Protein AF-0000000078804045 (afdb_homodimer)

Structure (mmCIF, N/CA/C/O backbone):
data_AF-0000000078804045-model_v1
#
loop_
_entity.id
_entity.type
_entity.pdbx_description
1 polymer 'Thiol:disulfide interchange protein'
#
loop_
_atom_site.group_PDB
_atom_site.id
_atom_site.type_symbol
_atom_site.label_atom_id
_atom_site.label_alt_id
_atom_site.label_comp_id
_atom_site.label_asym_id
_atom_site.label_entity_id
_atom_site.label_seq_id
_atom_site.pdbx_PDB_ins_code
_atom_site.Cartn_x
_atom_site.Cartn_y
_atom_site.Cartn_z
_atom_site.occupancy
_atom_site.B_iso_or_equiv
_atom_site.auth_seq_id
_atom_site.auth_comp_id
_atom_site.auth_asym_id
_atom_site.auth_atom_id
_atom_site.pdbx_PDB_model_num
ATOM 1 N N . MET A 1 1 ? 86.812 -10.242 1.134 1 31.66 1 MET A N 1
ATOM 2 C CA . MET A 1 1 ? 85.875 -9.586 0.199 1 31.66 1 MET A CA 1
ATOM 3 C C . MET A 1 1 ? 84.438 -9.961 0.494 1 31.66 1 MET A C 1
ATOM 5 O O . MET A 1 1 ? 84.062 -11.109 0.303 1 31.66 1 MET A O 1
ATOM 9 N N . HIS A 1 2 ? 83.938 -9.43 1.637 1 39.53 2 HIS A N 1
ATOM 10 C CA . HIS A 1 2 ? 82.625 -9.57 2.264 1 39.53 2 HIS A CA 1
ATOM 11 C C . HIS A 1 2 ? 81.5 -9.102 1.332 1 39.53 2 HIS A C 1
ATOM 13 O O . HIS A 1 2 ? 81.5 -7.938 0.921 1 39.53 2 HIS A O 1
ATOM 19 N N . ILE A 1 3 ? 81.062 -9.977 0.436 1 40.66 3 ILE A N 1
ATOM 20 C CA . ILE A 1 3 ? 79.938 -9.766 -0.48 1 40.66 3 ILE A CA 1
ATOM 21 C C . ILE A 1 3 ? 78.688 -9.461 0.313 1 40.66 3 ILE A C 1
ATOM 23 O O . ILE A 1 3 ? 78.188 -10.305 1.086 1 40.66 3 ILE A O 1
ATOM 27 N N . ILE A 1 4 ? 78.438 -8.227 0.771 1 45.88 4 ILE A N 1
ATOM 28 C CA . ILE A 1 4 ? 77.25 -7.723 1.38 1 45.88 4 ILE A CA 1
ATOM 29 C C . ILE A 1 4 ? 76.062 -7.898 0.413 1 45.88 4 ILE A C 1
ATOM 31 O O . ILE A 1 4 ? 76.062 -7.332 -0.682 1 45.88 4 ILE A O 1
ATOM 35 N N . GLY A 1 5 ? 75.5 -9.109 0.288 1 41.75 5 GLY A N 1
ATOM 36 C CA . GLY A 1 5 ? 74.312 -9.398 -0.464 1 41.75 5 GLY A CA 1
ATOM 37 C C . GLY A 1 5 ? 73.125 -8.469 -0.116 1 41.75 5 GLY A C 1
ATOM 38 O O . GLY A 1 5 ? 72.75 -8.383 1.046 1 41.75 5 GLY A O 1
ATOM 39 N N . ARG A 1 6 ? 73 -7.23 -0.744 1 45.03 6 ARG A N 1
ATOM 40 C CA . ARG A 1 6 ? 71.812 -6.324 -0.65 1 45.03 6 ARG A CA 1
ATOM 41 C C . ARG A 1 6 ? 70.562 -7.047 -0.991 1 45.03 6 ARG A C 1
ATOM 43 O O . ARG A 1 6 ? 70.375 -7.523 -2.115 1 45.03 6 ARG A O 1
ATOM 50 N N . THR A 1 7 ? 69.938 -7.746 -0.059 1 46.03 7 THR A N 1
ATOM 51 C CA . THR A 1 7 ? 68.562 -8.234 -0.194 1 46.03 7 THR A CA 1
ATOM 52 C C . THR A 1 7 ? 67.562 -7.09 -0.498 1 46.03 7 THR A C 1
ATOM 54 O O . THR A 1 7 ? 67.438 -6.152 0.292 1 46.03 7 THR A O 1
ATOM 57 N N . LEU A 1 8 ? 67.438 -6.762 -1.736 1 43.88 8 LEU A N 1
ATOM 58 C CA . LEU A 1 8 ? 66.375 -5.812 -2.113 1 43.88 8 LEU A CA 1
ATOM 59 C C . LEU A 1 8 ? 65 -6.309 -1.667 1 43.88 8 LEU A C 1
ATOM 61 O O . LEU A 1 8 ? 64.562 -7.41 -2.031 1 43.88 8 LEU A O 1
ATOM 65 N N . LEU A 1 9 ? 64.562 -5.836 -0.512 1 45.5 9 LEU A N 1
ATOM 66 C CA . LEU A 1 9 ? 63.156 -6.039 -0.031 1 45.5 9 LEU A CA 1
ATOM 67 C C . LEU A 1 9 ? 62.156 -5.414 -0.988 1 45.5 9 LEU A C 1
ATOM 69 O O . LEU A 1 9 ? 62.156 -4.199 -1.19 1 45.5 9 LEU A O 1
ATOM 73 N N . ALA A 1 10 ? 61.656 -6.137 -1.962 1 49.34 10 ALA A N 1
ATOM 74 C CA . ALA A 1 10 ? 60.531 -5.734 -2.779 1 49.34 10 ALA A CA 1
ATOM 75 C C . ALA A 1 10 ? 59.281 -5.477 -1.914 1 49.34 10 ALA A C 1
ATOM 77 O O . ALA A 1 10 ? 58.781 -6.387 -1.247 1 49.34 10 ALA A O 1
ATOM 78 N N . THR A 1 11 ? 59.031 -4.273 -1.479 1 49.12 11 THR A N 1
ATOM 79 C CA . THR A 1 11 ? 57.812 -3.855 -0.849 1 49.12 11 THR A CA 1
ATOM 80 C C . THR A 1 11 ? 56.625 -4.012 -1.813 1 49.12 11 THR A C 1
ATOM 82 O O . THR A 1 11 ? 56.594 -3.352 -2.855 1 49.12 11 THR A O 1
ATOM 85 N N . VAL A 1 12 ? 55.969 -5.117 -1.833 1 49.66 12 VAL A N 1
ATOM 86 C CA . VAL A 1 12 ? 54.688 -5.273 -2.521 1 49.66 12 VAL A CA 1
ATOM 87 C C . VAL A 1 12 ? 53.688 -4.289 -1.947 1 49.66 12 VAL A C 1
ATOM 89 O O . VAL A 1 12 ? 53.312 -4.371 -0.769 1 49.66 12 VAL A O 1
ATOM 92 N N . ILE A 1 13 ? 53.562 -3.133 -2.494 1 44.31 13 ILE A N 1
ATOM 93 C CA . ILE A 1 13 ? 52.438 -2.246 -2.199 1 4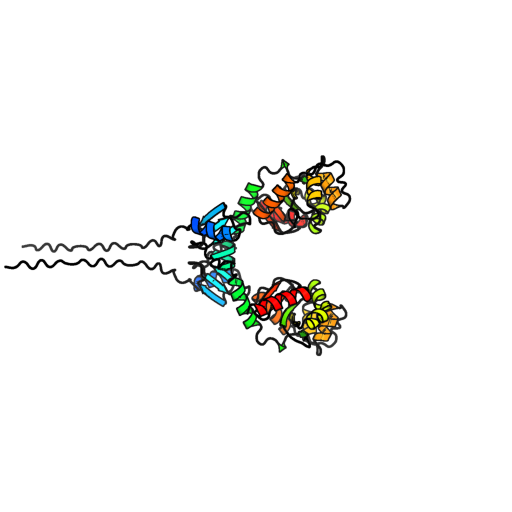4.31 13 ILE A CA 1
ATOM 94 C C . ILE A 1 13 ? 51.125 -2.912 -2.609 1 44.31 13 ILE A C 1
ATOM 96 O O . ILE A 1 13 ? 50.875 -3.133 -3.799 1 44.31 13 ILE A O 1
ATOM 100 N N . ALA A 1 14 ? 50.469 -3.529 -1.669 1 45 14 ALA A N 1
ATOM 101 C CA . ALA A 1 14 ? 49.062 -3.959 -1.819 1 45 14 ALA A CA 1
ATOM 102 C C . ALA A 1 14 ? 48.156 -2.768 -2.072 1 45 14 ALA A C 1
ATOM 104 O O . ALA A 1 14 ? 47.938 -1.946 -1.18 1 45 14 ALA A O 1
ATOM 105 N N . ALA A 1 15 ? 47.875 -2.416 -3.273 1 43.09 15 ALA A N 1
ATOM 106 C CA . ALA A 1 15 ? 46.844 -1.46 -3.613 1 43.09 15 ALA A CA 1
ATOM 107 C C . ALA A 1 15 ? 45.469 -1.962 -3.156 1 43.09 15 ALA A C 1
ATOM 109 O O . ALA A 1 15 ? 44.969 -2.963 -3.67 1 43.09 15 ALA A O 1
ATOM 110 N N . THR A 1 16 ? 44.969 -1.601 -2.035 1 42.94 16 THR A N 1
ATOM 111 C CA . THR A 1 16 ? 43.594 -1.769 -1.628 1 42.94 16 THR A CA 1
ATOM 112 C C . THR A 1 16 ? 42.656 -1.044 -2.59 1 42.94 16 THR A C 1
ATOM 114 O O . THR A 1 16 ? 42.688 0.185 -2.688 1 42.94 16 THR A O 1
ATOM 117 N N . ALA A 1 17 ? 42.188 -1.758 -3.564 1 41.69 17 ALA A N 1
ATOM 118 C CA . ALA A 1 17 ? 41.094 -1.254 -4.383 1 41.69 17 ALA A CA 1
ATOM 119 C C . ALA A 1 17 ? 39.906 -0.825 -3.516 1 41.69 17 ALA A C 1
ATOM 121 O O . ALA A 1 17 ? 39.188 -1.668 -2.963 1 41.69 17 ALA A O 1
ATOM 122 N N . PHE A 1 18 ? 39.938 0.422 -2.939 1 40.66 18 PHE A N 1
ATOM 123 C CA . PHE A 1 18 ? 38.688 0.977 -2.422 1 40.66 18 PHE A CA 1
ATOM 124 C C . PHE A 1 18 ? 37.625 1.019 -3.508 1 40.66 18 PHE A C 1
ATOM 126 O O . PHE A 1 18 ? 37.781 1.683 -4.531 1 40.66 18 PHE A O 1
ATOM 133 N N . SER A 1 19 ? 36.875 0.001 -3.643 1 40.56 19 SER A N 1
ATOM 134 C CA . SER A 1 19 ? 35.656 0.21 -4.422 1 40.56 19 SER A CA 1
ATOM 135 C C . SER A 1 19 ? 34.906 1.446 -3.943 1 40.56 19 SER A C 1
ATOM 137 O O . SER A 1 19 ? 34.25 1.419 -2.896 1 40.56 19 SER A O 1
ATOM 139 N N . ALA A 1 20 ? 35.406 2.578 -4.258 1 42.62 20 ALA A N 1
ATOM 140 C CA . ALA A 1 20 ? 34.562 3.764 -4.043 1 42.62 20 ALA A CA 1
ATOM 141 C C . ALA A 1 20 ? 33.156 3.562 -4.602 1 42.62 20 ALA A C 1
ATOM 143 O O . ALA A 1 20 ? 33 3.297 -5.793 1 42.62 20 ALA A O 1
ATOM 144 N N . SER A 1 21 ? 32.25 3.068 -3.779 1 53.34 21 SER A N 1
ATOM 145 C CA . SER A 1 21 ? 30.875 3.236 -4.277 1 53.34 21 SER A CA 1
ATOM 146 C C . SER A 1 21 ? 30.719 4.547 -5.039 1 53.34 21 SER A C 1
ATOM 148 O O . SER A 1 21 ? 31.078 5.613 -4.531 1 53.34 21 SER A O 1
ATOM 150 N N . ALA A 1 22 ? 30.812 4.477 -6.336 1 60 22 ALA A N 1
ATOM 151 C CA . ALA A 1 22 ? 30.672 5.676 -7.16 1 60 22 ALA A CA 1
ATOM 152 C C . ALA A 1 22 ? 29.562 6.57 -6.641 1 60 22 ALA A C 1
ATOM 154 O O . ALA A 1 22 ? 28.5 6.082 -6.23 1 60 22 ALA A O 1
ATOM 155 N N . ALA A 1 23 ? 29.875 7.777 -6.23 1 77.75 23 ALA A N 1
ATOM 156 C CA . ALA A 1 23 ? 28.906 8.797 -5.855 1 77.75 23 ALA A CA 1
ATOM 157 C C . ALA A 1 23 ? 27.734 8.812 -6.828 1 77.75 23 ALA A C 1
ATOM 159 O O . ALA A 1 23 ? 27.906 8.547 -8.023 1 77.75 23 ALA A O 1
ATOM 160 N N . PRO A 1 24 ? 26.469 8.914 -6.219 1 86.31 24 PRO A N 1
ATOM 161 C CA . PRO A 1 24 ? 25.312 8.992 -7.113 1 86.31 24 PRO A CA 1
ATOM 162 C C . PRO A 1 24 ? 25.453 10.086 -8.164 1 86.31 24 PRO A C 1
ATOM 164 O O . PRO A 1 24 ? 26 11.156 -7.883 1 86.31 24 PRO A O 1
ATOM 167 N N . ASN A 1 25 ? 25.203 9.758 -9.398 1 92.62 25 ASN A N 1
ATOM 168 C CA . ASN A 1 25 ? 25.078 10.766 -10.445 1 92.62 25 ASN A CA 1
ATOM 169 C C . ASN A 1 25 ? 23.797 11.594 -10.281 1 92.62 25 ASN A C 1
ATOM 171 O O . ASN A 1 25 ? 22.766 11.281 -10.891 1 92.62 25 ASN A O 1
ATOM 175 N N . LYS A 1 26 ? 23.844 12.664 -9.477 1 96.5 26 LYS A N 1
ATOM 176 C CA . LYS A 1 26 ? 22.672 13.43 -9.07 1 96.5 26 LYS A CA 1
ATOM 177 C C . LYS A 1 26 ? 21.953 14.023 -10.289 1 96.5 26 LYS A C 1
ATOM 179 O O . LYS A 1 26 ? 20.734 14.07 -10.328 1 96.5 26 LYS A O 1
ATOM 184 N N . ALA A 1 27 ? 22.75 14.422 -11.281 1 96.31 27 ALA A N 1
ATOM 185 C CA . ALA A 1 27 ? 22.172 14.992 -12.484 1 96.31 27 ALA A CA 1
ATOM 186 C C . ALA A 1 27 ? 21.359 13.953 -13.258 1 96.31 27 ALA A C 1
ATOM 188 O O . ALA A 1 27 ? 20.234 14.234 -13.703 1 96.31 27 ALA A O 1
ATOM 189 N N . ALA A 1 28 ? 21.922 12.797 -13.398 1 95.88 28 ALA A N 1
ATOM 190 C CA . ALA A 1 28 ? 21.234 11.719 -14.109 1 95.88 28 ALA A CA 1
ATOM 191 C C . ALA A 1 28 ? 19.969 11.305 -13.367 1 95.88 28 ALA A C 1
ATOM 193 O O . ALA A 1 28 ? 18.906 11.125 -13.984 1 95.88 28 ALA A O 1
ATOM 194 N N . ILE A 1 29 ? 20.062 11.203 -12.055 1 97.25 29 ILE A N 1
ATOM 195 C CA . ILE A 1 29 ? 18.922 10.812 -11.219 1 97.25 29 ILE A CA 1
ATOM 196 C C . ILE A 1 29 ? 17.812 11.852 -11.344 1 97.25 29 ILE A C 1
ATOM 198 O O . ILE A 1 29 ? 16.656 11.5 -11.578 1 97.25 29 ILE A O 1
ATOM 202 N N . THR A 1 30 ? 18.156 13.125 -11.242 1 97.62 30 THR A N 1
ATOM 203 C CA . THR A 1 30 ? 17.172 14.211 -11.312 1 97.62 30 THR A CA 1
ATOM 204 C C . THR A 1 30 ? 16.469 14.211 -12.664 1 97.62 30 THR A C 1
ATOM 206 O O . THR A 1 30 ? 15.242 14.312 -12.727 1 97.62 30 THR A O 1
ATOM 209 N N . LYS A 1 31 ? 17.203 14.047 -13.711 1 96.5 31 LYS A N 1
ATOM 210 C CA . LYS A 1 31 ? 16.641 14.039 -15.055 1 96.5 31 LYS A CA 1
ATOM 211 C C . LYS A 1 31 ? 15.648 12.891 -15.234 1 96.5 31 LYS A C 1
ATOM 213 O O . LYS A 1 31 ? 14.516 13.102 -15.68 1 96.5 31 LYS A O 1
ATOM 218 N N . LYS A 1 32 ? 16.016 11.727 -14.836 1 96.5 32 LYS A N 1
ATOM 219 C CA . LYS A 1 32 ? 15.211 10.531 -15.055 1 96.5 32 LYS A CA 1
ATOM 220 C C . LYS A 1 32 ? 13.953 10.555 -14.195 1 96.5 32 LYS A C 1
ATOM 222 O O . LYS A 1 32 ? 12.859 10.273 -14.688 1 96.5 32 LYS A O 1
ATOM 227 N N . LEU A 1 33 ? 14.102 10.938 -12.969 1 96.69 33 LEU A N 1
ATOM 228 C CA . LEU A 1 33 ? 12.961 10.922 -12.055 1 96.69 33 LEU A CA 1
ATOM 229 C C . LEU A 1 33 ? 12 12.062 -12.367 1 96.69 33 LEU A C 1
ATOM 231 O O . LEU A 1 33 ? 10.781 11.891 -12.289 1 96.69 33 LEU A O 1
ATOM 235 N N . SER A 1 34 ? 12.547 13.211 -12.758 1 96.44 34 SER A N 1
ATOM 236 C CA . SER A 1 34 ? 11.688 14.344 -13.094 1 96.44 34 SER A CA 1
ATOM 237 C C . SER A 1 34 ? 10.82 14.039 -14.312 1 96.44 34 SER A C 1
ATOM 239 O O . SER A 1 34 ? 9.68 14.508 -14.398 1 96.44 34 SER A O 1
ATOM 241 N N . ALA A 1 35 ? 11.32 13.234 -15.211 1 95.69 35 ALA A N 1
ATOM 242 C CA . ALA A 1 35 ? 10.609 12.891 -16.438 1 95.69 35 ALA A CA 1
ATOM 243 C C . ALA A 1 35 ? 9.336 12.117 -16.141 1 95.69 35 ALA A C 1
ATOM 245 O O . ALA A 1 35 ? 8.422 12.07 -16.969 1 95.69 35 ALA A O 1
ATOM 246 N N . ILE A 1 36 ? 9.305 11.57 -14.977 1 94.62 36 ILE A N 1
ATOM 247 C CA . ILE A 1 36 ? 8.117 10.797 -14.641 1 94.62 36 ILE A CA 1
ATOM 248 C C . ILE A 1 36 ? 7.391 11.445 -13.469 1 94.62 36 ILE A C 1
ATOM 250 O O . ILE A 1 36 ? 6.594 10.805 -12.781 1 94.62 36 ILE A O 1
ATOM 254 N N . GLY A 1 37 ? 7.773 12.625 -13.133 1 92.81 37 GLY A N 1
ATOM 255 C CA . GLY A 1 37 ? 7.02 13.422 -12.172 1 92.81 37 GLY A CA 1
ATOM 256 C C . GLY A 1 37 ? 7.535 13.289 -10.75 1 92.81 37 GLY A C 1
ATOM 257 O O . GLY A 1 37 ? 6.879 13.734 -9.805 1 92.81 37 GLY A O 1
ATOM 258 N N . LEU A 1 38 ? 8.648 12.656 -10.562 1 94.06 38 LEU A N 1
ATOM 259 C CA . LEU A 1 38 ? 9.273 12.547 -9.25 1 94.06 38 LEU A CA 1
ATOM 260 C C . LEU A 1 38 ? 10.461 13.492 -9.133 1 94.06 38 LEU A C 1
ATOM 262 O O . LEU A 1 38 ? 11.617 13.062 -9.148 1 94.06 38 LEU A O 1
ATOM 266 N N . VAL A 1 39 ? 10.156 14.734 -8.883 1 95.12 39 VAL A N 1
ATOM 267 C CA . VAL A 1 39 ? 11.18 15.766 -8.859 1 95.12 39 VAL A CA 1
ATOM 268 C C . VAL A 1 39 ? 11.938 15.711 -7.531 1 95.12 39 VAL A C 1
ATOM 270 O O . VAL A 1 39 ? 11.359 15.961 -6.469 1 95.12 39 VAL A O 1
ATOM 273 N N . PRO A 1 40 ? 13.203 15.43 -7.598 1 97.06 40 PRO A N 1
ATOM 274 C CA . PRO A 1 40 ? 13.984 15.312 -6.367 1 97.06 40 PRO A CA 1
ATOM 275 C C . PRO A 1 40 ? 14.195 16.656 -5.668 1 97.06 40 PRO A C 1
ATOM 277 O O . PRO A 1 40 ? 14.492 17.656 -6.324 1 97.06 40 PRO A O 1
ATOM 280 N N . THR A 1 41 ? 14.039 16.656 -4.414 1 95.31 41 THR A N 1
ATOM 281 C CA . THR A 1 41 ? 14.43 17.812 -3.6 1 95.31 41 THR A CA 1
ATOM 282 C C . THR A 1 41 ? 15.719 17.516 -2.838 1 95.31 41 THR A C 1
ATOM 284 O O . THR A 1 41 ? 16.453 18.438 -2.471 1 95.31 41 THR A O 1
ATOM 287 N N . GLU A 1 42 ? 16 16.312 -2.588 1 96.06 42 GLU A N 1
ATOM 288 C CA . GLU A 1 42 ? 17.219 15.852 -1.93 1 96.06 42 GLU A CA 1
ATOM 289 C C . GLU A 1 42 ? 17.625 14.461 -2.426 1 96.06 42 GLU A C 1
ATOM 291 O O . GLU A 1 42 ? 16.781 13.586 -2.598 1 96.06 42 GLU A O 1
ATOM 296 N N . ILE A 1 43 ? 18.891 14.266 -2.746 1 97.62 43 ILE A N 1
ATOM 297 C CA . ILE A 1 43 ? 19.453 12.969 -3.119 1 97.62 43 ILE A CA 1
ATOM 298 C C . ILE A 1 43 ? 20.625 12.633 -2.201 1 97.62 43 ILE A C 1
ATOM 300 O O . ILE A 1 43 ? 21.609 13.375 -2.145 1 97.62 43 ILE A O 1
ATOM 304 N N . THR A 1 44 ? 20.531 11.594 -1.489 1 96.5 44 THR A N 1
ATOM 305 C CA . THR A 1 44 ? 21.594 11.148 -0.602 1 96.5 44 THR A CA 1
ATOM 306 C C . THR A 1 44 ? 21.812 9.641 -0.733 1 96.5 44 THR A C 1
ATOM 308 O O . THR A 1 44 ? 20.906 8.914 -1.133 1 96.5 44 THR A O 1
ATOM 311 N N . ALA A 1 45 ? 23 9.195 -0.448 1 95.19 45 ALA A N 1
ATOM 312 C CA . ALA A 1 45 ? 23.25 7.75 -0.411 1 95.19 45 ALA A CA 1
ATOM 313 C C . ALA A 1 45 ? 22.422 7.086 0.685 1 95.19 45 ALA A C 1
ATOM 315 O O . ALA A 1 45 ? 22.266 7.637 1.776 1 95.19 45 ALA A O 1
ATOM 316 N N . SER A 1 46 ? 21.859 5.879 0.388 1 96.56 46 SER A N 1
ATOM 317 C CA . SER A 1 46 ? 21.188 5.102 1.426 1 96.56 46 SER A CA 1
ATOM 318 C C . SER A 1 46 ? 22.172 4.207 2.17 1 96.56 46 SER A C 1
ATOM 320 O O . SER A 1 46 ? 23.391 4.301 1.965 1 96.56 46 SER A O 1
ATOM 322 N N . GLN A 1 47 ? 21.656 3.439 3.08 1 94.94 47 GLN A N 1
ATOM 323 C CA . GLN A 1 47 ? 22.484 2.498 3.834 1 94.94 47 GLN A CA 1
ATOM 324 C C . GLN A 1 47 ? 22.844 1.281 2.986 1 94.94 47 GLN A C 1
ATOM 326 O O . GLN A 1 47 ? 23.672 0.47 3.381 1 94.94 47 GLN A O 1
ATOM 331 N N . VAL A 1 48 ? 22.219 1.176 1.819 1 95.44 48 VAL A N 1
ATOM 332 C CA . VAL A 1 48 ? 22.516 0.088 0.891 1 95.44 48 VAL A CA 1
ATOM 333 C C . VAL A 1 48 ? 23.406 0.595 -0.237 1 95.44 48 VAL A C 1
ATOM 335 O O . VAL A 1 48 ? 23.047 1.526 -0.958 1 95.44 48 VAL A O 1
ATOM 338 N N . ALA A 1 49 ? 24.531 -0.097 -0.408 1 91.25 49 ALA A N 1
ATOM 339 C CA . ALA A 1 49 ? 25.469 0.304 -1.448 1 91.25 49 ALA A CA 1
ATOM 340 C C . ALA A 1 49 ? 24.812 0.309 -2.82 1 91.25 49 ALA A C 1
ATOM 342 O O . ALA A 1 49 ? 24.094 -0.628 -3.17 1 91.25 49 ALA A O 1
ATOM 343 N N . GLY A 1 50 ? 25.031 1.445 -3.553 1 91.56 50 GLY A N 1
ATOM 344 C CA . GLY A 1 50 ? 24.531 1.534 -4.91 1 91.56 50 GLY A CA 1
ATOM 345 C C . GLY A 1 50 ? 23.094 2.021 -4.977 1 91.56 50 GLY A C 1
ATOM 346 O O . GLY A 1 50 ? 22.547 2.205 -6.066 1 91.56 50 GLY A O 1
ATOM 347 N N . LEU A 1 51 ? 22.516 2.232 -3.809 1 96.5 51 LEU A N 1
ATOM 348 C CA . LEU A 1 51 ? 21.125 2.67 -3.709 1 96.5 51 LEU A CA 1
ATOM 349 C C . LEU A 1 51 ? 21.031 4.039 -3.041 1 96.5 51 LEU A C 1
ATOM 351 O O . LEU A 1 51 ? 21.547 4.234 -1.943 1 96.5 51 LEU A O 1
ATOM 355 N N . ASN A 1 52 ? 20.328 4.93 -3.727 1 97.69 52 ASN A N 1
ATOM 356 C CA . ASN A 1 52 ? 20.234 6.301 -3.238 1 97.69 52 ASN A CA 1
ATOM 357 C C . ASN A 1 52 ? 18.828 6.645 -2.787 1 97.69 52 ASN A C 1
ATOM 359 O O . ASN A 1 52 ? 17.844 6.215 -3.41 1 97.69 52 ASN A O 1
ATOM 363 N N . GLU A 1 53 ? 18.734 7.359 -1.747 1 98.12 53 GLU A N 1
ATOM 364 C CA . GLU A 1 53 ? 17.469 7.883 -1.232 1 98.12 53 GLU A CA 1
ATOM 365 C C . GLU A 1 53 ? 17.125 9.219 -1.891 1 98.12 53 GLU A C 1
ATOM 367 O O . GLU A 1 53 ? 17.953 10.133 -1.935 1 98.12 53 GLU A O 1
ATOM 372 N N . VAL A 1 54 ? 15.945 9.297 -2.395 1 98.19 54 VAL A N 1
ATOM 373 C CA . VAL A 1 54 ? 15.5 10.508 -3.07 1 98.19 54 VAL A CA 1
ATOM 374 C C . VAL A 1 54 ? 14.227 11.023 -2.414 1 98.19 54 VAL A C 1
ATOM 376 O O . VAL A 1 54 ? 13.195 10.352 -2.438 1 98.19 54 VAL A O 1
ATOM 379 N N . VAL A 1 55 ? 14.312 12.172 -1.839 1 96.44 55 VAL A N 1
ATOM 380 C CA . VAL A 1 55 ? 13.125 12.859 -1.341 1 96.44 55 VAL A CA 1
ATOM 381 C C . VAL A 1 55 ? 12.461 13.633 -2.479 1 96.44 55 VAL A C 1
ATOM 383 O O . VAL A 1 55 ? 13.125 14.383 -3.201 1 96.44 55 VAL A O 1
ATOM 386 N N . THR A 1 56 ? 11.219 13.359 -2.678 1 95.06 56 THR A N 1
ATOM 387 C CA . THR A 1 56 ? 10.445 14.047 -3.707 1 95.06 56 THR A CA 1
ATOM 388 C C . THR A 1 56 ? 9.219 14.727 -3.1 1 95.06 56 THR A C 1
ATOM 390 O O . THR A 1 56 ? 9 14.664 -1.889 1 95.06 56 THR A O 1
ATOM 393 N N . GLU A 1 57 ? 8.445 15.398 -3.945 1 88.56 57 GLU A N 1
ATOM 394 C CA . GLU A 1 57 ? 7.191 16 -3.506 1 88.56 57 GLU A CA 1
ATOM 395 C C . GLU A 1 57 ? 6.133 14.945 -3.232 1 88.56 57 GLU A C 1
ATOM 397 O O . GLU A 1 57 ? 5.09 15.234 -2.643 1 88.56 57 GLU A O 1
ATOM 402 N N . ARG A 1 58 ? 6.469 13.727 -3.545 1 88.44 58 ARG A N 1
ATOM 403 C CA . ARG A 1 58 ? 5.496 12.648 -3.385 1 88.44 58 ARG A CA 1
ATOM 404 C C . ARG A 1 58 ? 6 11.602 -2.398 1 88.44 58 ARG A C 1
ATOM 406 O O . ARG A 1 58 ? 5.484 10.484 -2.355 1 88.44 58 ARG A O 1
ATOM 413 N N . GLY A 1 59 ? 7.004 12.055 -1.692 1 92.62 59 GLY A N 1
ATOM 414 C CA . GLY A 1 59 ? 7.566 11.125 -0.722 1 92.62 59 GLY A CA 1
ATOM 415 C C . GLY A 1 59 ? 8.977 10.68 -1.067 1 92.62 59 GLY A C 1
ATOM 416 O O . GLY A 1 59 ? 9.688 11.375 -1.795 1 92.62 59 GLY A O 1
ATOM 417 N N . ILE A 1 60 ? 9.367 9.57 -0.444 1 96.25 60 ILE A N 1
ATOM 418 C CA . ILE A 1 60 ? 10.734 9.078 -0.609 1 96.25 60 ILE A CA 1
ATOM 419 C C . ILE A 1 60 ? 10.734 7.867 -1.537 1 96.25 60 ILE A C 1
ATOM 421 O O . ILE A 1 60 ? 9.883 6.984 -1.419 1 96.25 60 ILE A O 1
ATOM 425 N N . VAL A 1 61 ? 11.656 7.859 -2.471 1 97.81 61 VAL A N 1
ATOM 426 C CA . VAL A 1 61 ? 11.945 6.688 -3.291 1 97.81 61 VAL A CA 1
ATOM 427 C C . VAL A 1 61 ? 13.438 6.371 -3.238 1 97.81 61 VAL A C 1
ATOM 429 O O . VAL A 1 61 ? 14.234 7.172 -2.74 1 97.81 61 VAL A O 1
ATOM 432 N N . TYR A 1 62 ? 13.773 5.211 -3.709 1 98.44 62 TYR A N 1
ATOM 433 C CA . TYR A 1 62 ? 15.172 4.797 -3.785 1 98.44 62 TYR A CA 1
ATOM 434 C C . TYR A 1 62 ? 15.586 4.527 -5.227 1 98.44 62 TYR A C 1
ATOM 436 O O . TYR A 1 62 ? 14.805 3.969 -6.008 1 98.44 62 TYR A O 1
ATOM 444 N N . THR A 1 63 ? 16.781 4.922 -5.562 1 98.12 63 THR A N 1
ATOM 445 C CA . THR A 1 63 ? 17.172 4.82 -6.965 1 98.12 63 THR A CA 1
ATOM 446 C C . THR A 1 63 ? 18.594 4.312 -7.098 1 98.12 63 THR A C 1
ATOM 448 O O . THR A 1 63 ? 19.422 4.512 -6.199 1 98.12 63 THR A O 1
ATOM 451 N N . SER A 1 64 ? 18.828 3.68 -8.25 1 97.25 64 SER A N 1
ATOM 452 C CA . SER A 1 64 ? 20.203 3.34 -8.617 1 97.25 64 SER A CA 1
ATOM 453 C C . SER A 1 64 ? 21.031 4.594 -8.883 1 97.25 64 SER A C 1
ATOM 455 O O . SER A 1 64 ? 20.484 5.691 -8.992 1 97.25 64 SER A O 1
ATOM 457 N N . ASP A 1 65 ? 22.312 4.41 -9.008 1 95.62 65 ASP A N 1
ATOM 458 C CA . ASP A 1 65 ? 23.25 5.516 -9.133 1 95.62 65 ASP A CA 1
ATOM 459 C C . ASP A 1 65 ? 22.984 6.336 -10.391 1 95.62 65 ASP A C 1
ATOM 461 O O . ASP A 1 65 ? 23.266 7.535 -10.43 1 95.62 65 ASP A O 1
ATOM 465 N N . ASP A 1 66 ? 22.391 5.699 -11.344 1 94.5 66 ASP A N 1
ATOM 466 C CA . ASP A 1 66 ? 22.203 6.359 -12.641 1 94.5 66 ASP A CA 1
ATOM 467 C C . ASP A 1 66 ? 20.75 6.738 -12.859 1 94.5 66 ASP A C 1
ATOM 469 O O . ASP A 1 66 ? 20.391 7.305 -13.898 1 94.5 66 ASP A O 1
ATOM 473 N N . GLY A 1 67 ? 19.828 6.359 -12 1 96.12 67 GLY A N 1
ATOM 474 C CA . GLY A 1 67 ? 18.422 6.688 -12.117 1 96.12 67 GLY A CA 1
ATOM 475 C C . GLY A 1 67 ? 17.656 5.762 -13.055 1 96.12 67 GLY A C 1
ATOM 476 O O . GLY A 1 67 ? 16.453 5.918 -13.25 1 96.12 67 GLY A O 1
ATOM 477 N N . ASN A 1 68 ? 18.344 4.699 -13.539 1 97.25 68 ASN A N 1
ATOM 478 C CA . ASN A 1 68 ? 17.719 3.791 -14.484 1 97.25 68 ASN A CA 1
ATOM 479 C C . ASN A 1 68 ? 16.734 2.846 -13.797 1 97.25 68 ASN A C 1
ATOM 481 O O . ASN A 1 68 ? 15.875 2.248 -14.453 1 97.25 68 ASN A O 1
ATOM 485 N N . TYR A 1 69 ? 16.906 2.701 -12.484 1 98.31 69 TYR A N 1
ATOM 486 C CA . TYR A 1 69 ? 16.031 1.888 -11.656 1 98.31 69 TYR A CA 1
ATOM 487 C C . TYR A 1 69 ? 15.641 2.629 -10.383 1 98.31 69 TYR A C 1
ATOM 489 O O . TYR A 1 69 ? 16.469 3.334 -9.789 1 98.31 69 TYR A O 1
ATOM 497 N N . PHE A 1 70 ? 14.406 2.455 -10.016 1 98.25 70 PHE A N 1
ATOM 498 C CA . PHE A 1 70 ? 13.992 3.023 -8.734 1 98.25 70 PHE A CA 1
ATOM 499 C C . PHE A 1 70 ? 13.023 2.096 -8.023 1 98.25 70 PHE A C 1
ATOM 501 O O . PHE A 1 70 ? 12.438 1.202 -8.641 1 98.25 70 PHE A O 1
ATOM 508 N N . ILE A 1 71 ? 12.945 2.236 -6.727 1 98.5 71 ILE A N 1
ATOM 509 C CA . ILE A 1 71 ? 12.062 1.44 -5.883 1 98.5 71 ILE A CA 1
ATOM 510 C C . ILE A 1 71 ? 11.102 2.357 -5.129 1 98.5 71 ILE A C 1
ATOM 512 O O . ILE A 1 71 ? 11.523 3.354 -4.535 1 98.5 71 ILE A O 1
ATOM 516 N N . VAL A 1 72 ? 9.891 2.109 -5.285 1 97 72 VAL A N 1
ATOM 517 C CA . VAL A 1 72 ? 8.875 2.699 -4.422 1 97 72 VAL A CA 1
ATOM 518 C C . VAL A 1 72 ? 8.578 1.76 -3.256 1 97 72 VAL A C 1
ATOM 520 O O . VAL A 1 72 ? 8.094 0.643 -3.457 1 97 72 VAL A O 1
ATOM 523 N N . GLY A 1 73 ? 8.938 2.164 -2.08 1 96.56 73 GLY A N 1
ATOM 524 C CA . GLY A 1 73 ? 8.781 1.316 -0.909 1 96.56 73 GLY A CA 1
ATOM 525 C C . GLY A 1 73 ? 9.523 1.84 0.308 1 96.56 73 GLY A C 1
ATOM 526 O O . GLY A 1 73 ? 9.883 3.016 0.36 1 96.56 73 GLY A O 1
ATOM 527 N N . HIS A 1 74 ? 9.703 0.967 1.317 1 97.56 74 HIS A N 1
ATOM 528 C CA . HIS A 1 74 ? 10.328 1.336 2.582 1 97.56 74 HIS A CA 1
ATOM 529 C C . HIS A 1 74 ? 11.586 0.511 2.836 1 97.56 74 HIS A C 1
ATOM 531 O O . HIS A 1 74 ? 11.57 -0.712 2.682 1 97.56 74 HIS A O 1
ATOM 537 N N . LEU A 1 75 ? 12.586 1.252 3.238 1 98.62 75 LEU A N 1
ATOM 538 C CA . LEU A 1 75 ? 13.828 0.626 3.654 1 98.62 75 LEU A CA 1
ATOM 539 C C . LEU A 1 75 ? 13.812 0.319 5.148 1 98.62 75 LEU A C 1
ATOM 541 O O . LEU A 1 75 ? 13.445 1.174 5.957 1 98.62 75 LEU A O 1
ATOM 545 N N . TYR A 1 76 ? 14.219 -0.91 5.465 1 98.56 76 TYR A N 1
ATOM 546 C CA . TYR A 1 76 ? 14.273 -1.352 6.855 1 98.56 76 TYR A CA 1
ATOM 547 C C . TYR A 1 76 ? 15.703 -1.688 7.262 1 98.56 76 TYR A C 1
ATOM 549 O O . TYR A 1 76 ? 16.438 -2.34 6.512 1 98.56 76 TYR A O 1
ATOM 557 N N . ASP A 1 77 ? 16.094 -1.168 8.391 1 98.25 77 ASP A N 1
ATOM 558 C CA . ASP A 1 77 ? 17.297 -1.63 9.086 1 98.25 77 ASP A CA 1
ATOM 559 C C . ASP A 1 77 ? 17.016 -2.895 9.891 1 98.25 77 ASP A C 1
ATOM 561 O O . ASP A 1 77 ? 16.219 -2.871 10.836 1 98.25 77 ASP A O 1
ATOM 565 N N . ASN A 1 78 ? 17.594 -3.979 9.484 1 97.56 78 ASN A N 1
ATOM 566 C CA . ASN A 1 78 ? 17.312 -5.297 10.047 1 97.56 78 ASN A CA 1
ATOM 567 C C . ASN A 1 78 ? 18.453 -5.785 10.938 1 97.56 78 ASN A C 1
ATOM 569 O O . ASN A 1 78 ? 18.672 -6.992 11.062 1 97.56 78 ASN A O 1
ATOM 573 N N . GLN A 1 79 ? 19.203 -4.898 11.531 1 94.75 79 GLN A N 1
ATOM 574 C CA . GLN A 1 79 ? 20.359 -5.266 12.328 1 94.75 79 GLN A CA 1
ATOM 575 C C . GLN A 1 79 ? 19.969 -5.52 13.781 1 94.75 79 GLN A C 1
ATOM 577 O O . GLN A 1 79 ? 20.641 -6.273 14.492 1 94.75 79 GLN A O 1
ATOM 582 N N . ALA A 1 80 ? 18.938 -4.93 14.195 1 90.06 80 ALA A N 1
ATOM 583 C CA . ALA A 1 80 ? 18.438 -5.129 15.555 1 90.06 80 ALA A CA 1
ATOM 584 C C . ALA A 1 80 ? 17.406 -6.246 15.602 1 90.06 80 ALA A C 1
ATOM 586 O O . ALA A 1 80 ? 17.109 -6.871 14.578 1 90.06 80 ALA A O 1
ATOM 587 N N . ALA A 1 81 ? 16.906 -6.621 16.797 1 87.81 81 ALA A N 1
ATOM 588 C CA . ALA A 1 81 ? 15.945 -7.703 17.016 1 87.81 81 ALA A CA 1
ATOM 589 C C . ALA A 1 81 ? 14.656 -7.445 16.234 1 87.81 81 ALA A C 1
ATOM 591 O O . ALA A 1 81 ? 14.086 -8.367 15.641 1 87.81 81 ALA A O 1
ATOM 592 N N . GLN A 1 82 ? 14.312 -6.184 16.172 1 93.31 82 GLN A N 1
ATOM 593 C CA . GLN A 1 82 ? 13.164 -5.777 15.367 1 93.31 82 GLN A CA 1
ATOM 594 C C . GLN A 1 82 ? 13.578 -4.797 14.273 1 93.31 82 GLN A C 1
ATOM 596 O O . GLN A 1 82 ? 14.281 -3.822 14.539 1 93.31 82 GLN A O 1
ATOM 601 N N . PRO A 1 83 ? 13.102 -5.105 13.039 1 96.88 83 PRO A N 1
ATOM 602 C CA . PRO A 1 83 ? 13.461 -4.18 11.961 1 96.88 83 PRO A CA 1
ATOM 603 C C . PRO A 1 83 ? 12.945 -2.764 12.203 1 96.88 83 PRO A C 1
ATOM 605 O O . PRO A 1 83 ? 11.852 -2.582 12.734 1 96.88 83 PRO A O 1
ATOM 608 N N . VAL A 1 84 ? 13.734 -1.786 11.82 1 96.5 84 VAL A N 1
ATOM 609 C CA . VAL A 1 84 ? 13.391 -0.372 11.93 1 96.5 84 VAL A CA 1
ATOM 610 C C . VAL A 1 84 ? 13.133 0.205 10.539 1 96.5 84 VAL A C 1
ATOM 612 O O . VAL A 1 84 ? 13.969 0.082 9.641 1 96.5 84 VAL A O 1
ATOM 615 N N . ASN A 1 85 ? 11.945 0.773 10.375 1 97.06 85 ASN A N 1
ATOM 616 C CA . ASN A 1 85 ? 11.602 1.427 9.117 1 97.06 85 ASN A CA 1
ATOM 617 C C . ASN A 1 85 ? 12.289 2.779 8.977 1 97.06 85 ASN A C 1
ATOM 619 O O . ASN A 1 85 ? 11.773 3.797 9.445 1 97.06 85 ASN A O 1
ATOM 623 N N . VAL A 1 86 ? 13.398 2.836 8.328 1 97.5 86 VAL A N 1
ATOM 624 C CA . VAL A 1 86 ? 14.219 4.047 8.305 1 97.5 86 VAL A CA 1
ATOM 625 C C . VAL A 1 86 ? 13.602 5.066 7.348 1 97.5 86 VAL A C 1
ATOM 627 O O . VAL A 1 86 ? 13.766 6.273 7.531 1 97.5 86 VAL A O 1
ATOM 630 N N . THR A 1 87 ? 12.859 4.535 6.309 1 97.38 87 THR A N 1
ATOM 631 C CA . THR A 1 87 ? 12.133 5.449 5.438 1 97.38 87 THR A CA 1
ATOM 632 C C . THR A 1 87 ? 11.086 6.23 6.23 1 97.38 87 THR A C 1
ATOM 634 O O . THR A 1 87 ? 11 7.453 6.117 1 97.38 87 THR A O 1
ATOM 637 N N . GLU A 1 88 ? 10.352 5.492 7.035 1 95.12 88 GLU A N 1
ATOM 638 C CA . GLU A 1 88 ? 9.312 6.125 7.836 1 95.12 88 GLU A CA 1
ATOM 639 C C . GLU A 1 88 ? 9.898 7.125 8.828 1 95.12 88 GLU A C 1
ATOM 641 O O . GLU A 1 88 ? 9.328 8.188 9.062 1 95.12 88 GLU A O 1
ATOM 646 N N . GLN A 1 89 ? 11.023 6.789 9.438 1 95.38 89 GLN A N 1
ATOM 647 C CA . GLN A 1 89 ? 11.68 7.691 10.367 1 95.38 89 GLN A CA 1
ATOM 648 C C . GLN A 1 89 ? 12.078 8.992 9.688 1 95.38 89 GLN A C 1
ATOM 650 O O . GLN A 1 89 ? 11.875 10.078 10.234 1 95.38 89 GLN A O 1
ATOM 655 N N . LYS A 1 90 ? 12.602 8.836 8.523 1 96.5 90 LYS A N 1
ATOM 656 C CA . LYS A 1 90 ? 12.992 10.031 7.777 1 96.5 90 LYS A CA 1
ATOM 657 C C . LYS A 1 90 ? 11.766 10.852 7.387 1 96.5 90 LYS A C 1
ATOM 659 O O . LYS A 1 90 ? 11.766 12.078 7.527 1 96.5 90 LYS A O 1
ATOM 664 N N . MET A 1 91 ? 10.758 10.172 6.926 1 95.56 91 MET A N 1
ATOM 665 C CA . MET A 1 91 ? 9.531 10.859 6.535 1 95.56 91 MET A CA 1
ATOM 666 C C . MET A 1 91 ? 8.914 11.578 7.73 1 95.56 91 MET A C 1
ATOM 668 O O . MET A 1 91 ? 8.398 12.695 7.59 1 95.56 91 MET A O 1
ATOM 672 N N . ALA A 1 92 ? 8.977 10.922 8.883 1 96.12 92 ALA A N 1
ATOM 673 C CA . ALA A 1 92 ? 8.43 11.531 10.094 1 96.12 92 ALA A CA 1
ATOM 674 C C . ALA A 1 92 ? 9.141 12.844 10.414 1 96.12 92 ALA A C 1
ATOM 676 O O . ALA A 1 92 ? 8.5 13.844 10.75 1 96.12 92 ALA A O 1
ATOM 677 N N . LYS A 1 93 ? 10.398 12.836 10.305 1 96.12 93 LYS A N 1
ATOM 678 C CA . LYS A 1 93 ? 11.18 14.047 10.547 1 96.12 93 LYS A CA 1
ATOM 679 C C . LYS A 1 93 ? 10.828 15.141 9.547 1 96.12 93 LYS A C 1
ATOM 681 O O . LYS A 1 93 ? 10.633 16.297 9.93 1 96.12 93 LYS A O 1
ATOM 686 N N . ILE A 1 94 ? 10.703 14.766 8.32 1 95.06 94 ILE A N 1
ATOM 687 C CA . ILE A 1 94 ? 10.352 15.703 7.262 1 95.06 94 ILE A CA 1
ATOM 688 C C . ILE A 1 94 ? 8.961 16.281 7.523 1 95.06 94 ILE A C 1
ATOM 690 O O . ILE A 1 94 ? 8.742 17.484 7.395 1 95.06 94 ILE A O 1
ATOM 694 N N . ASN A 1 95 ? 8.055 15.391 7.867 1 96 95 ASN A N 1
ATOM 695 C CA . ASN A 1 95 ? 6.688 15.812 8.172 1 96 95 ASN A CA 1
ATOM 696 C C . ASN A 1 95 ? 6.656 16.812 9.32 1 96 95 ASN A C 1
ATOM 698 O O . A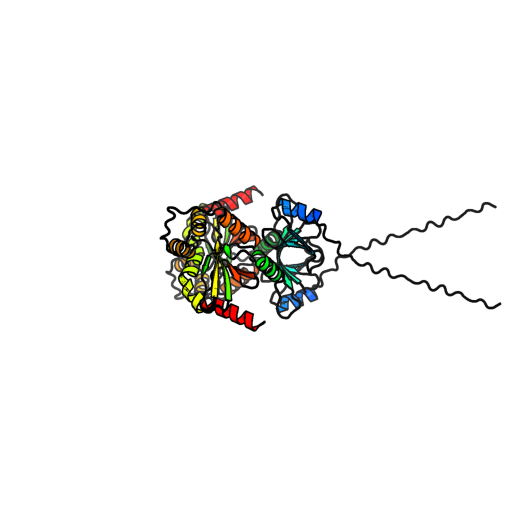SN A 1 95 ? 5.977 17.844 9.242 1 96 95 ASN A O 1
ATOM 702 N N . LYS A 1 96 ? 7.379 16.5 10.359 1 96.12 96 LYS A N 1
ATOM 703 C CA . LYS A 1 96 ? 7.441 17.391 11.516 1 96.12 96 LYS A CA 1
ATOM 704 C C . LYS A 1 96 ? 7.926 18.781 11.109 1 96.12 96 LYS A C 1
ATOM 706 O O . LYS A 1 96 ? 7.336 19.797 11.5 1 96.12 96 LYS A O 1
ATOM 711 N N . ASP A 1 97 ? 8.945 18.812 10.281 1 95.19 97 ASP A N 1
ATOM 712 C CA . ASP A 1 97 ? 9.508 20.078 9.828 1 95.19 97 ASP A CA 1
ATOM 713 C C . ASP A 1 97 ? 8.508 20.844 8.969 1 95.19 97 ASP A C 1
ATOM 715 O O . ASP A 1 97 ? 8.375 22.062 9.102 1 95.19 97 ASP A O 1
ATOM 719 N N . LYS A 1 98 ? 7.789 20.125 8.133 1 94 98 LYS A N 1
ATOM 720 C CA . LYS A 1 98 ? 6.848 20.75 7.207 1 94 98 LYS A CA 1
ATOM 721 C C . LYS A 1 98 ? 5.652 21.344 7.953 1 94 98 LYS A C 1
ATOM 723 O O . LYS A 1 98 ? 5.043 22.312 7.496 1 94 98 LYS A O 1
ATOM 728 N N . LEU A 1 99 ? 5.332 20.75 9.078 1 96.69 99 LEU A N 1
ATOM 729 C CA . LEU A 1 99 ? 4.152 21.188 9.82 1 96.69 99 LEU A CA 1
ATOM 730 C C . LEU A 1 99 ? 4.48 22.359 10.727 1 96.69 99 LEU A C 1
ATOM 732 O O . LEU A 1 99 ? 3.576 23.031 11.227 1 96.69 99 LEU A O 1
ATOM 736 N N . GLN A 1 100 ? 5.758 22.547 10.891 1 93.31 100 GLN A N 1
ATOM 737 C CA . GLN A 1 100 ? 6.148 23.672 11.742 1 93.31 100 GLN A CA 1
ATOM 738 C C . GLN A 1 100 ? 5.688 25 11.148 1 93.31 100 GLN A C 1
ATOM 740 O O . GLN A 1 100 ? 5.867 25.25 9.953 1 93.31 100 GLN A O 1
ATOM 745 N N . GLY A 1 101 ? 5.023 25.812 11.898 1 90.06 101 GLY A N 1
ATOM 746 C CA . GLY A 1 101 ? 4.609 27.141 11.5 1 90.06 101 GLY A CA 1
ATOM 747 C C . GLY A 1 101 ? 3.264 27.172 10.797 1 90.06 101 GLY A C 1
ATOM 748 O O . GLY A 1 101 ? 2.816 28.234 10.344 1 90.06 101 GLY A O 1
ATOM 749 N N . MET A 1 102 ? 2.609 26.047 10.773 1 94.25 102 MET A N 1
ATOM 750 C CA . MET A 1 102 ? 1.328 25.969 10.078 1 94.25 102 MET A CA 1
ATOM 751 C C . MET A 1 102 ? 0.168 26.125 11.055 1 94.25 102 MET A C 1
ATOM 753 O O . MET A 1 102 ? -0.996 26.125 10.648 1 94.25 102 MET A O 1
ATOM 757 N N . GLU A 1 103 ? 0.39 26.328 12.312 1 93.5 103 GLU A N 1
ATOM 758 C CA . GLU A 1 103 ? -0.63 26.266 13.352 1 93.5 103 GLU A CA 1
ATOM 759 C C . GLU A 1 103 ? -1.742 27.281 13.109 1 93.5 103 GLU A C 1
ATOM 761 O O . GLU A 1 103 ? -2.918 26.984 13.328 1 93.5 103 GLU A O 1
ATOM 766 N N . ASP A 1 104 ? -1.383 28.453 12.586 1 94.88 104 ASP A N 1
ATOM 767 C CA . ASP A 1 104 ? -2.35 29.531 12.414 1 94.88 104 ASP A CA 1
ATOM 768 C C . ASP A 1 104 ? -3.334 29.219 11.289 1 94.88 104 ASP A C 1
ATOM 770 O O . ASP A 1 104 ? -4.387 29.844 11.18 1 94.88 104 ASP A O 1
ATOM 774 N N . GLU A 1 105 ? -2.943 28.25 10.492 1 97.06 105 GLU A N 1
ATOM 775 C CA . GLU A 1 105 ? -3.812 27.906 9.367 1 97.06 105 GLU A CA 1
ATOM 776 C C . GLU A 1 105 ? -4.668 26.688 9.68 1 97.06 105 GLU A C 1
ATOM 778 O O . GLU A 1 105 ? -5.527 26.312 8.883 1 97.06 105 GLU A O 1
ATOM 783 N N . MET A 1 106 ? -4.477 26.125 10.844 1 98.25 106 MET A N 1
ATOM 784 C CA . MET A 1 106 ? -5.195 24.906 11.203 1 98.25 106 MET A CA 1
ATOM 785 C C . MET A 1 106 ? -6.488 25.234 11.945 1 98.25 106 MET A C 1
ATOM 787 O O . MET A 1 106 ? -6.633 26.328 12.492 1 98.25 106 MET A O 1
ATOM 791 N N . ILE A 1 107 ? -7.422 24.406 11.82 1 98.75 107 ILE A N 1
ATOM 792 C CA . ILE A 1 107 ? -8.586 24.422 12.703 1 98.75 107 ILE A CA 1
ATOM 793 C C . ILE A 1 107 ? -8.344 23.516 13.906 1 98.75 107 ILE A C 1
ATOM 795 O O . ILE A 1 107 ? -8.172 22.297 13.75 1 98.75 107 ILE A O 1
ATOM 799 N N . ILE A 1 108 ? -8.352 24.109 15.086 1 98.62 108 ILE A N 1
ATOM 800 C CA . ILE A 1 108 ? -7.852 23.406 16.266 1 98.62 108 ILE A CA 1
ATOM 801 C C . ILE A 1 108 ? -9 23.141 17.234 1 98.62 108 ILE A C 1
ATOM 803 O O . ILE A 1 108 ? -9.828 24.031 17.484 1 98.62 108 ILE A O 1
ATOM 807 N N . TYR A 1 109 ? -9.078 21.938 17.672 1 98.75 109 TYR A N 1
ATOM 808 C CA . TYR A 1 109 ? -9.945 21.516 18.766 1 98.75 109 TYR A CA 1
ATOM 809 C C . TYR A 1 109 ? -9.125 21.141 20 1 98.75 109 TYR A C 1
ATOM 811 O O . TYR A 1 109 ? -8.711 19.984 20.141 1 98.75 109 TYR A O 1
ATOM 819 N N . PRO A 1 110 ? -8.969 22.031 20.875 1 98.56 110 PRO A N 1
ATOM 820 C CA . PRO A 1 110 ? -8.047 21.828 21.984 1 98.56 110 PRO A CA 1
ATOM 821 C C . PRO A 1 110 ? -8.625 20.922 23.078 1 98.56 110 PRO A C 1
ATOM 823 O O . PRO A 1 110 ? -9.82 21 23.375 1 98.56 110 PRO A O 1
ATOM 826 N N . ALA A 1 111 ? -7.77 20.109 23.594 1 98.62 111 ALA A N 1
ATOM 827 C CA . ALA A 1 111 ? -8.094 19.391 24.812 1 98.62 111 ALA A CA 1
ATOM 828 C C . ALA A 1 111 ? -7.832 20.25 26.047 1 98.62 111 ALA A C 1
ATOM 830 O O . ALA A 1 111 ? -6.805 20.938 26.125 1 98.62 111 ALA A O 1
ATOM 831 N N . LYS A 1 112 ? -8.766 20.25 26.984 1 97.69 112 LYS A N 1
ATOM 832 C CA . LYS A 1 112 ? -8.586 21.016 28.203 1 97.69 112 LYS A CA 1
ATOM 833 C C . LYS A 1 112 ? -7.332 20.578 28.953 1 97.69 112 LYS A C 1
ATOM 835 O O . LYS A 1 112 ? -6.539 21.406 29.406 1 97.69 112 LYS A O 1
ATOM 840 N N . ASN A 1 113 ? -7.129 19.281 29.125 1 97.5 113 ASN A N 1
ATOM 841 C CA . ASN A 1 113 ? -5.934 18.688 29.719 1 97.5 113 ASN A CA 1
ATOM 842 C C . ASN A 1 113 ? -5.051 18.031 28.656 1 97.5 113 ASN A C 1
ATOM 844 O O . ASN A 1 113 ? -4.922 16.797 28.625 1 97.5 113 ASN A O 1
ATOM 848 N N . GLN A 1 114 ? -4.344 18.844 27.938 1 97.94 114 GLN A N 1
ATOM 849 C CA . GLN A 1 114 ? -3.619 18.375 26.766 1 97.94 114 GLN A CA 1
ATOM 850 C C . GLN A 1 114 ? -2.441 17.484 27.156 1 97.94 114 GLN A C 1
ATOM 852 O O . GLN A 1 114 ? -1.578 17.906 27.938 1 97.94 114 GLN A O 1
ATOM 857 N N . LYS A 1 115 ? -2.408 16.328 26.672 1 97.5 115 LYS A N 1
ATOM 858 C CA . LYS A 1 115 ? -1.29 15.406 26.797 1 97.5 115 LYS A CA 1
ATOM 859 C C . LYS A 1 115 ? -0.593 15.195 25.453 1 97.5 115 LYS A C 1
ATOM 861 O O . LYS A 1 115 ? 0.622 14.992 25.406 1 97.5 115 LYS A O 1
ATOM 866 N N . HIS A 1 116 ? -1.4 15.211 24.391 1 97.62 116 HIS A N 1
ATOM 867 C CA . HIS A 1 116 ? -0.926 14.945 23.047 1 97.62 116 HIS A CA 1
ATOM 868 C C . HIS A 1 116 ? -1.575 15.883 22.031 1 97.62 116 HIS A C 1
ATOM 870 O O . HIS A 1 116 ? -2.645 16.438 22.297 1 97.62 116 HIS A O 1
ATOM 876 N N . VAL A 1 117 ? -0.892 16.094 20.922 1 97.5 117 VAL A N 1
ATOM 877 C CA . VAL A 1 117 ? -1.433 16.844 19.797 1 97.5 117 VAL A CA 1
ATOM 878 C C . VAL A 1 117 ? -1.312 16.016 18.516 1 97.5 117 VAL A C 1
ATOM 880 O O . VAL A 1 117 ? -0.275 15.391 18.266 1 97.5 117 VAL A O 1
ATOM 883 N N . ILE A 1 118 ? -2.371 15.898 17.766 1 98.38 118 ILE A N 1
ATOM 884 C CA . ILE A 1 118 ? -2.318 15.258 16.469 1 98.38 118 ILE A CA 1
ATOM 885 C C . ILE A 1 118 ? -2.793 16.234 15.391 1 98.38 118 ILE A C 1
ATOM 887 O O . ILE A 1 118 ? -3.605 17.125 15.664 1 98.38 118 ILE A O 1
ATOM 891 N N . THR A 1 119 ? -2.225 16.141 14.227 1 98.69 119 THR A N 1
ATOM 892 C CA . THR A 1 119 ? -2.674 16.859 13.039 1 98.69 119 THR A CA 1
ATOM 893 C C . THR A 1 119 ? -3.328 15.906 12.039 1 98.69 119 THR A C 1
ATOM 895 O O . THR A 1 119 ? -2.76 14.867 11.703 1 98.69 119 THR A O 1
ATOM 898 N N . VAL A 1 120 ? -4.527 16.266 11.633 1 98.88 120 VAL A N 1
ATOM 899 C CA . VAL A 1 120 ? -5.324 15.359 10.812 1 98.88 120 VAL A CA 1
ATOM 900 C C . VAL A 1 120 ? -5.641 16.016 9.469 1 98.88 120 VAL A C 1
ATOM 902 O O . VAL A 1 120 ? -6.258 17.078 9.422 1 98.88 120 VAL A O 1
ATOM 905 N N . PHE A 1 121 ? -5.125 15.383 8.414 1 98.88 121 PHE A N 1
ATOM 906 C CA . PHE A 1 121 ? -5.641 15.742 7.098 1 98.88 121 PHE A CA 1
ATOM 907 C C . PHE A 1 121 ? -7.059 15.211 6.914 1 98.88 121 PHE A C 1
ATOM 909 O O . PHE A 1 121 ? -7.301 14.008 7.031 1 98.88 121 PHE A O 1
ATOM 916 N N . THR A 1 122 ? -8.016 16.109 6.613 1 98.75 122 THR A N 1
ATOM 917 C CA . THR A 1 122 ? -9.43 15.734 6.621 1 98.75 122 THR A CA 1
ATOM 918 C C . THR A 1 122 ? -10.109 16.172 5.328 1 98.75 122 THR A C 1
ATOM 920 O O . THR A 1 122 ? -9.617 17.062 4.633 1 98.75 122 THR A O 1
ATOM 923 N N . ASP A 1 123 ? -11.078 15.531 4.984 1 98.56 123 ASP A N 1
ATOM 924 C CA . ASP A 1 123 ? -12.016 15.797 3.893 1 98.56 123 ASP A CA 1
ATOM 925 C C . ASP A 1 123 ? -13.461 15.766 4.383 1 98.56 123 ASP A C 1
ATOM 927 O O . ASP A 1 123 ? -13.883 14.805 5.023 1 98.56 123 ASP A O 1
ATOM 931 N N . THR A 1 124 ? -14.227 16.781 4.117 1 97.88 124 THR A N 1
ATOM 932 C CA . THR A 1 124 ? -15.555 16.906 4.695 1 97.88 124 THR A CA 1
ATOM 933 C C . THR A 1 124 ? -16.516 15.875 4.105 1 97.88 124 THR A C 1
ATOM 935 O O . THR A 1 124 ? -17.578 15.609 4.668 1 97.88 124 THR A O 1
ATOM 938 N N . THR A 1 125 ? -16.141 15.312 2.975 1 96.44 125 THR A N 1
ATOM 939 C CA . THR A 1 125 ? -17.016 14.344 2.336 1 96.44 125 THR A CA 1
ATOM 940 C C . THR A 1 125 ? -16.641 12.922 2.727 1 96.44 125 THR A C 1
ATOM 942 O O . THR A 1 125 ? -17.297 11.961 2.32 1 96.44 125 THR A O 1
ATOM 945 N N . CYS A 1 126 ? -15.648 12.773 3.473 1 97.06 126 CYS A N 1
ATOM 946 C CA . CYS A 1 126 ? -15.156 11.461 3.869 1 97.06 126 CYS A CA 1
ATOM 947 C C . CYS A 1 126 ? -15.898 10.945 5.098 1 97.06 126 CYS A C 1
ATOM 949 O O . CYS A 1 126 ? -15.906 11.602 6.141 1 97.06 126 CYS A O 1
ATOM 951 N N . GLY A 1 127 ? -16.406 9.773 5.012 1 96.12 127 GLY A N 1
ATOM 952 C CA . GLY A 1 127 ? -17.188 9.211 6.105 1 96.12 127 GLY A CA 1
ATOM 953 C C . GLY A 1 127 ? -16.375 9.016 7.375 1 96.12 127 GLY A C 1
ATOM 954 O O . GLY A 1 127 ? -16.828 9.336 8.469 1 96.12 127 GLY A O 1
ATOM 955 N N . TYR A 1 128 ? -15.18 8.484 7.223 1 96.75 128 TYR A N 1
ATOM 956 C CA . TYR A 1 128 ? -14.344 8.25 8.398 1 96.75 128 TYR A CA 1
ATOM 957 C C . TYR A 1 128 ? -13.859 9.562 9 1 96.75 128 TYR A C 1
ATOM 959 O O . TYR A 1 128 ? -13.633 9.656 10.203 1 96.75 128 TYR A O 1
ATOM 967 N N . CYS A 1 129 ? -13.672 10.602 8.195 1 98.56 129 CYS A N 1
ATOM 968 C CA . CYS A 1 129 ? -13.352 11.93 8.719 1 98.56 129 CYS A CA 1
ATOM 969 C C . CYS A 1 129 ? -14.5 12.461 9.57 1 98.56 129 CYS A C 1
ATOM 971 O O . CYS A 1 129 ? -14.273 13.055 10.625 1 98.56 129 CYS A O 1
ATOM 973 N N . ARG A 1 130 ? -15.727 12.211 9.023 1 98.25 130 ARG A N 1
ATOM 974 C CA . ARG A 1 130 ? -16.891 12.617 9.805 1 98.25 130 ARG A CA 1
ATOM 975 C C . ARG A 1 130 ? -16.969 11.82 11.102 1 98.25 130 ARG A C 1
ATOM 977 O O . ARG A 1 130 ? -17.281 12.383 12.156 1 98.25 130 ARG A O 1
ATOM 984 N N . LYS A 1 131 ? -16.672 10.555 11 1 98.31 131 LYS A N 1
ATOM 985 C CA . LYS A 1 131 ? -16.672 9.719 12.203 1 98.31 131 LYS A CA 1
ATOM 986 C C . LYS A 1 131 ? -15.68 10.242 13.234 1 98.31 131 LYS A C 1
ATOM 988 O O . LYS A 1 131 ? -16.016 10.398 14.406 1 98.31 131 LYS A O 1
ATOM 993 N N . LEU A 1 132 ? -14.438 10.516 12.859 1 98.69 132 LEU A N 1
ATOM 994 C CA . LEU A 1 132 ? -13.43 11.078 13.75 1 98.69 132 LEU A CA 1
ATOM 995 C C . LEU A 1 132 ? -13.914 12.383 14.375 1 98.69 132 LEU A C 1
ATOM 997 O O . LEU A 1 132 ? -13.781 12.578 15.586 1 98.69 132 LEU A O 1
ATOM 1001 N N . HIS A 1 133 ? -14.523 13.203 13.57 1 98.69 133 HIS A N 1
ATOM 1002 C CA . HIS A 1 133 ? -15 14.5 14.047 1 98.69 133 HIS A CA 1
ATOM 1003 C C . HIS A 1 133 ? -16.109 14.336 15.086 1 98.69 133 HIS A C 1
ATOM 1005 O O . HIS A 1 133 ? -16.141 15.047 16.094 1 98.69 133 HIS A O 1
ATOM 1011 N N . ASN A 1 134 ? -16.984 13.422 14.82 1 98.06 134 ASN A N 1
ATOM 1012 C CA . ASN A 1 134 ? -18.094 13.172 15.734 1 98.06 134 ASN A CA 1
ATOM 1013 C C . ASN A 1 134 ? -17.609 12.672 17.094 1 98.06 134 ASN A C 1
ATOM 1015 O O . ASN A 1 134 ? -18.328 12.758 18.078 1 98.06 134 ASN A O 1
ATOM 1019 N N . GLU A 1 135 ? -16.406 12.195 17.109 1 98.31 135 GLU A N 1
ATOM 1020 C CA . GLU A 1 135 ? -15.82 11.695 18.344 1 98.31 135 GLU A CA 1
ATOM 1021 C C . GLU A 1 135 ? -14.836 12.703 18.938 1 98.31 135 GLU A C 1
ATOM 1023 O O . GLU A 1 135 ? -13.992 12.344 19.766 1 98.31 135 GLU A O 1
ATOM 1028 N N . MET A 1 136 ? -14.961 13.914 18.625 1 98.69 136 MET A N 1
ATOM 1029 C CA . MET A 1 136 ? -14.023 14.953 19.047 1 98.69 136 MET A CA 1
ATOM 1030 C C . MET A 1 136 ? -13.914 15.016 20.562 1 98.69 136 MET A C 1
ATOM 1032 O O . MET A 1 136 ? -12.812 15.086 21.109 1 98.69 136 MET A O 1
ATOM 1036 N N . GLN A 1 137 ? -15.062 14.977 21.219 1 98.31 137 GLN A N 1
ATOM 1037 C CA . GLN A 1 137 ? -15.055 15.055 22.672 1 98.31 137 GLN A CA 1
ATOM 1038 C C . GLN A 1 137 ? -14.273 13.898 23.281 1 98.31 137 GLN A C 1
ATOM 1040 O O . GLN A 1 137 ? -13.578 14.078 24.297 1 98.31 137 GLN A O 1
ATOM 1045 N N . ALA A 1 138 ? -14.398 12.711 22.672 1 98.62 138 ALA A N 1
ATOM 1046 C CA . ALA A 1 138 ? -13.672 11.547 23.172 1 98.62 138 ALA A CA 1
ATOM 1047 C C . ALA A 1 138 ? -12.164 11.758 23.062 1 98.62 138 ALA A C 1
ATOM 1049 O O . ALA A 1 138 ? -11.414 11.383 23.969 1 98.62 138 ALA A O 1
ATOM 1050 N N . TYR A 1 139 ? -11.664 12.312 21.969 1 98.75 139 TYR A N 1
ATOM 1051 C CA . TYR A 1 139 ? -10.25 12.641 21.812 1 98.75 139 TYR A CA 1
ATOM 1052 C C . TYR A 1 139 ? -9.805 13.648 22.859 1 98.75 139 TYR A C 1
ATOM 1054 O O . TYR A 1 139 ? -8.789 13.453 23.531 1 98.75 139 TYR A O 1
ATOM 1062 N N . ASN A 1 140 ? -10.617 14.695 22.984 1 98.75 140 ASN A N 1
ATOM 1063 C CA . ASN A 1 140 ? -10.273 15.75 23.938 1 98.75 140 ASN A CA 1
ATOM 1064 C C . ASN A 1 140 ? -10.266 15.234 25.375 1 98.75 140 ASN A C 1
ATOM 1066 O O . ASN A 1 140 ? -9.398 15.609 26.172 1 98.75 140 ASN A O 1
ATOM 1070 N N . ASP A 1 141 ? -11.203 14.352 25.656 1 98.56 141 ASP A N 1
ATOM 1071 C CA . ASP A 1 141 ? -11.273 13.773 26.984 1 98.56 141 ASP A CA 1
ATOM 1072 C C . ASP A 1 141 ? -10.016 12.969 27.312 1 98.56 141 ASP A C 1
ATOM 1074 O O . ASP A 1 141 ? -9.633 12.844 28.469 1 98.56 141 ASP A O 1
ATOM 1078 N N . LYS A 1 142 ? -9.406 12.43 26.344 1 98.38 142 LYS A N 1
ATOM 1079 C CA . LYS A 1 142 ? -8.18 11.656 26.531 1 98.38 142 LYS A CA 1
ATOM 1080 C C . LYS A 1 142 ? -6.949 12.547 26.5 1 98.38 142 LYS A C 1
ATOM 1082 O O . LYS A 1 142 ? -5.816 12.062 26.547 1 98.38 142 LYS A O 1
ATOM 1087 N N . GLY A 1 143 ? -7.16 13.836 26.438 1 98.38 143 GLY A N 1
ATOM 1088 C CA . GLY A 1 143 ? -6.066 14.797 26.438 1 98.38 143 GLY A CA 1
ATOM 1089 C C . GLY A 1 143 ? -5.441 14.984 25.062 1 98.38 143 GLY A C 1
ATOM 1090 O O . GLY A 1 143 ? -4.293 15.414 24.953 1 98.38 143 GLY A O 1
ATOM 1091 N N . ILE A 1 144 ? -6.168 14.625 24 1 98.69 144 ILE A N 1
ATOM 1092 C CA . ILE A 1 144 ? -5.645 14.742 22.641 1 98.69 144 ILE A CA 1
ATOM 1093 C C . ILE A 1 144 ? -6.23 15.977 21.969 1 98.69 144 ILE A C 1
ATOM 1095 O O . ILE A 1 144 ? -7.438 16.047 21.719 1 98.69 144 ILE A O 1
ATOM 1099 N N . THR A 1 145 ? -5.418 16.969 21.703 1 98.75 145 THR A N 1
ATOM 1100 C CA . THR A 1 145 ? -5.793 18.094 20.844 1 98.75 145 THR A CA 1
ATOM 1101 C C . THR A 1 145 ? -5.754 17.672 19.375 1 98.75 145 THR A C 1
ATOM 1103 O O . THR A 1 145 ? -4.793 17.047 18.922 1 98.75 145 THR A O 1
ATOM 1106 N N . VAL A 1 146 ? -6.801 18 18.641 1 98.88 146 VAL A N 1
ATOM 1107 C CA . VAL A 1 146 ? -6.898 17.641 17.234 1 98.88 146 VAL A CA 1
ATOM 1108 C C . VAL A 1 146 ? -6.777 18.906 16.375 1 98.88 146 VAL A C 1
ATOM 1110 O O . VAL A 1 146 ? -7.488 19.891 16.594 1 98.88 146 VAL A O 1
ATOM 1113 N N . ARG A 1 147 ? -5.863 18.891 15.438 1 98.75 147 ARG A N 1
ATOM 1114 C CA . ARG A 1 147 ? -5.684 19.953 14.461 1 98.75 147 ARG A CA 1
ATOM 1115 C C . ARG A 1 147 ? -6 19.469 13.047 1 98.75 147 ARG A C 1
ATOM 1117 O O . ARG A 1 147 ? -5.543 18.406 12.641 1 98.75 147 ARG A O 1
ATOM 1124 N N . TYR A 1 148 ? -6.742 20.266 12.344 1 98.88 148 TYR A N 1
ATOM 1125 C CA . TYR A 1 148 ? -7.137 19.844 11.008 1 98.88 148 TYR A CA 1
ATOM 1126 C C . TYR A 1 148 ? -6.371 20.625 9.945 1 98.88 148 TYR A C 1
ATOM 1128 O O . TYR A 1 148 ? -6.176 21.844 10.07 1 98.88 148 TYR A O 1
ATOM 1136 N N . LEU A 1 149 ? -5.914 19.953 9 1 98.81 149 LEU A N 1
ATOM 1137 C CA . LEU A 1 149 ? -5.543 20.469 7.691 1 98.81 149 LEU A CA 1
ATOM 1138 C C . LEU A 1 149 ? -6.457 19.906 6.605 1 98.81 149 LEU A C 1
ATOM 1140 O O . LEU A 1 149 ? -6.93 18.781 6.711 1 98.81 149 LEU A O 1
ATOM 1144 N N . ALA A 1 150 ? -6.633 20.734 5.621 1 98.75 150 ALA A N 1
ATOM 1145 C CA . ALA A 1 150 ? -7.562 20.375 4.559 1 98.75 150 ALA A CA 1
ATOM 1146 C C . ALA A 1 150 ? -6.902 19.422 3.561 1 98.75 150 ALA A C 1
ATOM 1148 O O . ALA A 1 150 ? -5.773 19.656 3.125 1 98.75 150 ALA A O 1
ATOM 1149 N N . PHE A 1 151 ? -7.641 18.359 3.219 1 98.5 151 PHE A N 1
ATOM 1150 C CA . PHE A 1 151 ? -7.184 17.453 2.164 1 98.5 151 PHE A CA 1
ATOM 1151 C C . PHE A 1 151 ? -8.359 16.969 1.326 1 98.5 151 PHE A C 1
ATOM 1153 O O . PHE A 1 151 ? -8.797 15.828 1.477 1 98.5 151 PHE A O 1
ATOM 1160 N N . PRO A 1 152 ? -8.812 17.859 0.395 1 98.31 152 PRO A N 1
ATOM 1161 C CA . PRO A 1 152 ? -9.781 17.344 -0.567 1 98.31 152 PRO A CA 1
ATOM 1162 C C . PRO A 1 152 ? -9.211 16.219 -1.433 1 98.31 152 PRO A C 1
ATOM 1164 O O . PRO A 1 152 ? -8.289 16.453 -2.219 1 98.31 152 PRO A O 1
ATOM 1167 N N . ARG A 1 153 ? -9.688 14.977 -1.33 1 95.62 153 ARG A N 1
ATOM 1168 C CA . ARG A 1 153 ? -9.062 13.781 -1.884 1 95.62 153 ARG A CA 1
ATOM 1169 C C . ARG A 1 153 ? -8.984 13.859 -3.406 1 95.62 153 ARG A C 1
ATOM 1171 O O . ARG A 1 153 ? -8.07 13.297 -4.016 1 95.62 153 ARG A O 1
ATOM 1178 N N . GLY A 1 154 ? -9.938 14.633 -4.066 1 93.94 154 GLY A N 1
ATOM 1179 C CA . GLY A 1 154 ? -9.914 14.797 -5.512 1 93.94 154 GLY A CA 1
ATOM 1180 C C . GLY A 1 154 ? -9.086 15.977 -5.969 1 93.94 154 GLY A C 1
ATOM 1181 O O . GLY A 1 154 ? -9.125 16.359 -7.141 1 93.94 154 GLY A O 1
ATOM 1182 N N . GLY A 1 155 ? -8.352 16.562 -5.098 1 94.12 155 GLY A N 1
ATOM 1183 C CA . GLY A 1 155 ? -7.566 17.734 -5.434 1 94.12 155 GLY A CA 1
ATOM 1184 C C . GLY A 1 155 ? -8.414 18.969 -5.645 1 94.12 155 GLY A C 1
ATOM 1185 O O . GLY A 1 155 ? -9.477 19.125 -5.035 1 94.12 155 GLY A O 1
ATOM 1186 N N . GLU A 1 156 ? -7.887 19.828 -6.477 1 92.38 156 GLU A N 1
ATOM 1187 C CA . GLU A 1 156 ? -8.547 21.109 -6.723 1 92.38 156 GLU A CA 1
ATOM 1188 C C . GLU A 1 156 ? -9.875 20.922 -7.449 1 92.38 156 GLU A C 1
ATOM 1190 O O . GLU A 1 156 ? -10.742 21.797 -7.422 1 92.38 156 GLU A O 1
ATOM 1195 N N . GLN A 1 157 ? -10.031 19.75 -7.988 1 92.69 157 GLN A N 1
ATOM 1196 C CA . GLN A 1 157 ? -11.25 19.484 -8.742 1 92.69 157 GLN A CA 1
ATOM 1197 C C . GLN A 1 157 ? -12.281 18.75 -7.887 1 92.69 157 GLN A C 1
ATOM 1199 O O . GLN A 1 157 ? -13.359 18.406 -8.367 1 92.69 157 GLN A O 1
ATOM 1204 N N . SER A 1 158 ? -11.945 18.562 -6.668 1 93.62 158 SER A N 1
ATOM 1205 C CA . SER A 1 158 ? -12.883 17.922 -5.762 1 93.62 158 SER A CA 1
ATOM 1206 C C . SER A 1 158 ? -14.188 18.703 -5.672 1 93.62 158 SER A C 1
ATOM 1208 O O . SER A 1 158 ? -14.18 19.938 -5.66 1 93.62 158 SER A O 1
ATOM 1210 N N . GLY A 1 159 ? -15.25 18.047 -5.664 1 93.06 159 GLY A N 1
ATOM 1211 C CA . GLY A 1 159 ? -16.562 18.672 -5.551 1 93.06 159 GLY A CA 1
ATOM 1212 C C . GLY A 1 159 ? -16.703 19.531 -4.309 1 93.06 159 GLY A C 1
ATOM 1213 O O . GLY A 1 159 ? -17.484 20.484 -4.293 1 93.06 159 GLY A O 1
ATOM 1214 N N . ASN A 1 160 ? -15.945 19.219 -3.27 1 96 160 ASN A N 1
ATOM 1215 C CA . ASN A 1 160 ? -16.094 19.922 -2.006 1 96 160 ASN A CA 1
ATOM 1216 C C . ASN A 1 160 ? -14.953 20.906 -1.783 1 96 160 ASN A C 1
ATOM 1218 O O . ASN A 1 160 ? -14.781 21.438 -0.679 1 96 160 ASN A O 1
ATOM 1222 N N . PHE A 1 161 ? -14.133 21.141 -2.814 1 97.62 161 PHE A N 1
ATOM 1223 C CA . PHE A 1 161 ? -12.992 22.047 -2.684 1 97.62 161 PHE A CA 1
ATOM 1224 C C . PHE A 1 161 ? -13.445 23.438 -2.232 1 97.62 161 PHE A C 1
ATOM 1226 O O . PHE A 1 161 ? -12.891 24 -1.286 1 97.62 161 PHE A O 1
ATOM 1233 N N . MET A 1 162 ? -14.445 23.953 -2.824 1 97.06 162 MET A N 1
ATOM 1234 C CA . MET A 1 162 ? -14.945 25.297 -2.51 1 97.06 162 MET A CA 1
ATOM 1235 C C . MET A 1 162 ? -15.562 25.328 -1.117 1 97.06 162 MET A C 1
ATOM 1237 O O . MET A 1 162 ? -15.391 26.297 -0.38 1 97.06 162 MET A O 1
ATOM 1241 N N . GLN A 1 163 ? -16.25 24.312 -0.771 1 97.75 163 GLN A N 1
ATOM 1242 C CA . GLN A 1 163 ? -16.797 24.25 0.579 1 97.75 163 GLN A CA 1
ATOM 1243 C C . GLN A 1 163 ? -15.695 24.297 1.628 1 97.75 163 GLN A C 1
ATOM 1245 O O . GLN A 1 163 ? -15.812 25.016 2.627 1 97.75 163 GLN A O 1
ATOM 1250 N N . MET A 1 164 ? -14.68 23.594 1.395 1 98.44 164 MET A N 1
ATOM 1251 C CA . MET A 1 164 ? -13.562 23.562 2.338 1 98.44 164 MET A CA 1
ATOM 1252 C C . MET A 1 164 ? -12.883 24.922 2.408 1 98.44 164 MET A C 1
ATOM 1254 O O . MET A 1 164 ? -12.516 25.391 3.49 1 98.44 164 MET A O 1
ATOM 1258 N N . ALA A 1 165 ? -12.773 25.562 1.249 1 98.62 165 ALA A N 1
ATOM 1259 C CA . ALA A 1 165 ? -12.203 26.906 1.225 1 98.62 165 ALA A CA 1
ATOM 1260 C C . ALA A 1 165 ? -13.055 27.875 2.043 1 98.62 165 ALA A C 1
ATOM 1262 O O . ALA A 1 165 ? -12.523 28.766 2.697 1 98.62 165 ALA A O 1
ATOM 1263 N N . GLN A 1 166 ? -14.328 27.688 2.008 1 98.56 166 GLN A N 1
ATOM 1264 C CA . GLN A 1 166 ? -15.242 28.547 2.766 1 98.56 166 GLN A CA 1
ATOM 1265 C C . GLN A 1 166 ? -15.133 28.266 4.262 1 98.56 166 GLN A C 1
ATOM 1267 O O . GLN A 1 166 ? -15.18 29.188 5.074 1 98.56 166 GLN A O 1
ATOM 1272 N N . ILE A 1 167 ? -14.945 27.016 4.617 1 98.69 167 ILE A N 1
ATOM 1273 C CA . ILE A 1 167 ? -14.781 26.656 6.02 1 98.69 167 ILE A CA 1
ATOM 1274 C C . ILE A 1 167 ? -13.547 27.359 6.586 1 98.69 167 ILE A C 1
ATOM 1276 O O . ILE A 1 167 ? -13.609 27.984 7.645 1 98.69 167 ILE A O 1
ATOM 1280 N N . TRP A 1 168 ? -12.445 27.344 5.871 1 98.56 168 TRP A N 1
ATOM 1281 C CA . TRP A 1 168 ? -11.195 27.953 6.32 1 98.56 168 TRP A CA 1
ATOM 1282 C C . TRP A 1 168 ? -11.242 29.469 6.168 1 98.56 168 TRP A C 1
ATOM 1284 O O . TRP A 1 168 ? -10.352 30.172 6.637 1 98.56 168 TRP A O 1
ATOM 1294 N N . GLY A 1 169 ? -12.234 29.969 5.496 1 98.06 169 GLY A N 1
ATOM 1295 C CA . GLY A 1 169 ? -12.445 31.406 5.383 1 98.06 169 GLY A CA 1
ATOM 1296 C C . GLY A 1 169 ? -13.422 31.953 6.406 1 98.06 169 GLY A C 1
ATOM 1297 O O . GLY A 1 169 ? -13.602 33.156 6.516 1 98.06 169 GLY A O 1
ATOM 1298 N N . ALA A 1 170 ? -14.062 31.141 7.137 1 98.06 170 ALA A N 1
ATOM 1299 C CA . ALA A 1 170 ? -15.094 31.547 8.086 1 98.06 170 ALA A CA 1
ATOM 1300 C C . ALA A 1 170 ? -14.484 32.281 9.289 1 98.06 170 ALA A C 1
ATOM 1302 O O . ALA A 1 170 ? -13.328 32.031 9.641 1 98.06 170 ALA A O 1
ATOM 1303 N N . LYS A 1 171 ? -15.195 33.094 9.938 1 96.56 171 LYS A N 1
ATOM 1304 C CA . LYS A 1 171 ? -14.773 33.781 11.156 1 96.56 171 LYS A CA 1
ATOM 1305 C C . LYS A 1 171 ? -14.562 32.781 12.297 1 96.56 171 LYS A C 1
ATOM 1307 O O . LYS A 1 171 ? -13.562 32.844 13.016 1 96.56 171 LYS A O 1
ATOM 1312 N N . ASP A 1 172 ? -15.508 31.906 12.414 1 97.5 172 ASP A N 1
ATOM 1313 C CA . ASP A 1 172 ? -15.391 30.781 13.336 1 97.5 172 ASP A CA 1
ATOM 1314 C C . ASP A 1 172 ? -15.195 29.484 12.578 1 97.5 172 ASP A C 1
ATOM 1316 O O . ASP A 1 172 ? -16.156 28.781 12.266 1 97.5 172 ASP A O 1
ATOM 1320 N N . ARG A 1 173 ? -13.984 29.141 12.367 1 98.06 173 ARG A N 1
ATOM 1321 C CA . ARG A 1 173 ? -13.656 28 11.523 1 98.06 173 ARG A CA 1
ATOM 1322 C C . ARG A 1 173 ? -14.086 26.688 12.172 1 98.06 173 ARG A C 1
ATOM 1324 O O . ARG A 1 173 ? -14.539 25.766 11.492 1 98.06 173 ARG A O 1
ATOM 1331 N N . ALA A 1 174 ? -13.953 26.578 13.438 1 98.38 174 ALA A N 1
ATOM 1332 C CA . ALA A 1 174 ? -14.344 25.359 14.133 1 98.38 174 ALA A CA 1
ATOM 1333 C C . ALA A 1 174 ? -15.844 25.109 14 1 98.38 174 ALA A C 1
ATOM 1335 O O . ALA A 1 174 ? -16.25 23.969 13.711 1 98.38 174 ALA A O 1
ATOM 1336 N N . LYS A 1 175 ? -16.641 26.172 14.18 1 97.81 175 LYS A N 1
ATOM 1337 C CA . LYS A 1 175 ? -18.078 26.031 14.02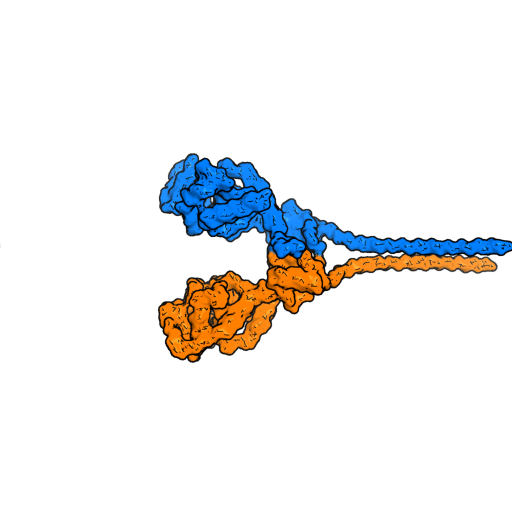3 1 97.81 175 LYS A CA 1
ATOM 1338 C C . LYS A 1 175 ? -18.438 25.672 12.586 1 97.81 175 LYS A C 1
ATOM 1340 O O . LYS A 1 175 ? -19.312 24.828 12.352 1 97.81 175 LYS A O 1
ATOM 1345 N N . ALA A 1 176 ? -17.797 26.328 11.656 1 98.38 176 ALA A N 1
ATOM 1346 C CA . ALA A 1 176 ? -18.031 26.031 10.25 1 98.38 176 ALA A CA 1
ATOM 1347 C C . ALA A 1 176 ? -17.734 24.562 9.953 1 98.38 176 ALA A C 1
ATOM 1349 O O . ALA A 1 176 ? -18.484 23.891 9.234 1 98.38 176 ALA A O 1
ATOM 1350 N N . MET A 1 177 ? -16.625 24 10.508 1 98.69 177 MET A N 1
ATOM 1351 C CA . MET A 1 177 ? -16.234 22.609 10.336 1 98.69 177 MET A CA 1
ATOM 1352 C C . MET A 1 177 ? -17.281 21.672 10.945 1 98.69 177 MET A C 1
ATOM 1354 O O . MET A 1 177 ? -17.688 20.688 10.32 1 98.69 177 MET A O 1
ATOM 1358 N N . ASP A 1 178 ? -17.75 22.031 12.156 1 98.38 178 ASP A N 1
ATOM 1359 C CA . ASP A 1 178 ? -18.812 21.266 12.797 1 98.38 178 ASP A CA 1
ATOM 1360 C C . ASP A 1 178 ? -20.047 21.188 11.914 1 98.38 178 ASP A C 1
ATOM 1362 O O . ASP A 1 178 ? -20.578 20.094 11.68 1 98.38 178 ASP A O 1
ATOM 1366 N N . ASP A 1 179 ? -20.422 22.344 11.391 1 97.81 179 ASP A N 1
ATOM 1367 C CA . ASP A 1 179 ? -21.625 22.438 10.57 1 97.81 179 ASP A CA 1
ATOM 1368 C C . ASP A 1 179 ? -21.469 21.641 9.281 1 97.81 179 ASP A C 1
ATOM 1370 O O . ASP A 1 179 ? -22.391 20.938 8.859 1 97.81 179 ASP A O 1
ATOM 1374 N N . ALA A 1 180 ? -20.359 21.734 8.695 1 97.69 180 ALA A N 1
ATOM 1375 C CA . ALA A 1 180 ? -20.109 21.047 7.434 1 97.69 180 ALA A CA 1
ATOM 1376 C C . ALA A 1 180 ? -20.156 19.531 7.625 1 97.69 180 ALA A C 1
ATOM 1378 O O . ALA A 1 180 ? -20.797 18.812 6.855 1 97.69 180 ALA A O 1
ATOM 1379 N N . LYS A 1 181 ? -19.484 19 8.609 1 96.88 181 LYS A N 1
ATOM 1380 C CA . LYS A 1 181 ? -19.391 17.562 8.82 1 96.88 181 LYS A CA 1
ATOM 1381 C C . LYS A 1 181 ? -20.719 17 9.344 1 96.88 181 LYS A C 1
ATOM 1383 O O . LYS A 1 181 ? -20.953 15.797 9.273 1 96.88 181 LYS A O 1
ATOM 1388 N N . ASN A 1 182 ? -21.562 17.906 9.789 1 94.44 182 ASN A N 1
ATOM 1389 C CA . ASN A 1 182 ? -22.891 17.484 10.219 1 94.44 182 ASN A CA 1
ATOM 1390 C C . ASN A 1 182 ? -23.938 17.719 9.125 1 94.44 182 ASN A C 1
ATOM 1392 O O . ASN A 1 182 ? -25.125 17.469 9.328 1 94.44 182 ASN A O 1
ATOM 1396 N N . GLY A 1 183 ? -23.484 18.328 7.992 1 93 183 GLY A N 1
ATOM 1397 C CA . GLY A 1 183 ? -24.359 18.5 6.84 1 93 183 GLY A CA 1
ATOM 1398 C C . GLY A 1 183 ? -25.203 19.766 6.902 1 93 183 GLY A C 1
ATOM 1399 O O . GLY A 1 183 ? -26.203 19.875 6.203 1 93 183 GLY A O 1
ATOM 1400 N N . SER A 1 184 ? -24.812 20.75 7.703 1 93.69 184 SER A N 1
ATOM 1401 C CA . SER A 1 184 ? -25.641 21.938 7.902 1 93.69 184 SER A CA 1
ATOM 1402 C C . SER A 1 184 ? -24.875 23.203 7.547 1 93.69 184 SER A C 1
ATOM 1404 O O . SER A 1 184 ? -25.266 24.297 7.945 1 93.69 184 SER A O 1
ATOM 1406 N N . PHE A 1 185 ? -23.812 23.094 6.836 1 95.44 185 PHE A N 1
ATOM 1407 C CA . PHE A 1 185 ? -22.938 24.234 6.551 1 95.44 185 PHE A CA 1
ATOM 1408 C C . PHE A 1 185 ? -23.609 25.219 5.617 1 95.44 185 PHE A C 1
ATOM 1410 O O . PHE A 1 185 ? -24.188 24.828 4.598 1 95.44 185 PHE A O 1
ATOM 1417 N N . ASP A 1 186 ? -23.641 26.531 5.977 1 94.62 186 ASP A N 1
ATOM 1418 C CA . ASP A 1 186 ? -24.125 27.625 5.152 1 94.62 186 ASP A CA 1
ATOM 1419 C C . ASP A 1 186 ? -22.984 28.531 4.695 1 94.62 186 ASP A C 1
ATOM 1421 O O . ASP A 1 186 ? -22.406 29.266 5.496 1 94.62 186 ASP A O 1
ATOM 1425 N N . PRO A 1 187 ? -22.641 28.516 3.457 1 94.44 187 PRO A N 1
ATOM 1426 C CA . PRO A 1 187 ? -21.484 29.25 2.945 1 94.44 187 PRO A CA 1
ATOM 1427 C C . PRO A 1 187 ? -21.766 30.734 2.715 1 94.44 187 PRO A C 1
ATOM 1429 O O . PRO A 1 187 ? -20.875 31.484 2.316 1 94.44 187 PRO A O 1
ATOM 1432 N N . LYS A 1 188 ? -22.969 31.141 2.98 1 93.75 188 LYS A N 1
ATOM 1433 C CA . LYS A 1 188 ? -23.359 32.5 2.621 1 93.75 188 LYS A CA 1
ATOM 1434 C C . LYS A 1 188 ? -22.484 33.531 3.318 1 93.75 188 LYS A C 1
ATOM 1436 O O . LYS A 1 188 ? -22.25 33.438 4.523 1 93.75 188 LYS A O 1
ATOM 1441 N N . GLY A 1 189 ? -21.969 34.5 2.594 1 94.81 189 GLY A N 1
ATOM 1442 C CA . GLY A 1 189 ? -21.234 35.656 3.109 1 94.81 189 GLY A CA 1
ATOM 1443 C C . GLY A 1 189 ? -19.781 35.312 3.443 1 94.81 189 GLY A C 1
ATOM 1444 O O . GLY A 1 189 ? -19.047 36.156 3.959 1 94.81 189 GLY A O 1
ATOM 1445 N N . ILE A 1 190 ? -19.297 34.156 3.17 1 97.25 190 ILE A N 1
ATOM 1446 C CA . ILE A 1 190 ? -17.953 33.75 3.537 1 97.25 190 ILE A CA 1
ATOM 1447 C C . ILE A 1 190 ? -17.031 33.875 2.32 1 97.25 190 ILE A C 1
ATOM 1449 O O . ILE A 1 190 ? -17.359 33.375 1.24 1 97.25 190 ILE A O 1
ATOM 1453 N N . THR A 1 191 ? -15.953 34.562 2.455 1 97.69 191 THR A N 1
ATOM 1454 C CA . THR A 1 191 ? -14.93 34.594 1.42 1 97.69 191 THR A CA 1
ATOM 1455 C C . THR A 1 191 ? -14.062 33.344 1.461 1 97.69 191 THR A C 1
ATOM 1457 O O . THR A 1 191 ? -13.375 33.094 2.453 1 97.69 191 THR A O 1
ATOM 1460 N N . PRO A 1 192 ? -14.078 32.594 0.413 1 98.19 192 PRO A N 1
ATOM 1461 C CA . PRO A 1 192 ? -13.336 31.344 0.406 1 98.19 192 PRO A CA 1
ATOM 1462 C C . PRO A 1 192 ? -11.82 31.547 0.412 1 98.19 192 PRO A C 1
ATOM 1464 O O . PRO A 1 192 ? -11.32 32.469 -0.242 1 98.19 192 PRO A O 1
ATOM 1467 N N . ARG A 1 193 ? -11.125 30.719 1.19 1 98.12 193 ARG A N 1
ATOM 1468 C CA . ARG A 1 193 ? -9.664 30.719 1.195 1 98.12 193 ARG A CA 1
ATOM 1469 C C . ARG A 1 193 ? -9.125 29.578 0.34 1 98.12 193 ARG A C 1
ATOM 1471 O O . ARG A 1 193 ? -8.516 28.641 0.86 1 98.12 193 ARG A O 1
ATOM 1478 N N . THR A 1 194 ? -9.195 29.719 -0.955 1 97.94 194 THR A N 1
ATOM 1479 C CA . THR A 1 194 ? -8.766 28.688 -1.898 1 97.94 194 THR A CA 1
ATOM 1480 C C . THR A 1 194 ? -7.258 28.484 -1.836 1 97.94 194 THR A C 1
ATOM 1482 O O . THR A 1 194 ? -6.758 27.391 -2.049 1 97.94 194 THR A O 1
ATOM 1485 N N . ASP A 1 195 ? -6.578 29.531 -1.511 1 97.25 195 ASP A N 1
ATOM 1486 C CA . ASP A 1 195 ? -5.125 29.484 -1.394 1 97.25 195 ASP A CA 1
ATOM 1487 C C . ASP A 1 195 ? -4.695 28.531 -0.276 1 97.25 195 ASP A C 1
ATOM 1489 O O . ASP A 1 195 ? -3.777 27.734 -0.454 1 97.25 195 ASP A O 1
ATOM 1493 N N . LEU A 1 196 ? -5.402 28.578 0.852 1 97.31 196 LEU A N 1
ATOM 1494 C CA . LEU A 1 196 ? -5.066 27.734 1.992 1 97.31 196 LEU A CA 1
ATOM 1495 C C . LEU A 1 196 ? -5.359 26.266 1.686 1 97.31 196 LEU A C 1
ATOM 1497 O O . LEU A 1 196 ? -4.574 25.391 2.037 1 97.31 196 LEU A O 1
ATOM 1501 N N . ILE A 1 197 ? -6.43 26.047 0.974 1 98.38 197 ILE A N 1
ATOM 1502 C CA . ILE A 1 197 ? -6.824 24.672 0.681 1 98.38 197 ILE A CA 1
ATOM 1503 C C . ILE A 1 197 ? -5.82 24.047 -0.286 1 98.38 197 ILE A C 1
ATOM 1505 O O . ILE A 1 197 ? -5.402 22.906 -0.097 1 98.38 197 ILE A O 1
ATOM 1509 N N . LYS A 1 198 ? -5.461 24.844 -1.26 1 97.5 198 LYS A N 1
ATOM 1510 C CA . LYS A 1 198 ? -4.453 24.359 -2.201 1 97.5 198 LYS A CA 1
ATOM 1511 C C . LYS A 1 198 ? -3.141 24.047 -1.488 1 97.5 198 LYS A C 1
ATOM 1513 O O . LYS A 1 198 ? -2.537 23 -1.714 1 97.5 198 LYS A O 1
ATOM 1518 N N . LYS A 1 199 ? -2.73 24.938 -0.633 1 96.81 199 LYS A N 1
ATOM 1519 C CA . LYS A 1 199 ? -1.499 24.781 0.133 1 96.81 199 LYS A CA 1
ATOM 1520 C C . LYS A 1 199 ? -1.558 23.516 0.998 1 96.81 199 LYS A C 1
ATOM 1522 O O . LYS A 1 199 ? -0.611 22.734 1.022 1 96.81 199 LYS A O 1
ATOM 1527 N N . HIS A 1 200 ? -2.676 23.328 1.729 1 98.06 200 HIS A N 1
ATOM 1528 C CA . HIS A 1 200 ? -2.85 22.156 2.576 1 98.06 200 HIS A CA 1
ATOM 1529 C C . HIS A 1 200 ? -2.812 20.875 1.754 1 98.06 200 HIS A C 1
ATOM 1531 O O . HIS A 1 200 ? -2.143 19.906 2.129 1 98.06 200 HIS A O 1
ATOM 1537 N N . TYR A 1 201 ? -3.475 20.906 0.632 1 97 201 TYR A N 1
ATOM 1538 C CA . TYR A 1 201 ? -3.537 19.734 -0.228 1 97 201 TYR A CA 1
ATOM 1539 C C . TYR A 1 201 ? -2.148 19.344 -0.724 1 97 201 TYR A C 1
ATOM 1541 O O . TYR A 1 201 ? -1.745 18.188 -0.615 1 97 201 TYR A O 1
ATOM 1549 N N . GLU A 1 202 ? -1.437 20.281 -1.234 1 93.31 202 GLU A N 1
ATOM 1550 C CA . GLU A 1 202 ? -0.094 20.031 -1.748 1 93.31 202 GLU A CA 1
ATOM 1551 C C . GLU A 1 202 ? 0.838 19.547 -0.644 1 93.31 202 GLU A C 1
ATOM 1553 O O . GLU A 1 202 ? 1.684 18.672 -0.877 1 93.31 202 GLU A O 1
ATOM 1558 N N . LEU A 1 203 ? 0.663 20.125 0.541 1 95.06 203 LEU A N 1
ATOM 1559 C CA . LEU A 1 203 ? 1.431 19.656 1.692 1 95.06 203 LEU A CA 1
ATOM 1560 C C . LEU A 1 203 ? 1.143 18.188 1.983 1 95.06 203 LEU A C 1
ATOM 1562 O O . LEU A 1 203 ? 2.068 17.406 2.186 1 95.06 203 LEU A O 1
ATOM 1566 N N . GLY A 1 204 ? -0.153 17.859 1.988 1 96.19 204 GLY A N 1
ATOM 1567 C CA . GLY A 1 204 ? -0.522 16.469 2.203 1 96.19 204 GLY A CA 1
ATOM 1568 C C . GLY A 1 204 ? 0.078 15.523 1.177 1 96.19 204 GLY A C 1
ATOM 1569 O O . GLY A 1 204 ? 0.598 14.461 1.529 1 96.19 204 GLY A O 1
ATOM 1570 N N . VAL A 1 205 ? 0.039 15.898 -0.057 1 91.56 205 VAL A N 1
ATOM 1571 C CA . VAL A 1 205 ? 0.611 15.102 -1.132 1 91.56 205 VAL A CA 1
ATOM 1572 C C . VAL A 1 205 ? 2.109 14.914 -0.899 1 91.56 205 VAL A C 1
ATOM 1574 O O . VAL A 1 205 ? 2.623 13.797 -0.975 1 91.56 205 VAL A O 1
ATOM 1577 N N . ALA A 1 206 ? 2.791 15.961 -0.524 1 89.5 206 ALA A N 1
ATOM 1578 C CA . ALA A 1 206 ? 4.234 15.922 -0.297 1 89.5 206 ALA A CA 1
ATOM 1579 C C . ALA A 1 206 ? 4.578 15.031 0.895 1 89.5 206 ALA A C 1
ATOM 1581 O O . ALA A 1 206 ? 5.652 14.43 0.935 1 89.5 206 ALA A O 1
ATOM 1582 N N . MET A 1 207 ? 3.643 14.961 1.789 1 93.69 207 MET A N 1
ATOM 1583 C CA . MET A 1 207 ? 3.871 14.18 2.998 1 93.69 207 MET A CA 1
ATOM 1584 C C . MET A 1 207 ? 3.424 12.734 2.805 1 93.69 207 MET A C 1
ATOM 1586 O O . MET A 1 207 ? 3.566 11.906 3.707 1 93.69 207 MET A O 1
ATOM 1590 N N . GLY A 1 208 ? 2.861 12.5 1.678 1 89.31 208 GLY A N 1
ATOM 1591 C CA . GLY A 1 208 ? 2.529 11.125 1.347 1 89.31 208 GLY A CA 1
ATOM 1592 C C . GLY A 1 208 ? 1.119 10.734 1.752 1 89.31 208 GLY A C 1
ATOM 1593 O O . GLY A 1 208 ? 0.804 9.547 1.861 1 89.31 208 GLY A O 1
ATOM 1594 N N . VAL A 1 209 ? 0.245 11.727 1.958 1 94 209 VAL A N 1
ATOM 1595 C CA . VAL A 1 209 ? -1.149 11.43 2.27 1 94 209 VAL A CA 1
ATOM 1596 C C . VAL A 1 209 ? -1.835 10.82 1.047 1 94 209 VAL A C 1
ATOM 1598 O O . VAL A 1 209 ? -1.803 11.406 -0.041 1 94 209 VAL A O 1
ATOM 1601 N N . ASN A 1 210 ? -2.377 9.625 1.208 1 88.75 210 ASN A N 1
ATOM 1602 C CA . ASN A 1 210 ? -3.045 8.969 0.086 1 88.75 210 ASN A CA 1
ATOM 1603 C C . ASN A 1 210 ? -4.488 8.609 0.425 1 88.75 210 ASN A C 1
ATOM 1605 O O . ASN A 1 210 ? -5.133 7.859 -0.308 1 88.75 210 ASN A O 1
ATOM 1609 N N . GLY A 1 211 ? -4.977 9.133 1.508 1 93.75 211 GLY A N 1
ATOM 1610 C CA . GLY A 1 211 ? -6.336 8.938 1.983 1 93.75 211 GLY A CA 1
ATOM 1611 C C . GLY A 1 211 ? -6.645 9.711 3.248 1 93.75 211 GLY A C 1
ATOM 1612 O O . GLY A 1 211 ? -5.738 10.227 3.902 1 93.75 211 GLY A O 1
ATOM 1613 N N . THR A 1 212 ? -8.023 9.852 3.502 1 97.38 212 THR A N 1
ATOM 1614 C CA . THR A 1 212 ? -8.406 10.578 4.703 1 97.38 212 THR A CA 1
ATOM 1615 C C . THR A 1 212 ? -9.273 9.711 5.605 1 97.38 212 THR A C 1
ATOM 1617 O O . THR A 1 212 ? -9.961 8.805 5.129 1 97.38 212 THR A O 1
ATOM 1620 N N . PRO A 1 213 ? -9.203 9.992 6.836 1 98.56 213 PRO A N 1
ATOM 1621 C CA . PRO A 1 213 ? -8.25 10.891 7.496 1 98.56 213 PRO A CA 1
ATOM 1622 C C . PRO A 1 213 ? -6.832 10.328 7.512 1 98.56 213 PRO A C 1
ATOM 1624 O O . PRO A 1 213 ? -6.641 9.117 7.367 1 98.56 213 PRO A O 1
ATOM 1627 N N . ALA A 1 214 ? -5.844 11.141 7.441 1 98.56 214 ALA A N 1
ATOM 1628 C CA . ALA A 1 214 ? -4.449 10.82 7.742 1 98.56 214 ALA A CA 1
ATOM 1629 C C . ALA A 1 214 ? -3.977 11.562 8.992 1 98.56 214 ALA A C 1
ATOM 1631 O O . ALA A 1 214 ? -4.012 12.789 9.047 1 98.56 214 ALA A O 1
ATOM 1632 N N . ILE A 1 215 ? -3.549 10.812 10.008 1 98.62 215 ILE A N 1
ATOM 1633 C CA . ILE A 1 215 ? -3.178 11.375 11.297 1 98.62 215 ILE A CA 1
ATOM 1634 C C . ILE A 1 215 ? -1.658 11.508 11.391 1 98.62 215 ILE A C 1
ATOM 1636 O O . ILE A 1 215 ? -0.934 10.531 11.164 1 98.62 215 ILE A O 1
ATOM 1640 N N . VAL A 1 216 ? -1.249 12.656 11.641 1 98.25 216 VAL A N 1
ATOM 1641 C CA . VAL A 1 216 ? 0.172 12.891 11.875 1 98.25 216 VAL A CA 1
ATOM 1642 C C . VAL A 1 216 ? 0.421 13.117 13.367 1 98.25 216 VAL A C 1
ATOM 1644 O O . VAL A 1 216 ? -0.138 14.039 13.961 1 98.25 216 VAL A O 1
ATOM 1647 N N . LEU A 1 217 ? 1.25 12.312 13.93 1 97.25 217 LEU A N 1
ATOM 1648 C CA . LEU A 1 217 ? 1.579 12.391 15.344 1 97.25 217 LEU A CA 1
ATOM 1649 C C . LEU A 1 217 ? 2.602 13.492 15.602 1 97.25 217 LEU A C 1
ATOM 1651 O O . LEU A 1 217 ? 3.102 14.117 14.664 1 97.25 217 LEU A O 1
ATOM 1655 N N . GLU A 1 218 ? 2.889 13.734 16.891 1 95.19 218 GLU A N 1
ATOM 1656 C CA . GLU A 1 218 ? 3.783 14.812 17.297 1 95.19 218 GLU A CA 1
ATOM 1657 C C . GLU A 1 218 ? 5.184 14.617 16.719 1 95.19 218 GLU A C 1
ATOM 1659 O O . GLU A 1 218 ? 5.863 15.594 16.391 1 95.19 218 GLU A O 1
ATOM 1664 N N . ASP A 1 219 ? 5.602 13.391 16.531 1 94.19 219 ASP A N 1
ATOM 1665 C CA . ASP A 1 219 ? 6.945 13.117 16.031 1 94.19 219 ASP A CA 1
ATOM 1666 C C . ASP A 1 219 ? 6.965 13.086 14.508 1 94.19 219 ASP A C 1
ATOM 1668 O O . ASP A 1 219 ? 8 12.797 13.898 1 94.19 219 ASP A O 1
ATOM 1672 N N . GLY A 1 220 ? 5.828 13.273 13.953 1 96.31 220 GLY A N 1
ATOM 1673 C CA . GLY A 1 220 ? 5.742 13.344 12.5 1 96.31 220 GLY A CA 1
ATOM 1674 C C . GLY A 1 220 ? 5.289 12.047 11.867 1 96.31 220 GLY A C 1
ATOM 1675 O O . GLY A 1 220 ? 5.031 11.992 10.664 1 96.31 220 GLY A O 1
ATOM 1676 N N . THR A 1 221 ? 5.117 10.992 12.711 1 95.81 221 THR A N 1
ATOM 1677 C CA . THR A 1 221 ? 4.629 9.711 12.195 1 95.81 221 THR A CA 1
ATOM 1678 C C . THR A 1 221 ? 3.219 9.859 11.625 1 95.81 221 THR A C 1
ATOM 1680 O O . THR A 1 221 ? 2.371 10.523 12.227 1 95.81 221 THR A O 1
ATOM 1683 N N . MET A 1 222 ? 3.07 9.305 10.469 1 96.06 222 MET A N 1
ATOM 1684 C CA . MET A 1 222 ? 1.752 9.344 9.844 1 96.06 222 MET A CA 1
ATOM 1685 C C . MET A 1 222 ? 1.001 8.039 10.062 1 96.06 222 MET A C 1
ATOM 1687 O O . MET A 1 222 ? 1.541 6.957 9.812 1 96.06 222 MET A O 1
ATOM 1691 N N . ILE A 1 223 ? -0.141 8.117 10.578 1 95.88 223 ILE A N 1
ATOM 1692 C CA . ILE A 1 223 ? -1.062 6.992 10.695 1 95.88 223 ILE A CA 1
ATOM 1693 C C . ILE A 1 223 ? -2.205 7.148 9.695 1 95.88 223 ILE A C 1
ATOM 1695 O O . ILE A 1 223 ? -3.057 8.031 9.852 1 95.88 223 ILE A O 1
ATOM 1699 N N . PRO A 1 224 ? -2.186 6.277 8.664 1 95.38 224 PRO A N 1
ATOM 1700 C CA . PRO A 1 224 ? -3.289 6.367 7.703 1 95.38 224 PRO A CA 1
ATOM 1701 C C . PRO A 1 224 ? -4.617 5.895 8.289 1 95.38 224 PRO A C 1
ATOM 1703 O O . PRO A 1 224 ? -4.664 4.871 8.977 1 95.38 224 PRO A O 1
ATOM 1706 N N . GLY A 1 225 ? -5.648 6.695 8.141 1 95.94 225 GLY A N 1
ATOM 1707 C CA . GLY A 1 225 ? -6.988 6.246 8.477 1 95.94 225 GLY A CA 1
ATOM 1708 C C . GLY A 1 225 ? -7.422 6.656 9.875 1 95.94 225 GLY A C 1
ATOM 1709 O O . GLY A 1 225 ? -6.613 7.156 10.656 1 95.94 225 GLY A O 1
ATOM 1710 N N . TYR A 1 226 ? -8.633 6.422 10.156 1 97.88 226 TYR A N 1
ATOM 1711 C CA . TYR A 1 226 ? -9.281 6.723 11.43 1 97.88 226 TYR A CA 1
ATOM 1712 C C . TYR A 1 226 ? -8.789 5.781 12.523 1 97.88 226 TYR A C 1
ATOM 1714 O O . TYR A 1 226 ? -8.594 4.586 12.289 1 97.88 226 TYR A O 1
ATOM 1722 N N . GLN A 1 227 ? -8.523 6.371 13.672 1 97.38 227 GLN A N 1
ATOM 1723 C CA . GLN A 1 227 ? -8.242 5.625 14.898 1 97.38 227 GLN A CA 1
ATOM 1724 C C . GLN A 1 227 ? -9.18 6.051 16.016 1 97.38 227 GLN A C 1
ATOM 1726 O O . GLN A 1 227 ? -9.297 7.242 16.328 1 97.38 227 GLN A O 1
ATOM 1731 N N . PRO A 1 228 ? -9.805 5.027 16.625 1 97.62 228 PRO A N 1
ATOM 1732 C CA . PRO A 1 228 ? -10.586 5.402 17.812 1 97.62 228 PRO A CA 1
ATOM 1733 C C . PRO A 1 228 ? -9.75 6.102 18.875 1 97.62 228 PRO A C 1
ATOM 1735 O O . PRO A 1 228 ? -8.578 5.766 19.062 1 97.62 228 PRO A O 1
ATOM 1738 N N . ALA A 1 229 ? -10.422 7.02 19.609 1 97.88 229 ALA A N 1
ATOM 1739 C CA . ALA A 1 229 ? -9.727 7.852 20.578 1 97.88 229 ALA A CA 1
ATOM 1740 C C . ALA A 1 229 ? -9.008 6.996 21.609 1 97.88 229 ALA A C 1
ATOM 1742 O O . ALA A 1 229 ? -7.855 7.273 21.969 1 97.88 229 ALA A O 1
ATOM 1743 N N . ALA A 1 230 ? -9.656 5.988 22.062 1 97.19 230 ALA A N 1
ATOM 1744 C CA . ALA A 1 230 ? -9.086 5.145 23.109 1 97.19 230 ALA A CA 1
ATOM 1745 C C . ALA A 1 230 ? -7.836 4.422 22.609 1 97.19 230 ALA A C 1
ATOM 1747 O O . ALA A 1 230 ? -6.812 4.387 23.297 1 97.19 230 ALA A O 1
ATOM 1748 N N . SER A 1 231 ? -7.934 3.871 21.453 1 96.94 231 SER A N 1
ATOM 1749 C CA . SER A 1 231 ? -6.812 3.154 20.859 1 96.94 231 SER A CA 1
ATOM 1750 C C . SER A 1 231 ? -5.641 4.09 20.594 1 96.94 231 SER A C 1
ATOM 1752 O O . SER A 1 231 ? -4.488 3.754 20.891 1 96.94 231 SER A O 1
ATOM 1754 N N . LEU A 1 232 ? -5.93 5.223 20.016 1 97.38 232 LEU A N 1
ATOM 1755 C CA . LEU A 1 232 ? -4.891 6.195 19.719 1 97.38 232 LEU A CA 1
ATOM 1756 C C . LEU A 1 232 ? -4.199 6.668 21 1 97.38 232 LEU A C 1
ATOM 1758 O O . LEU A 1 232 ? -2.971 6.77 21.047 1 97.38 232 LEU A O 1
ATOM 1762 N N . SER A 1 233 ? -4.988 6.957 22.016 1 96.81 233 SER A N 1
ATOM 1763 C CA . SER A 1 233 ? -4.426 7.395 23.281 1 96.81 233 SER A CA 1
ATOM 1764 C C . SER A 1 233 ? -3.473 6.348 23.859 1 96.81 233 SER A C 1
ATOM 1766 O O . SER A 1 233 ? -2.385 6.688 24.328 1 96.81 233 SER A O 1
ATOM 1768 N N . GLN A 1 234 ? -3.873 5.098 23.812 1 95.12 234 GLN A N 1
ATOM 1769 C CA . GLN A 1 234 ? -3.031 4.016 24.297 1 95.12 234 GLN A CA 1
ATOM 1770 C C . GLN A 1 234 ? -1.71 3.951 23.547 1 95.12 234 GLN A C 1
ATOM 1772 O O . GLN A 1 234 ? -0.647 3.795 24.156 1 95.12 234 GLN A O 1
ATOM 1777 N N . MET A 1 235 ? -1.86 4.09 22.281 1 93.88 235 MET A N 1
ATOM 1778 C CA . MET A 1 235 ? -0.666 4.059 21.453 1 93.88 235 MET A CA 1
ATOM 1779 C C . MET A 1 235 ? 0.256 5.23 21.766 1 93.88 235 MET A C 1
ATOM 1781 O O . MET A 1 235 ? 1.468 5.055 21.906 1 93.88 235 MET A O 1
ATOM 1785 N N . LEU A 1 236 ? -0.271 6.402 21.938 1 95.44 236 LEU A N 1
ATOM 1786 C CA . LEU A 1 236 ? 0.505 7.609 22.203 1 95.44 236 LEU A CA 1
ATOM 1787 C C . LEU A 1 236 ? 1.146 7.551 23.578 1 95.44 236 LEU A C 1
ATOM 1789 O O . LEU A 1 236 ? 2.305 7.938 23.75 1 95.44 236 LEU A O 1
ATOM 1793 N N . ASP A 1 237 ? 0.427 7.016 24.547 1 92.81 237 ASP A N 1
ATOM 1794 C CA . ASP A 1 237 ? 0.954 6.883 25.891 1 92.81 237 ASP A CA 1
ATOM 1795 C C . ASP A 1 237 ? 2.113 5.891 25.938 1 92.81 237 ASP A C 1
ATOM 1797 O O . ASP A 1 237 ? 3.092 6.105 26.656 1 92.81 237 ASP A O 1
ATOM 1801 N N . ALA A 1 238 ? 1.973 4.859 25.141 1 88.25 238 ALA A N 1
ATOM 1802 C CA . ALA A 1 238 ? 3.018 3.842 25.094 1 88.25 238 ALA A CA 1
ATOM 1803 C C . ALA A 1 238 ? 4.301 4.398 24.484 1 88.25 238 ALA A C 1
ATOM 1805 O O . ALA A 1 238 ? 5.402 4.023 24.891 1 88.25 238 ALA A O 1
ATOM 1806 N N . GLN A 1 239 ? 4.156 5.266 23.531 1 83.25 239 GLN A N 1
ATOM 1807 C CA . GLN A 1 239 ? 5.316 5.859 22.859 1 83.25 239 GLN A CA 1
ATOM 1808 C C . GLN A 1 239 ? 6.023 6.848 23.781 1 83.25 239 GLN A C 1
ATOM 1810 O O . GLN A 1 239 ? 7.246 7 23.719 1 83.25 239 GLN A O 1
ATOM 1815 N N . GLN A 1 240 ? 5.293 7.566 24.547 1 76.81 240 GLN A N 1
ATOM 1816 C CA . GLN A 1 240 ? 5.871 8.539 25.469 1 76.81 240 GLN A CA 1
ATOM 1817 C C . GLN A 1 240 ? 6.645 7.84 26.594 1 76.81 240 GLN A C 1
ATOM 1819 O O . GLN A 1 240 ? 7.656 8.359 27.062 1 76.81 240 GLN A O 1
ATOM 1824 N N . SER A 1 241 ? 6.199 6.68 26.922 1 68.38 241 SER A N 1
ATOM 1825 C CA . SER A 1 241 ? 6.863 5.926 27.984 1 68.38 241 SER A CA 1
ATOM 1826 C C . SER A 1 241 ? 8.156 5.297 27.484 1 68.38 241 SER A C 1
ATOM 1828 O O . SER A 1 241 ? 9.078 5.047 28.266 1 68.38 241 SER A O 1
ATOM 1830 N N . LYS A 1 242 ? 8.227 5.156 26.344 1 61.38 242 LYS A N 1
ATOM 1831 C CA . LYS A 1 242 ? 9.422 4.531 25.797 1 61.38 242 LYS A CA 1
ATOM 1832 C C . LYS A 1 242 ? 10.523 5.562 25.578 1 61.38 242 LYS A C 1
ATOM 1834 O O . LYS A 1 242 ? 11.68 5.203 25.312 1 61.38 242 LYS A O 1
ATOM 1839 N N . LYS A 1 243 ? 10.094 6.723 25.719 1 57.34 243 LYS A N 1
ATOM 1840 C CA . LYS A 1 243 ? 11.102 7.785 25.656 1 57.34 243 LYS A CA 1
ATOM 1841 C C . LYS A 1 243 ? 11.688 8.07 27.031 1 57.34 243 LYS A C 1
ATOM 1843 O O . LYS A 1 243 ? 12.844 8.477 27.156 1 57.34 243 LYS A O 1
ATOM 1848 N N . MET B 1 1 ? 81.125 -2.016 -33.094 1 29.92 1 MET B N 1
ATOM 1849 C CA . MET B 1 1 ? 80.625 -2.283 -31.734 1 29.92 1 MET B CA 1
ATOM 1850 C C . MET B 1 1 ? 79.25 -1.633 -31.516 1 29.92 1 MET B C 1
ATOM 1852 O O . MET B 1 1 ? 79.125 -0.425 -31.297 1 29.92 1 MET B O 1
ATOM 1856 N N . HIS B 1 2 ? 78.25 -2 -32.375 1 36.31 2 HIS B N 1
ATOM 1857 C CA . HIS B 1 2 ? 76.875 -1.539 -32.469 1 36.31 2 HIS B CA 1
ATOM 1858 C C . HIS B 1 2 ? 76.062 -1.853 -31.188 1 36.31 2 HIS B C 1
ATOM 1860 O O . HIS B 1 2 ? 76.062 -3.004 -30.75 1 36.31 2 HIS B O 1
ATOM 1866 N N . ILE B 1 3 ? 76.062 -0.861 -30.25 1 38.56 3 ILE B N 1
ATOM 1867 C CA . ILE B 1 3 ? 75.312 -0.809 -29 1 38.56 3 ILE B CA 1
ATOM 1868 C C . ILE B 1 3 ? 73.812 -1.003 -29.281 1 38.56 3 ILE B C 1
ATOM 1870 O O . ILE B 1 3 ? 73.188 -0.177 -29.953 1 38.56 3 ILE B O 1
ATOM 1874 N N . ILE B 1 4 ? 73.312 -2.217 -29.516 1 43.56 4 ILE B N 1
ATOM 1875 C CA . ILE B 1 4 ? 71.875 -2.555 -29.609 1 43.56 4 ILE B CA 1
ATOM 1876 C C . ILE B 1 4 ? 71.188 -2.154 -28.328 1 43.56 4 ILE B C 1
ATOM 1878 O O . ILE B 1 4 ? 71.5 -2.65 -27.25 1 43.56 4 ILE B O 1
ATOM 1882 N N . GLY B 1 5 ? 70.812 -0.846 -28.125 1 35.91 5 GLY B N 1
ATOM 1883 C CA . GLY B 1 5 ? 70 -0.352 -27.016 1 35.91 5 GLY B CA 1
ATOM 1884 C C . GLY B 1 5 ? 68.688 -1.099 -26.859 1 35.91 5 GLY B C 1
ATOM 1885 O O . GLY B 1 5 ? 67.938 -1.156 -27.797 1 35.91 5 GLY B O 1
ATOM 1886 N N . ARG B 1 6 ? 68.688 -2.252 -26.094 1 44.94 6 ARG B N 1
ATOM 1887 C CA . ARG B 1 6 ? 67.438 -2.99 -25.719 1 44.94 6 ARG B CA 1
ATOM 1888 C C . ARG B 1 6 ? 66.5 -2.088 -25 1 44.94 6 ARG B C 1
ATOM 1890 O O . ARG B 1 6 ? 66.812 -1.56 -23.922 1 44.94 6 ARG B 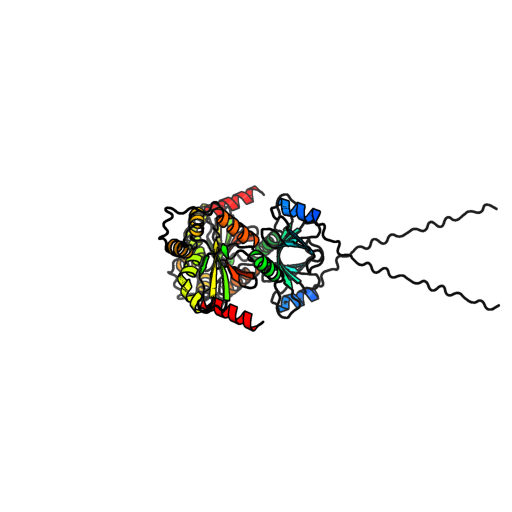O 1
ATOM 1897 N N . THR B 1 7 ? 65.625 -1.338 -25.703 1 43.97 7 THR B N 1
ATOM 1898 C CA . THR B 1 7 ? 64.5 -0.622 -25.141 1 43.97 7 THR B CA 1
ATOM 1899 C C . THR B 1 7 ? 63.562 -1.578 -24.391 1 43.97 7 THR B C 1
ATOM 1901 O O . THR B 1 7 ? 63.031 -2.52 -24.969 1 43.97 7 THR B O 1
ATOM 1904 N N . LEU B 1 8 ? 63.844 -1.794 -23.141 1 42.66 8 LEU B N 1
ATOM 1905 C CA . LEU B 1 8 ? 62.875 -2.531 -22.297 1 42.66 8 LEU B CA 1
ATOM 1906 C C . LEU B 1 8 ? 61.531 -1.831 -22.266 1 42.66 8 LEU B C 1
ATOM 1908 O O . LEU B 1 8 ? 61.438 -0.667 -21.859 1 42.66 8 LEU B O 1
ATOM 1912 N N . LEU B 1 9 ? 60.625 -2.182 -23.188 1 45.12 9 LEU B N 1
ATOM 1913 C CA . LEU B 1 9 ? 59.25 -1.756 -23.141 1 45.12 9 LEU B CA 1
ATOM 1914 C C . LEU B 1 9 ? 58.562 -2.234 -21.875 1 45.12 9 LEU B C 1
ATOM 1916 O O . LEU B 1 9 ? 58.438 -3.439 -21.641 1 45.12 9 LEU B O 1
ATOM 1920 N N . ALA B 1 10 ? 58.531 -1.424 -20.844 1 50.06 10 ALA B N 1
ATOM 1921 C CA . ALA B 1 10 ? 57.719 -1.631 -19.641 1 50.06 10 ALA B CA 1
ATOM 1922 C C . ALA B 1 10 ? 56.219 -1.711 -20 1 50.06 10 ALA B C 1
ATOM 1924 O O . ALA B 1 10 ? 55.656 -0.738 -20.484 1 50.06 10 ALA B O 1
ATOM 1925 N N . THR B 1 11 ? 55.719 -2.893 -20.234 1 49.06 11 THR B N 1
ATOM 1926 C CA . THR B 1 11 ? 54.281 -3.115 -20.359 1 49.06 11 THR B CA 1
ATOM 1927 C C . THR B 1 11 ? 53.562 -2.801 -19.062 1 49.06 11 THR B C 1
ATOM 1929 O O . THR B 1 11 ? 53.812 -3.455 -18.047 1 49.06 11 THR B O 1
ATOM 1932 N N . VAL B 1 12 ? 53.125 -1.608 -18.875 1 50.38 12 VAL B N 1
ATOM 1933 C CA . VAL B 1 12 ? 52.219 -1.259 -17.781 1 50.38 12 VAL B CA 1
ATOM 1934 C C . VAL B 1 12 ? 50.938 -2.09 -17.891 1 50.38 12 VAL B C 1
ATOM 1936 O O . VAL B 1 12 ? 50.188 -1.97 -18.875 1 50.38 12 VAL B O 1
ATOM 1939 N N . ILE B 1 13 ? 50.844 -3.225 -17.266 1 42.97 13 ILE B N 1
ATOM 1940 C CA . ILE B 1 13 ? 49.594 -3.951 -17.109 1 42.97 13 ILE B CA 1
ATOM 1941 C C . ILE B 1 13 ? 48.625 -3.125 -16.266 1 42.97 13 ILE B C 1
ATOM 1943 O O . ILE B 1 13 ? 48.875 -2.906 -15.07 1 42.97 13 ILE B O 1
ATOM 1947 N N . ALA B 1 14 ? 47.781 -2.367 -16.875 1 44.62 14 ALA B N 1
ATOM 1948 C CA . ALA B 1 14 ? 46.625 -1.769 -16.234 1 44.62 14 ALA B CA 1
ATOM 1949 C C . ALA B 1 14 ? 45.688 -2.842 -15.68 1 44.62 14 ALA B C 1
ATOM 1951 O O . ALA B 1 14 ? 45.031 -3.562 -16.438 1 44.62 14 ALA B O 1
ATOM 1952 N N . ALA B 1 15 ? 45.812 -3.229 -14.461 1 40.44 15 ALA B N 1
ATOM 1953 C CA . ALA B 1 15 ? 44.844 -4.059 -13.758 1 40.44 15 ALA B CA 1
ATOM 1954 C C . ALA B 1 15 ? 43.5 -3.369 -13.68 1 40.44 15 ALA B C 1
ATOM 1956 O O . ALA B 1 15 ? 43.344 -2.336 -13.023 1 40.44 15 ALA B O 1
ATOM 1957 N N . THR B 1 16 ? 42.562 -3.549 -14.539 1 42.06 16 THR B N 1
ATOM 1958 C CA . THR B 1 16 ? 41.156 -3.178 -14.406 1 42.06 16 THR B CA 1
ATOM 1959 C C . THR B 1 16 ? 40.562 -3.801 -13.156 1 42.06 16 THR B C 1
ATOM 1961 O O . THR B 1 16 ? 40.469 -5.027 -13.047 1 42.06 16 THR B O 1
ATOM 1964 N N . ALA B 1 17 ? 40.594 -3.084 -12.102 1 43.09 17 ALA B N 1
ATOM 1965 C CA . ALA B 1 17 ? 39.812 -3.463 -10.922 1 43.09 17 ALA B CA 1
ATOM 1966 C C . ALA B 1 17 ? 38.344 -3.725 -11.297 1 43.09 17 ALA B C 1
ATOM 1968 O O . ALA B 1 17 ? 37.594 -2.789 -11.555 1 43.09 17 ALA B O 1
ATOM 1969 N N . PHE B 1 18 ? 38 -4.902 -11.812 1 40.34 18 PHE B N 1
ATOM 1970 C CA . PHE B 1 18 ? 36.594 -5.293 -11.82 1 40.34 18 PHE B CA 1
ATOM 1971 C C . PHE B 1 18 ? 36 -5.23 -10.422 1 40.34 18 PHE B C 1
ATOM 1973 O O . PHE B 1 18 ? 36.469 -5.922 -9.516 1 40.34 18 PHE B O 1
ATOM 1980 N N . SER B 1 19 ? 35.5 -4.141 -10.078 1 41.62 19 SER B N 1
ATOM 1981 C CA . SER B 1 19 ? 34.625 -4.207 -8.898 1 41.62 19 SER B CA 1
ATOM 1982 C C . SER B 1 19 ? 33.625 -5.34 -9.016 1 41.62 19 SER B C 1
ATOM 1984 O O . SER B 1 19 ? 32.625 -5.219 -9.742 1 41.62 19 SER B O 1
ATOM 1986 N N . ALA B 1 20 ? 34.062 -6.496 -8.883 1 42.72 20 ALA B N 1
ATOM 1987 C CA . ALA B 1 20 ? 33.094 -7.594 -8.75 1 42.72 20 ALA B CA 1
ATOM 1988 C C . ALA B 1 20 ? 32.031 -7.258 -7.723 1 42.72 20 ALA B C 1
ATOM 1990 O O . ALA B 1 20 ? 32.344 -6.98 -6.559 1 42.72 20 ALA B O 1
ATOM 1991 N N . SER B 1 21 ? 30.875 -6.641 -8.164 1 53.03 21 SER B N 1
ATOM 1992 C CA . SER B 1 21 ? 29.766 -6.684 -7.215 1 53.03 21 SER B CA 1
ATOM 1993 C C . SER B 1 21 ? 29.75 -8.008 -6.449 1 53.03 21 SER B C 1
ATOM 1995 O O . SER B 1 21 ? 29.781 -9.078 -7.055 1 53.03 21 SER B O 1
ATOM 1997 N N . ALA B 1 22 ? 30.328 -7.965 -5.266 1 60.34 22 ALA B N 1
ATOM 1998 C CA . ALA B 1 22 ? 30.391 -9.156 -4.422 1 60.34 22 ALA B CA 1
ATOM 1999 C C . ALA B 1 22 ? 29.062 -9.922 -4.461 1 60.34 22 ALA B C 1
ATOM 2001 O O . ALA B 1 22 ? 28 -9.312 -4.527 1 60.34 22 ALA B O 1
ATOM 2002 N N . ALA B 1 23 ? 29.125 -11.156 -4.918 1 78.25 23 ALA B N 1
ATOM 2003 C CA . ALA B 1 23 ? 27.984 -12.062 -4.887 1 78.25 23 ALA B CA 1
ATOM 2004 C C . ALA B 1 23 ? 27.25 -11.969 -3.551 1 78.25 23 ALA B C 1
ATOM 2006 O O . ALA B 1 23 ? 27.875 -11.742 -2.508 1 78.25 23 ALA B O 1
ATOM 2007 N N . PRO B 1 24 ? 25.844 -11.914 -3.639 1 86.19 24 PRO B N 1
ATOM 2008 C CA . PRO B 1 24 ? 25.094 -11.883 -2.383 1 86.19 24 PRO B CA 1
ATOM 2009 C C . PRO B 1 24 ? 25.484 -13 -1.427 1 86.19 24 PRO B C 1
ATOM 2011 O O . PRO B 1 24 ? 25.781 -14.117 -1.865 1 86.19 24 PRO B O 1
ATOM 2014 N N . ASN B 1 25 ? 25.719 -12.68 -0.203 1 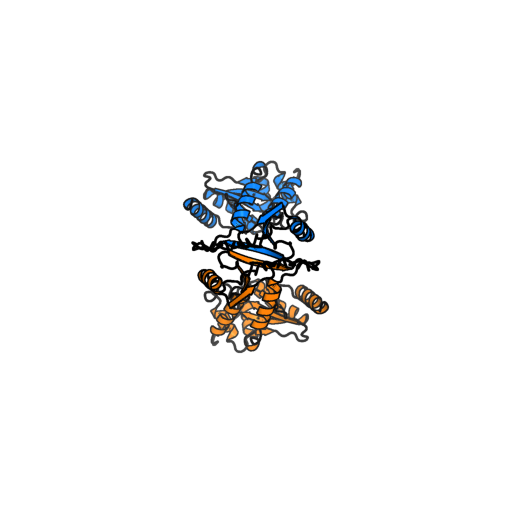92.62 25 ASN B N 1
ATOM 2015 C CA . ASN B 1 25 ? 25.875 -13.688 0.843 1 92.62 25 ASN B CA 1
ATOM 2016 C C . ASN B 1 25 ? 24.547 -14.367 1.169 1 92.62 25 ASN B C 1
ATOM 2018 O O . ASN B 1 25 ? 23.844 -13.961 2.1 1 92.62 25 ASN B O 1
ATOM 2022 N N . LYS B 1 26 ? 24.203 -15.43 0.43 1 96.44 26 LYS B N 1
ATOM 2023 C CA . LYS B 1 26 ? 22.891 -16.062 0.496 1 96.44 26 LYS B CA 1
ATOM 2024 C C . LYS B 1 26 ? 22.609 -16.609 1.895 1 96.44 26 LYS B C 1
ATOM 2026 O O . LYS B 1 26 ? 21.484 -16.516 2.385 1 96.44 26 LYS B O 1
ATOM 2031 N N . ALA B 1 27 ? 23.672 -17.094 2.533 1 96.25 27 ALA B N 1
ATOM 2032 C CA . ALA B 1 27 ? 23.5 -17.625 3.881 1 96.25 27 ALA B CA 1
ATOM 2033 C C . ALA B 1 27 ? 23.141 -16.531 4.871 1 96.25 27 ALA B C 1
ATOM 2035 O O . ALA B 1 27 ? 22.234 -16.703 5.695 1 96.25 27 ALA B O 1
ATOM 2036 N N . ALA B 1 28 ? 23.828 -15.438 4.789 1 95.88 28 ALA B N 1
ATOM 2037 C CA . ALA B 1 28 ? 23.562 -14.312 5.68 1 95.88 28 ALA B CA 1
ATOM 2038 C C . ALA B 1 28 ? 22.156 -13.75 5.445 1 95.88 28 ALA B C 1
ATOM 2040 O O . ALA B 1 28 ? 21.422 -13.477 6.398 1 95.88 28 ALA B O 1
ATOM 2041 N N . ILE B 1 29 ? 21.781 -13.633 4.184 1 97.25 29 ILE B N 1
ATOM 2042 C CA . ILE B 1 29 ? 20.469 -13.109 3.809 1 97.25 29 ILE B CA 1
ATOM 2043 C C . ILE B 1 29 ? 19.375 -14.031 4.344 1 97.25 29 ILE B C 1
ATOM 2045 O O . ILE B 1 29 ? 18.422 -13.57 4.977 1 97.25 29 ILE B O 1
ATOM 2049 N N . THR B 1 30 ? 19.531 -15.328 4.156 1 97.56 30 THR B N 1
ATOM 2050 C CA . THR B 1 30 ? 18.531 -16.312 4.598 1 97.56 30 THR B CA 1
ATOM 2051 C C . THR B 1 30 ? 18.375 -16.266 6.113 1 97.56 30 THR B C 1
ATOM 2053 O O . THR B 1 30 ? 17.25 -16.234 6.621 1 97.56 30 THR B O 1
ATOM 2056 N N . LYS B 1 31 ? 19.438 -16.203 6.824 1 96.5 31 LYS B N 1
ATOM 2057 C CA . LYS B 1 31 ? 19.406 -16.156 8.281 1 96.5 31 LYS B CA 1
ATOM 2058 C C . LYS B 1 31 ? 18.672 -14.922 8.781 1 96.5 31 LYS B C 1
ATOM 2060 O O . LYS B 1 31 ? 17.766 -15.023 9.609 1 96.5 31 LYS B O 1
ATOM 2065 N N . LYS B 1 32 ? 19 -13.789 8.258 1 96.5 32 LYS B N 1
ATOM 2066 C CA . LYS B 1 32 ? 18.453 -12.516 8.727 1 96.5 32 LYS B CA 1
ATOM 2067 C C . LYS B 1 32 ? 16.969 -12.398 8.391 1 96.5 32 LYS B C 1
ATOM 2069 O O . LYS B 1 32 ? 16.156 -12.016 9.234 1 96.5 32 LYS B O 1
ATOM 2074 N N . LEU B 1 33 ? 16.625 -12.781 7.184 1 96.69 33 LEU B N 1
ATOM 2075 C CA . LEU B 1 33 ? 15.234 -12.625 6.754 1 96.69 33 LEU B CA 1
ATOM 2076 C C . LEU B 1 33 ? 14.336 -13.672 7.414 1 96.69 33 LEU B C 1
ATOM 2078 O O . LEU B 1 33 ? 13.203 -13.375 7.781 1 96.69 33 LEU B O 1
ATOM 2082 N N . SER B 1 34 ? 14.867 -14.859 7.598 1 96.44 34 SER B N 1
ATOM 2083 C CA . SER B 1 34 ? 14.078 -15.898 8.242 1 96.44 34 SER B CA 1
ATOM 2084 C C . SER B 1 34 ? 13.75 -15.539 9.688 1 96.44 34 SER B C 1
ATOM 2086 O O . SER B 1 34 ? 12.68 -15.883 10.188 1 96.44 34 SER B O 1
ATOM 2088 N N . ALA B 1 35 ? 14.609 -14.805 10.336 1 95.69 35 ALA B N 1
ATOM 2089 C CA . ALA B 1 35 ? 14.438 -14.406 11.727 1 95.69 35 ALA B CA 1
ATOM 2090 C C . ALA B 1 35 ? 13.219 -13.5 11.898 1 95.69 35 ALA B C 1
ATOM 2092 O O . ALA B 1 35 ? 12.68 -13.375 12.992 1 95.69 35 ALA B O 1
ATOM 2093 N N . ILE B 1 36 ? 12.836 -12.93 10.812 1 94.62 36 ILE B N 1
ATOM 2094 C CA . ILE B 1 36 ? 11.695 -12.039 10.914 1 94.62 36 ILE B CA 1
ATOM 2095 C C . ILE B 1 36 ? 10.523 -12.594 10.102 1 94.62 36 ILE B C 1
ATOM 2097 O O . ILE B 1 36 ? 9.609 -11.852 9.734 1 94.62 36 ILE B O 1
ATOM 2101 N N . GLY B 1 37 ? 10.641 -13.805 9.68 1 92.81 37 GLY B N 1
ATOM 2102 C CA . GLY B 1 37 ? 9.516 -14.5 9.07 1 92.81 37 GLY B CA 1
ATOM 2103 C C . GLY B 1 37 ? 9.492 -14.391 7.559 1 92.81 37 GLY B C 1
ATOM 2104 O O . GLY B 1 37 ? 8.492 -14.75 6.922 1 92.81 37 GLY B O 1
ATOM 2105 N N . LEU B 1 38 ? 10.508 -13.875 6.961 1 94.06 38 LEU B N 1
ATOM 2106 C CA . LEU B 1 38 ? 10.625 -13.812 5.508 1 94.06 38 LEU B CA 1
ATOM 2107 C C . LEU B 1 38 ? 11.586 -14.875 4.988 1 94.06 38 LEU B C 1
ATOM 2109 O O . LEU B 1 38 ? 12.711 -14.555 4.586 1 94.06 38 LEU B O 1
ATOM 2113 N N . VAL B 1 39 ? 11.094 -16.062 4.887 1 95.19 39 VAL B N 1
ATOM 2114 C CA . VAL B 1 39 ? 11.93 -17.188 4.512 1 95.19 39 VAL B CA 1
ATOM 2115 C C . VAL B 1 39 ? 12.156 -17.188 3 1 95.19 39 VAL B C 1
ATOM 2117 O O . VAL B 1 39 ? 11.211 -17.359 2.225 1 95.19 39 VAL B O 1
ATOM 2120 N N . PRO B 1 40 ? 13.375 -17.031 2.6 1 97.06 40 PRO B N 1
ATOM 2121 C CA . PRO B 1 40 ? 13.672 -16.969 1.165 1 97.06 40 PRO B CA 1
ATOM 2122 C C . PRO B 1 40 ? 13.477 -18.312 0.462 1 97.06 40 PRO B C 1
ATOM 2124 O O . PRO B 1 40 ? 13.883 -19.344 0.986 1 97.06 40 PRO B O 1
ATOM 2127 N N . THR B 1 41 ? 12.883 -18.281 -0.656 1 95.25 41 THR B N 1
ATOM 2128 C CA . THR B 1 41 ? 12.828 -19.453 -1.532 1 95.25 41 THR B CA 1
ATOM 2129 C C . THR B 1 41 ? 13.781 -19.281 -2.715 1 95.25 41 THR B C 1
ATOM 2131 O O . THR B 1 41 ? 14.227 -20.266 -3.307 1 95.25 41 THR B O 1
ATOM 2134 N N . GLU B 1 42 ? 14.078 -18.109 -3.074 1 96 42 GLU B N 1
ATOM 2135 C CA . GLU B 1 42 ? 15.008 -17.75 -4.141 1 96 42 GLU B CA 1
ATOM 2136 C C . GLU B 1 42 ? 15.711 -16.438 -3.852 1 96 42 GLU B C 1
ATOM 2138 O O . GLU B 1 42 ? 15.078 -15.477 -3.398 1 96 42 GLU B O 1
ATOM 2143 N N . ILE B 1 43 ? 17.016 -16.359 -4.02 1 97.62 43 ILE B N 1
ATOM 2144 C CA . ILE B 1 43 ? 17.812 -15.148 -3.898 1 97.62 43 ILE B CA 1
ATOM 2145 C C . ILE B 1 43 ? 18.594 -14.914 -5.184 1 97.62 43 ILE B C 1
ATOM 2147 O O . ILE B 1 43 ? 19.422 -15.75 -5.57 1 97.62 43 ILE B O 1
ATOM 2151 N N . THR B 1 44 ? 18.359 -13.859 -5.828 1 96.38 44 THR B N 1
ATOM 2152 C CA . THR B 1 44 ? 19.062 -13.5 -7.051 1 96.38 44 THR B CA 1
ATOM 2153 C C . THR B 1 44 ? 19.469 -12.031 -7.035 1 96.38 44 THR B C 1
ATOM 2155 O O . THR B 1 44 ? 18.844 -11.219 -6.352 1 96.38 44 THR B O 1
ATOM 2158 N N . ALA B 1 45 ? 20.516 -11.695 -7.734 1 95.06 45 ALA B N 1
ATOM 2159 C CA . ALA B 1 45 ? 20.875 -10.289 -7.887 1 95.06 45 ALA B CA 1
ATOM 2160 C C . ALA B 1 45 ? 19.781 -9.523 -8.625 1 95.06 45 ALA B C 1
ATOM 2162 O O . ALA B 1 45 ? 19.188 -10.031 -9.578 1 95.06 45 ALA B O 1
ATOM 2163 N N . SER B 1 46 ? 19.5 -8.273 -8.18 1 96.44 46 SER B N 1
ATOM 2164 C CA . SER B 1 46 ? 18.594 -7.41 -8.922 1 96.44 46 SER B CA 1
ATOM 2165 C C . SER B 1 46 ? 19.328 -6.605 -9.984 1 96.44 46 SER B C 1
ATOM 2167 O O . SER B 1 46 ? 20.516 -6.828 -10.227 1 96.44 46 SER B O 1
ATOM 2169 N N . GLN B 1 47 ? 18.594 -5.773 -10.664 1 94.81 47 GLN B N 1
ATOM 2170 C CA . GLN B 1 47 ? 19.188 -4.906 -11.68 1 94.81 47 GLN B CA 1
ATOM 2171 C C . GLN B 1 47 ? 19.953 -3.752 -11.039 1 94.81 47 GLN B C 1
ATOM 2173 O O . GLN B 1 47 ? 20.672 -3.025 -11.727 1 94.81 47 GLN B O 1
ATOM 2178 N N . VAL B 1 48 ? 19.812 -3.604 -9.727 1 95.38 48 VAL B N 1
ATOM 2179 C CA . VAL B 1 48 ? 20.516 -2.568 -8.984 1 95.38 48 VAL B CA 1
ATOM 2180 C C . VAL B 1 48 ? 21.703 -3.186 -8.25 1 95.38 48 VAL B C 1
ATOM 2182 O O . VAL B 1 48 ? 21.531 -4.086 -7.422 1 95.38 48 VAL B O 1
ATOM 2185 N N . ALA B 1 49 ? 22.875 -2.625 -8.508 1 91.06 49 ALA B N 1
ATOM 2186 C CA . ALA B 1 49 ? 24.078 -3.143 -7.871 1 91.06 49 ALA B CA 1
ATOM 2187 C C . ALA B 1 49 ? 23.969 -3.102 -6.348 1 91.06 49 ALA B C 1
ATOM 2189 O O . ALA B 1 49 ? 23.516 -2.1 -5.781 1 91.06 49 ALA B O 1
ATOM 2190 N N . GLY B 1 50 ? 24.328 -4.266 -5.723 1 91.5 50 GLY B N 1
ATOM 2191 C CA . GLY B 1 50 ? 24.328 -4.324 -4.27 1 91.5 50 GLY B CA 1
ATOM 2192 C C . GLY B 1 50 ? 22.984 -4.668 -3.68 1 91.5 50 GLY B C 1
ATOM 2193 O O . GLY B 1 50 ? 22.844 -4.82 -2.463 1 91.5 50 GLY B O 1
ATOM 2194 N N . LEU B 1 51 ? 22 -4.785 -4.559 1 96.38 51 LEU B N 1
ATOM 2195 C CA . LEU B 1 51 ? 20.625 -5.078 -4.141 1 96.38 51 LEU B CA 1
ATOM 2196 C C . LEU B 1 51 ? 20.156 -6.418 -4.703 1 96.38 51 LEU B C 1
ATOM 2198 O O . LEU B 1 51 ? 20.234 -6.648 -5.91 1 96.38 51 LEU B O 1
ATOM 2202 N N . ASN B 1 52 ? 19.656 -7.246 -3.801 1 97.62 52 ASN B N 1
ATOM 2203 C CA . ASN B 1 52 ? 19.266 -8.594 -4.199 1 97.62 52 ASN B CA 1
ATOM 2204 C C . ASN B 1 52 ? 17.75 -8.781 -4.098 1 97.62 52 ASN B C 1
ATOM 2206 O O . ASN B 1 52 ? 17.125 -8.273 -3.17 1 97.62 52 ASN B O 1
ATOM 2210 N N . GLU B 1 53 ? 17.219 -9.469 -5.016 1 98.12 53 GLU B N 1
ATOM 2211 C CA . GLU B 1 53 ? 15.812 -9.852 -5.031 1 98.12 53 GLU B CA 1
ATOM 2212 C C . GLU B 1 53 ? 15.586 -11.148 -4.262 1 98.12 53 GLU B C 1
ATOM 2214 O O . GLU B 1 53 ? 16.266 -12.148 -4.504 1 98.12 53 GLU B O 1
ATOM 2219 N N . VAL B 1 54 ? 14.664 -11.117 -3.371 1 98.19 54 VAL B N 1
ATOM 2220 C CA . VAL B 1 54 ? 14.375 -12.297 -2.557 1 98.19 54 VAL B CA 1
ATOM 2221 C C . VAL B 1 54 ? 12.898 -12.664 -2.695 1 98.19 54 VAL B C 1
ATOM 2223 O O . VAL B 1 54 ? 12.016 -11.883 -2.316 1 98.19 54 VAL B O 1
ATOM 2226 N N . VAL B 1 55 ? 12.648 -13.797 -3.23 1 96.44 55 VAL B N 1
ATOM 2227 C CA . VAL B 1 55 ? 11.305 -14.352 -3.25 1 96.44 55 VAL B CA 1
ATOM 2228 C C . VAL B 1 55 ? 11.016 -15.07 -1.935 1 96.44 55 VAL B C 1
ATOM 2230 O O . VAL B 1 55 ? 11.82 -15.898 -1.485 1 96.44 55 VAL B O 1
ATOM 2233 N N . THR B 1 56 ? 9.945 -14.68 -1.305 1 95.06 56 THR B N 1
ATOM 2234 C CA . THR B 1 56 ? 9.531 -15.312 -0.055 1 95.06 56 THR B CA 1
ATOM 2235 C C . THR B 1 56 ? 8.109 -15.844 -0.165 1 95.06 56 THR B C 1
ATOM 2237 O O . THR B 1 56 ? 7.473 -15.719 -1.214 1 95.06 56 THR B O 1
ATOM 2240 N N . GLU B 1 57 ? 7.629 -16.453 0.908 1 88.5 57 GLU B N 1
ATOM 2241 C CA . GLU B 1 57 ? 6.246 -16.906 0.965 1 88.5 57 GLU B CA 1
ATOM 2242 C C . GLU B 1 57 ? 5.277 -15.734 1.065 1 88.5 57 GLU B C 1
ATOM 2244 O O . GLU B 1 57 ? 4.066 -15.906 0.882 1 88.5 57 GLU B O 1
ATOM 2249 N N . ARG B 1 58 ? 5.828 -14.562 1.223 1 88.44 58 ARG B N 1
ATOM 2250 C CA . ARG B 1 58 ? 4.984 -13.391 1.4 1 88.44 58 ARG B CA 1
ATOM 2251 C C . ARG B 1 58 ? 5.199 -12.383 0.274 1 88.44 58 ARG B C 1
ATOM 2253 O O . ARG B 1 58 ? 4.809 -11.219 0.39 1 88.44 58 ARG B O 1
ATOM 2260 N N . GLY B 1 59 ? 5.844 -12.93 -0.733 1 92.62 59 GLY B N 1
ATOM 2261 C CA . GLY B 1 59 ? 6.105 -12.047 -1.862 1 92.62 59 GLY B CA 1
ATOM 2262 C C . GLY B 1 59 ? 7.582 -11.758 -2.059 1 92.62 59 GLY B C 1
ATOM 2263 O O . GLY B 1 59 ? 8.438 -12.539 -1.629 1 92.62 59 GLY B O 1
ATOM 2264 N N . ILE B 1 60 ? 7.84 -10.672 -2.797 1 96.31 60 ILE B N 1
ATOM 2265 C CA . ILE B 1 60 ? 9.211 -10.328 -3.146 1 96.31 60 ILE B CA 1
ATOM 2266 C C . ILE B 1 60 ? 9.68 -9.141 -2.307 1 96.31 60 ILE B C 1
ATOM 2268 O O . ILE B 1 60 ? 8.938 -8.172 -2.125 1 96.31 60 ILE B O 1
ATOM 2272 N N . VAL B 1 61 ? 10.867 -9.25 -1.774 1 97.75 61 VAL B N 1
ATOM 2273 C CA . VAL B 1 61 ? 11.547 -8.133 -1.136 1 97.75 61 VAL B CA 1
ATOM 2274 C C . VAL B 1 61 ? 12.945 -7.965 -1.729 1 97.75 61 VAL B C 1
ATOM 2276 O O . VAL B 1 61 ? 13.414 -8.828 -2.471 1 97.75 61 VAL B O 1
ATOM 2279 N N . TYR B 1 62 ? 13.555 -6.855 -1.442 1 98.38 62 TYR B N 1
ATOM 2280 C CA . TYR B 1 62 ? 14.914 -6.59 -1.883 1 98.38 62 TYR B CA 1
ATOM 2281 C C . TYR B 1 62 ? 15.844 -6.395 -0.691 1 98.38 62 TYR B C 1
ATOM 2283 O O . TYR B 1 62 ? 15.461 -5.781 0.308 1 98.38 62 TYR B O 1
ATOM 2291 N N . THR B 1 63 ? 17.047 -6.914 -0.799 1 98.12 63 THR B N 1
ATOM 2292 C CA . THR B 1 63 ? 17.922 -6.883 0.369 1 98.12 63 THR B CA 1
ATOM 2293 C C . THR B 1 63 ? 19.344 -6.527 -0.034 1 98.12 63 THR B C 1
ATOM 2295 O O . THR B 1 63 ? 19.766 -6.785 -1.166 1 98.12 63 THR B O 1
ATOM 2298 N N . SER B 1 64 ? 20.031 -5.941 0.94 1 97.25 64 SER B N 1
ATOM 2299 C CA . SER B 1 64 ? 21.469 -5.75 0.778 1 97.25 64 SER B CA 1
ATOM 2300 C C . SER B 1 64 ? 22.203 -7.086 0.751 1 97.25 64 SER B C 1
ATOM 2302 O O . SER B 1 64 ? 21.625 -8.125 1.073 1 97.25 64 SER B O 1
ATOM 2304 N N . ASP B 1 65 ? 23.469 -7.051 0.406 1 95.56 65 ASP B N 1
ATOM 2305 C CA . ASP B 1 65 ? 24.266 -8.25 0.196 1 95.56 65 ASP B CA 1
ATOM 2306 C C . ASP B 1 65 ? 24.391 -9.062 1.484 1 95.56 65 ASP B C 1
ATOM 2308 O O . ASP B 1 65 ? 24.547 -10.281 1.441 1 95.56 65 ASP B O 1
ATOM 2312 N N . ASP B 1 66 ? 24.25 -8.375 2.574 1 94.38 66 ASP B N 1
ATOM 2313 C CA . ASP B 1 66 ? 24.484 -9.039 3.854 1 94.38 66 ASP B CA 1
ATOM 2314 C C . ASP B 1 66 ? 23.172 -9.273 4.598 1 94.38 66 ASP B C 1
ATOM 2316 O O . ASP B 1 66 ? 23.156 -9.828 5.699 1 94.38 66 ASP B O 1
ATOM 2320 N N . GLY B 1 67 ? 22.047 -8.781 4.133 1 96.12 67 GLY B N 1
ATOM 2321 C CA . GLY B 1 67 ? 20.75 -8.969 4.758 1 96.12 67 GLY B CA 1
ATOM 2322 C C . GLY B 1 67 ? 20.484 -7.988 5.883 1 96.12 67 GLY B C 1
ATOM 2323 O O . GLY B 1 67 ? 19.422 -8.023 6.512 1 96.12 67 GLY B O 1
ATOM 2324 N N . ASN B 1 68 ? 21.391 -7.004 6.059 1 97.25 68 ASN B N 1
ATOM 2325 C CA . ASN B 1 68 ? 21.25 -6.055 7.156 1 97.25 68 ASN B CA 1
ATOM 2326 C C . ASN B 1 68 ? 20.188 -5.004 6.848 1 97.25 68 ASN B C 1
ATOM 2328 O O . ASN B 1 68 ? 19.688 -4.336 7.754 1 97.25 68 ASN B O 1
ATOM 2332 N N . TYR B 1 69 ? 19.891 -4.844 5.566 1 98.31 69 TYR B N 1
ATOM 2333 C CA . TYR B 1 69 ? 18.859 -3.928 5.094 1 98.31 69 TYR B CA 1
ATOM 2334 C C . TYR B 1 69 ? 17.969 -4.598 4.059 1 98.31 69 TYR B C 1
ATOM 2336 O O . TYR B 1 69 ? 18.438 -5.375 3.227 1 98.31 69 TYR B O 1
ATOM 2344 N N . PHE B 1 70 ? 16.703 -4.301 4.176 1 98.25 70 PHE B N 1
ATOM 2345 C CA . PHE B 1 70 ? 15.805 -4.801 3.143 1 98.25 70 PHE B CA 1
ATOM 2346 C C . PHE B 1 70 ? 14.742 -3.762 2.809 1 98.25 70 PHE B C 1
ATOM 2348 O O . PHE B 1 70 ? 14.508 -2.828 3.58 1 98.25 70 PHE B O 1
ATOM 2355 N N . ILE B 1 71 ? 14.172 -3.873 1.62 1 98.44 71 ILE B N 1
ATOM 2356 C CA . ILE B 1 71 ? 13.133 -2.975 1.134 1 98.44 71 ILE B CA 1
ATOM 2357 C C . ILE B 1 71 ? 11.875 -3.773 0.798 1 98.44 71 ILE B C 1
ATOM 2359 O O . ILE B 1 71 ? 11.945 -4.801 0.117 1 98.44 71 ILE B O 1
ATOM 2363 N N . VAL B 1 72 ? 10.844 -3.396 1.376 1 97 72 VAL B N 1
ATOM 2364 C CA . VAL B 1 72 ? 9.531 -3.861 0.949 1 97 72 VAL B CA 1
ATOM 2365 C C . VAL B 1 72 ? 8.93 -2.873 -0.05 1 97 72 VAL B C 1
ATOM 2367 O O . VAL B 1 72 ? 8.68 -1.714 0.289 1 97 72 VAL B O 1
ATOM 2370 N N . GLY B 1 73 ? 8.789 -3.287 -1.264 1 96.5 73 GLY B N 1
ATOM 2371 C CA . GLY B 1 73 ? 8.305 -2.406 -2.316 1 96.5 73 GLY B CA 1
ATOM 2372 C C . GLY B 1 73 ? 8.492 -2.979 -3.707 1 96.5 73 GLY B C 1
ATOM 2373 O O . GLY B 1 73 ? 8.688 -4.188 -3.865 1 96.5 73 GLY B O 1
ATOM 2374 N N . HIS B 1 74 ? 8.398 -2.113 -4.734 1 97.56 74 HIS B N 1
ATOM 2375 C CA . HIS B 1 74 ? 8.484 -2.52 -6.133 1 97.56 74 HIS B CA 1
ATOM 2376 C C . HIS B 1 74 ? 9.648 -1.824 -6.84 1 97.56 74 HIS B C 1
ATOM 2378 O O . HIS B 1 74 ? 9.812 -0.608 -6.719 1 97.56 74 HIS B O 1
ATOM 2384 N N . LEU B 1 75 ? 10.352 -2.648 -7.555 1 98.62 75 LEU B N 1
ATOM 2385 C CA . LEU B 1 75 ? 11.43 -2.145 -8.406 1 98.62 75 LEU B CA 1
ATOM 2386 C C . LEU B 1 75 ? 10.906 -1.811 -9.797 1 98.62 75 LEU B C 1
ATOM 2388 O O . LEU B 1 75 ? 10.188 -2.607 -10.406 1 98.62 75 LEU B O 1
ATOM 2392 N N . TYR B 1 76 ? 11.281 -0.623 -10.266 1 98.56 76 TYR B N 1
ATOM 2393 C CA . TYR B 1 76 ? 10.875 -0.163 -11.594 1 98.56 76 TYR B CA 1
ATOM 2394 C C . TYR B 1 76 ? 12.094 0.033 -12.492 1 98.56 76 TYR B C 1
ATOM 2396 O O . TYR B 1 76 ? 13.109 0.589 -12.07 1 98.56 76 TYR B O 1
ATOM 2404 N N . ASP B 1 77 ? 12.008 -0.506 -13.68 1 98.25 77 ASP B N 1
ATOM 2405 C CA . ASP B 1 77 ? 12.914 -0.157 -14.773 1 98.25 77 ASP B CA 1
ATOM 2406 C C . ASP B 1 77 ? 12.484 1.146 -15.445 1 98.25 77 ASP B C 1
ATOM 2408 O O . ASP B 1 77 ? 11.406 1.223 -16.031 1 98.25 77 ASP B O 1
ATOM 2412 N N . ASN B 1 78 ? 13.281 2.145 -15.297 1 97.56 78 ASN B N 1
ATOM 2413 C CA . ASN B 1 78 ? 12.953 3.494 -15.742 1 97.56 78 ASN B CA 1
ATOM 2414 C C . ASN B 1 78 ? 13.734 3.885 -16.984 1 97.56 78 ASN B C 1
ATOM 2416 O O . ASN B 1 78 ? 14.023 5.062 -17.203 1 97.56 78 ASN B O 1
ATOM 2420 N N . GLN B 1 79 ? 14.133 2.945 -17.797 1 94.94 79 GLN B N 1
ATOM 2421 C CA . GLN B 1 79 ? 14.961 3.203 -18.969 1 94.94 79 GLN B CA 1
ATOM 2422 C C . GLN B 1 79 ? 14.102 3.525 -20.203 1 94.94 79 GLN B C 1
ATOM 2424 O O . GLN B 1 79 ? 14.547 4.219 -21.109 1 94.94 79 GLN B O 1
ATOM 2429 N N . ALA B 1 80 ? 12.922 3.051 -20.203 1 90.19 80 ALA B N 1
ATOM 2430 C CA . ALA B 1 80 ? 12 3.324 -21.297 1 90.19 80 ALA B CA 1
ATOM 2431 C C . ALA B 1 80 ? 11.133 4.543 -21 1 90.19 80 ALA B C 1
ATOM 2433 O O . ALA B 1 80 ? 11.297 5.188 -19.953 1 90.19 80 ALA B O 1
ATOM 2434 N N . ALA B 1 81 ? 10.266 4.973 -21.938 1 87.88 81 ALA B N 1
ATOM 2435 C CA . ALA B 1 81 ? 9.414 6.152 -21.812 1 87.88 81 ALA B CA 1
ATOM 2436 C C . ALA B 1 81 ? 8.477 6.023 -20.609 1 87.88 81 ALA B C 1
ATOM 2438 O O . ALA B 1 81 ? 8.258 6.992 -19.891 1 87.88 81 ALA B O 1
ATOM 2439 N N . GLN B 1 82 ? 8.062 4.809 -20.391 1 93.44 82 GLN B N 1
ATOM 2440 C CA . GLN B 1 82 ? 7.246 4.516 -19.219 1 93.44 82 GLN B CA 1
ATOM 2441 C C . GLN B 1 82 ? 7.918 3.477 -18.328 1 93.44 82 GLN B C 1
ATOM 2443 O O . GLN B 1 82 ? 8.375 2.439 -18.812 1 93.44 82 GLN B O 1
ATOM 2448 N N . PRO B 1 83 ? 7.953 3.807 -17.016 1 96.81 83 PRO B N 1
ATOM 2449 C CA . PRO B 1 83 ? 8.578 2.83 -16.109 1 96.81 83 PRO B CA 1
ATOM 2450 C C . PRO B 1 83 ? 7.867 1.479 -16.125 1 96.81 83 PRO B C 1
ATOM 2452 O O . PRO B 1 83 ? 6.637 1.426 -16.234 1 96.81 83 PRO B O 1
ATOM 2455 N N . VAL B 1 84 ? 8.641 0.421 -16.047 1 96.56 84 VAL B N 1
ATOM 2456 C CA . VAL B 1 84 ? 8.133 -0.946 -15.992 1 96.56 84 VAL B CA 1
ATOM 2457 C C . VAL B 1 84 ? 8.336 -1.521 -14.594 1 96.56 84 VAL B C 1
ATOM 2459 O O . VAL B 1 84 ? 9.445 -1.503 -14.062 1 96.56 84 VAL B O 1
ATOM 2462 N N . ASN B 1 85 ? 7.227 -1.971 -13.992 1 97.06 85 ASN B N 1
ATOM 2463 C CA . ASN B 1 85 ? 7.297 -2.609 -12.688 1 97.06 85 ASN B CA 1
ATOM 2464 C C . ASN B 1 85 ? 7.848 -4.031 -12.781 1 97.06 85 ASN B C 1
ATOM 2466 O O . ASN B 1 85 ? 7.094 -4.98 -13 1 97.06 85 ASN B O 1
ATOM 2470 N N . VAL B 1 86 ? 9.102 -4.203 -12.57 1 97.44 86 VAL B N 1
ATOM 2471 C CA . VAL B 1 86 ? 9.75 -5.488 -12.82 1 97.44 86 VAL B CA 1
ATOM 2472 C C . VAL B 1 86 ? 9.414 -6.457 -11.688 1 97.44 86 VAL B C 1
ATOM 2474 O O . VAL B 1 86 ? 9.383 -7.672 -11.891 1 97.44 86 VAL B O 1
ATOM 2477 N N . THR B 1 87 ? 9.148 -5.887 -10.453 1 97.38 87 THR B N 1
ATOM 2478 C CA . THR B 1 87 ? 8.688 -6.738 -9.359 1 97.38 87 THR B CA 1
ATOM 2479 C C . THR B 1 87 ? 7.355 -7.391 -9.711 1 97.38 87 THR B C 1
ATOM 2481 O O . THR B 1 87 ? 7.191 -8.602 -9.555 1 97.38 87 THR B O 1
ATOM 2484 N N . GLU B 1 88 ? 6.465 -6.562 -10.211 1 95.06 88 GLU B N 1
ATOM 2485 C CA . GLU B 1 88 ? 5.145 -7.074 -10.57 1 95.06 88 GLU B CA 1
ATOM 2486 C C . GLU B 1 88 ? 5.234 -8.109 -11.688 1 95.06 88 GLU B C 1
ATOM 2488 O O . GLU B 1 88 ? 4.508 -9.102 -11.68 1 95.06 88 GLU B O 1
ATOM 2493 N N . GLN B 1 89 ? 6.086 -7.871 -12.664 1 95.31 89 GLN B N 1
ATOM 2494 C CA . GLN B 1 89 ? 6.266 -8.82 -13.758 1 95.31 89 GLN B CA 1
ATOM 2495 C C . GLN B 1 89 ? 6.75 -10.172 -13.242 1 95.31 89 GLN B C 1
ATOM 2497 O O . GLN B 1 89 ? 6.25 -11.219 -13.656 1 95.31 89 GLN B O 1
ATOM 2502 N N . LYS B 1 90 ? 7.664 -10.094 -12.352 1 96.5 90 LYS B N 1
ATOM 2503 C CA . LYS B 1 90 ? 8.172 -11.336 -11.766 1 96.5 90 LYS B CA 1
ATOM 2504 C C . LYS B 1 90 ? 7.094 -12.031 -10.945 1 96.5 90 LYS B C 1
ATOM 2506 O O . LYS B 1 90 ? 6.914 -13.25 -11.055 1 96.5 90 LYS B O 1
ATOM 2511 N N . MET B 1 91 ? 6.398 -11.258 -10.156 1 95.56 91 MET B N 1
ATOM 2512 C CA . MET B 1 91 ? 5.332 -11.828 -9.344 1 95.56 91 MET B CA 1
ATOM 2513 C C . MET B 1 91 ? 4.25 -12.453 -10.219 1 95.56 91 MET B C 1
ATOM 2515 O O . MET B 1 91 ? 3.713 -13.516 -9.883 1 95.56 91 MET B O 1
ATOM 2519 N N . ALA B 1 92 ? 3.957 -11.789 -11.328 1 96.12 92 ALA B N 1
ATOM 2520 C CA . ALA B 1 92 ? 2.949 -12.32 -12.242 1 96.12 92 ALA B CA 1
ATOM 2521 C C . ALA B 1 92 ? 3.359 -13.688 -12.781 1 96.12 92 ALA B C 1
ATOM 2523 O O . ALA B 1 92 ? 2.541 -14.609 -12.836 1 96.12 92 ALA B O 1
ATOM 2524 N N . LYS B 1 93 ? 4.574 -13.812 -13.133 1 96.19 93 LYS B N 1
ATOM 2525 C CA . LYS B 1 93 ? 5.078 -15.094 -13.625 1 96.19 93 LYS B CA 1
ATOM 2526 C C . LYS B 1 93 ? 5.004 -16.156 -12.539 1 96.19 93 LYS B C 1
ATOM 2528 O O . LYS B 1 93 ? 4.566 -17.281 -12.797 1 96.19 93 LYS B O 1
ATOM 2533 N N . ILE B 1 94 ? 5.371 -15.797 -11.359 1 95 94 ILE B N 1
ATOM 2534 C CA . ILE B 1 94 ? 5.332 -16.719 -10.227 1 95 94 ILE B CA 1
ATOM 2535 C C . ILE B 1 94 ? 3.893 -17.141 -9.953 1 95 94 ILE B C 1
ATOM 2537 O O . ILE B 1 94 ? 3.619 -18.328 -9.734 1 95 94 ILE B O 1
ATOM 2541 N N . ASN B 1 95 ? 3.016 -16.156 -9.961 1 96 95 ASN B N 1
ATOM 2542 C CA . ASN B 1 95 ? 1.601 -16.438 -9.734 1 96 95 ASN B CA 1
ATOM 2543 C C . ASN B 1 95 ? 1.05 -17.406 -10.781 1 96 95 ASN B C 1
ATOM 2545 O O . ASN B 1 95 ? 0.345 -18.359 -10.445 1 96 95 ASN B O 1
ATOM 2549 N N . LYS B 1 96 ? 1.376 -17.141 -12.031 1 96.19 96 LYS B N 1
ATOM 2550 C CA . LYS B 1 96 ? 0.925 -18.016 -13.109 1 96.19 96 LYS B CA 1
ATOM 2551 C C . LYS B 1 96 ? 1.381 -19.453 -12.883 1 96.19 96 LYS B C 1
ATOM 2553 O O . LYS B 1 96 ? 0.588 -20.391 -13.016 1 96.19 96 LYS B O 1
ATOM 2558 N N . ASP B 1 97 ? 2.623 -19.594 -12.477 1 95.19 97 ASP B N 1
ATOM 2559 C CA . ASP B 1 97 ? 3.182 -20.922 -12.242 1 95.19 97 ASP B CA 1
ATOM 2560 C C . ASP B 1 97 ? 2.49 -21.609 -11.062 1 95.19 97 ASP B C 1
ATOM 2562 O O . ASP B 1 97 ? 2.189 -22.797 -11.117 1 95.19 97 ASP B O 1
ATOM 2566 N N . LYS B 1 98 ? 2.197 -20.844 -10.023 1 94 98 LYS B N 1
ATOM 2567 C CA . LYS B 1 98 ? 1.595 -21.391 -8.812 1 94 98 LYS B CA 1
ATOM 2568 C C . LYS B 1 98 ? 0.158 -21.844 -9.062 1 94 98 LYS B C 1
ATOM 2570 O O . LYS B 1 98 ? -0.338 -22.75 -8.406 1 94 98 LYS B O 1
ATOM 2575 N N . LEU B 1 99 ? -0.487 -21.203 -10.008 1 96.75 99 LEU B N 1
ATOM 2576 C CA . LEU B 1 99 ? -1.894 -21.484 -10.258 1 96.75 99 LEU B CA 1
ATOM 2577 C C . LEU B 1 99 ? -2.039 -22.672 -11.211 1 96.75 99 LEU B C 1
ATOM 2579 O O . LEU B 1 99 ? -3.127 -23.25 -11.336 1 96.75 99 LEU B O 1
ATOM 2583 N N . GLN B 1 100 ? -0.933 -22.984 -11.82 1 93.31 100 GLN B N 1
ATOM 2584 C CA . GLN B 1 100 ? -0.989 -24.125 -12.734 1 93.31 100 GLN B CA 1
ATOM 2585 C C . GLN B 1 100 ? -1.337 -25.406 -12 1 93.31 100 GLN B C 1
ATOM 2587 O O . GLN B 1 100 ? -0.765 -25.703 -10.945 1 93.31 100 GLN B O 1
ATOM 2592 N N . GLY B 1 101 ? -2.314 -26.141 -12.43 1 90 101 GLY B N 1
ATOM 2593 C CA . GLY B 1 101 ? -2.689 -27.422 -11.891 1 90 101 GLY B CA 1
ATOM 2594 C C . GLY B 1 101 ? -3.684 -27.328 -10.75 1 90 101 GLY B C 1
ATOM 2595 O O . GLY B 1 101 ? -4.039 -28.344 -10.141 1 90 101 GLY B O 1
ATOM 2596 N N . MET B 1 102 ? -4.16 -26.141 -10.508 1 94.25 102 MET B N 1
ATOM 2597 C CA . MET B 1 102 ? -5.09 -25.953 -9.398 1 94.25 102 MET B CA 1
ATOM 2598 C C . MET B 1 102 ? -6.535 -25.984 -9.883 1 94.25 102 MET B C 1
ATOM 2600 O O . MET B 1 102 ? -7.465 -25.859 -9.086 1 94.25 102 MET B O 1
ATOM 2604 N N . GLU B 1 103 ? -6.801 -26.172 -11.125 1 93.5 103 GLU B N 1
ATOM 2605 C CA . GLU B 1 103 ? -8.117 -25.969 -11.734 1 93.5 103 GLU B CA 1
ATOM 2606 C C . GLU B 1 103 ? -9.164 -26.875 -11.086 1 93.5 103 GLU B C 1
ATOM 2608 O O . GLU B 1 103 ? -10.305 -26.469 -10.867 1 93.5 103 GLU B O 1
ATOM 2613 N N . ASP B 1 104 ? -8.766 -28.094 -10.688 1 94.94 104 ASP B N 1
ATOM 2614 C CA . ASP B 1 104 ? -9.703 -29.078 -10.164 1 94.94 104 ASP B CA 1
ATOM 2615 C C . ASP B 1 104 ? -10.18 -28.688 -8.766 1 94.94 104 ASP B C 1
ATOM 2617 O O . ASP B 1 104 ? -11.18 -29.203 -8.273 1 94.94 104 ASP B O 1
ATOM 2621 N N . GLU B 1 105 ? -9.422 -27.781 -8.188 1 97.06 105 GLU B N 1
ATOM 2622 C CA . GLU B 1 105 ? -9.789 -27.375 -6.832 1 97.06 105 GLU B CA 1
ATOM 2623 C C . GLU B 1 105 ? -10.578 -26.062 -6.836 1 97.06 105 GLU B C 1
ATOM 2625 O O . GLU B 1 105 ? -11.055 -25.625 -5.789 1 97.06 105 GLU B O 1
ATOM 2630 N N . MET B 1 106 ? -10.766 -25.516 -8 1 98.25 106 MET B N 1
ATOM 2631 C CA . MET B 1 106 ? -11.438 -24.219 -8.109 1 98.25 106 MET B CA 1
ATOM 2632 C C . MET B 1 106 ? -12.938 -24.406 -8.32 1 98.25 106 MET B C 1
ATOM 2634 O O . MET B 1 106 ? -13.383 -25.469 -8.758 1 98.25 106 MET B O 1
ATOM 2638 N N . ILE B 1 107 ? -13.672 -23.469 -7.887 1 98.75 107 ILE B N 1
ATOM 2639 C CA . ILE B 1 107 ? -15.07 -23.359 -8.289 1 98.75 107 ILE B CA 1
ATOM 2640 C C . ILE B 1 107 ? -15.188 -22.453 -9.516 1 98.75 107 ILE B C 1
ATOM 2642 O O . ILE B 1 107 ? -14.836 -21.281 -9.453 1 98.75 107 ILE B O 1
ATOM 2646 N N . ILE B 1 108 ? -15.688 -23.031 -10.609 1 98.62 108 ILE B N 1
ATOM 2647 C CA . ILE B 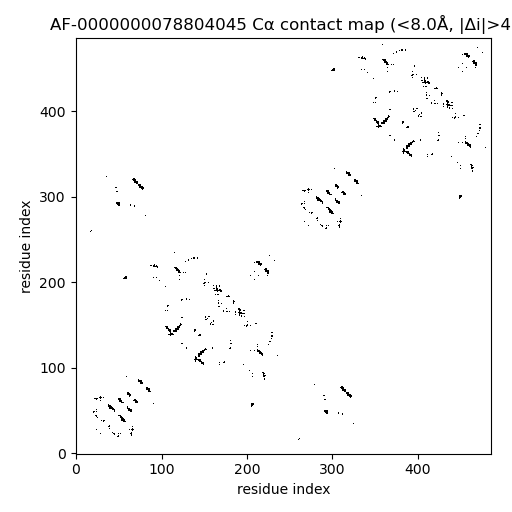1 108 ? -15.57 -22.359 -11.898 1 98.62 108 ILE B CA 1
ATOM 2648 C C . ILE B 1 108 ? -16.969 -21.969 -12.398 1 98.62 108 ILE B C 1
ATOM 2650 O O . ILE B 1 108 ? -17.906 -22.75 -12.312 1 98.62 108 ILE B O 1
ATOM 2654 N N . TYR B 1 109 ? -17.078 -20.75 -12.789 1 98.75 109 TYR B N 1
ATOM 2655 C CA . TYR B 1 109 ? -18.219 -20.219 -13.508 1 98.75 109 TYR B CA 1
ATOM 2656 C C . TYR B 1 109 ? -17.875 -19.906 -14.961 1 98.75 109 TYR B C 1
ATOM 2658 O O . TYR B 1 109 ? -17.422 -18.797 -15.273 1 98.75 109 TYR B O 1
ATOM 2666 N N . PRO B 1 110 ? -18.141 -20.797 -15.812 1 98.56 110 PRO B N 1
ATOM 2667 C CA . PRO B 1 110 ? -17.656 -20.656 -17.188 1 98.56 110 PRO B CA 1
ATOM 2668 C C . PRO B 1 110 ? -18.5 -19.688 -18.016 1 98.56 110 PRO B C 1
ATOM 2670 O O . PRO B 1 110 ? -19.734 -19.641 -17.859 1 98.56 110 PRO B O 1
ATOM 2673 N N . ALA B 1 111 ? -17.828 -18.953 -18.812 1 98.62 111 ALA B N 1
ATOM 2674 C CA . ALA B 1 111 ? -18.5 -18.188 -19.859 1 98.62 111 ALA B CA 1
ATOM 2675 C C . ALA B 1 111 ? -18.781 -19.047 -21.078 1 98.62 111 ALA B C 1
ATOM 2677 O O . ALA B 1 111 ? -17.922 -19.828 -21.5 1 98.62 111 ALA B O 1
ATOM 2678 N N . LYS B 1 112 ? -19.969 -18.938 -21.609 1 97.69 112 LYS B N 1
ATOM 2679 C CA . LYS B 1 112 ? -20.328 -19.703 -22.797 1 97.69 112 LYS B CA 1
ATOM 2680 C C . LYS B 1 112 ? -19.391 -19.375 -23.969 1 97.69 112 LYS B C 1
ATOM 2682 O O . LYS B 1 112 ? -18.906 -20.281 -24.656 1 97.69 112 LYS B O 1
ATOM 2687 N N . ASN B 1 113 ? -19.125 -18.094 -24.219 1 97.5 113 ASN B N 1
ATOM 2688 C CA . ASN B 1 113 ? -18.172 -17.609 -25.219 1 97.5 113 ASN B CA 1
ATOM 2689 C C . ASN B 1 113 ? -16.906 -17.078 -24.562 1 97.5 113 ASN B C 1
ATOM 2691 O O . ASN B 1 113 ? -16.656 -15.867 -24.594 1 97.5 113 ASN B O 1
ATOM 2695 N N . GLN B 1 114 ? -16.078 -17.969 -24.125 1 97.94 114 GLN B N 1
ATOM 2696 C CA . GLN B 1 114 ? -14.938 -17.594 -23.297 1 97.94 114 GLN B CA 1
ATOM 2697 C C . GLN B 1 114 ? -13.898 -16.828 -24.109 1 97.94 114 GLN B C 1
ATOM 2699 O O . GLN B 1 114 ? -13.414 -17.312 -25.141 1 97.94 114 GLN B O 1
ATOM 2704 N N . LYS B 1 115 ? -13.57 -15.68 -23.688 1 97.5 115 LYS B N 1
ATOM 2705 C CA . LYS B 1 115 ? -12.484 -14.867 -24.234 1 97.5 115 LYS B CA 1
ATOM 2706 C C . LYS B 1 115 ? -11.336 -14.758 -23.234 1 97.5 115 LYS B C 1
ATOM 2708 O O . LYS B 1 115 ? -10.172 -14.672 -23.641 1 97.5 115 LYS B O 1
ATOM 2713 N N . HIS B 1 116 ? -11.695 -14.711 -21.953 1 97.62 116 HIS B N 1
ATOM 2714 C CA . HIS B 1 116 ? -10.742 -14.516 -20.875 1 97.62 116 HIS B CA 1
ATOM 2715 C C . HIS B 1 116 ? -11.07 -15.406 -19.688 1 97.62 116 HIS B C 1
ATOM 2717 O O . HIS B 1 116 ? -12.211 -15.844 -19.531 1 97.62 116 HIS B O 1
ATOM 2723 N N . VAL B 1 117 ? -10.062 -15.711 -18.891 1 97.5 117 VAL B N 1
ATOM 2724 C CA . VAL B 1 117 ? -10.227 -16.422 -17.625 1 97.5 117 VAL B CA 1
ATOM 2725 C C . VAL B 1 117 ? -9.57 -15.625 -16.5 1 97.5 117 VAL B C 1
ATOM 2727 O O . VAL B 1 117 ? -8.461 -15.117 -16.656 1 97.5 117 VAL B O 1
ATOM 2730 N N . ILE B 1 118 ? -10.266 -15.43 -15.422 1 98.38 118 ILE B N 1
ATOM 2731 C CA . ILE B 1 118 ? -9.68 -14.82 -14.227 1 98.38 118 ILE B CA 1
ATOM 2732 C C . ILE B 1 118 ? -9.828 -15.766 -13.039 1 98.38 118 ILE B C 1
ATOM 2734 O O . ILE B 1 118 ? -10.773 -16.562 -12.984 1 98.38 118 ILE B O 1
ATOM 2738 N N . THR B 1 119 ? -8.883 -15.742 -12.164 1 98.75 119 THR B N 1
ATOM 2739 C CA . THR B 1 119 ? -8.938 -16.438 -10.883 1 98.75 119 THR B CA 1
ATOM 2740 C C . THR B 1 119 ? -9.086 -15.445 -9.734 1 98.75 119 THR B C 1
ATOM 2742 O O . THR B 1 119 ? -8.328 -14.477 -9.641 1 98.75 119 THR B O 1
ATOM 2745 N N . VAL B 1 120 ? -10.094 -15.695 -8.914 1 98.88 120 VAL B N 1
ATOM 2746 C CA . VAL B 1 120 ? -10.438 -14.719 -7.883 1 98.88 120 VAL B CA 1
ATOM 2747 C C . VAL B 1 120 ? -10.305 -15.359 -6.5 1 98.88 120 VAL B C 1
ATOM 2749 O O . VAL B 1 120 ? -10.977 -16.359 -6.211 1 98.88 120 VAL B O 1
ATOM 2752 N N . PHE B 1 121 ? -9.383 -14.805 -5.711 1 98.88 121 PHE B N 1
ATOM 2753 C CA . PHE B 1 121 ? -9.43 -15.133 -4.293 1 98.88 121 PHE B CA 1
ATOM 2754 C C . PHE B 1 121 ? -10.625 -14.469 -3.619 1 98.88 121 PHE B C 1
ATOM 2756 O O . PHE B 1 121 ? -10.766 -13.242 -3.664 1 98.88 121 PHE B O 1
ATOM 2763 N N . THR B 1 122 ? -11.5 -15.266 -2.975 1 98.81 122 THR B N 1
ATOM 2764 C CA . THR B 1 122 ? -12.773 -14.758 -2.48 1 98.81 122 THR B CA 1
ATOM 2765 C C . THR B 1 122 ? -12.977 -15.148 -1.02 1 98.81 122 THR B C 1
ATOM 2767 O O . THR B 1 122 ? -12.359 -16.094 -0.529 1 98.81 122 THR B O 1
ATOM 2770 N N . ASP B 1 123 ? -13.688 -14.406 -0.359 1 98.56 123 ASP B N 1
ATOM 2771 C CA . ASP B 1 123 ? -14.18 -14.594 1.001 1 98.56 123 ASP B CA 1
ATOM 2772 C C . ASP B 1 123 ? -15.695 -14.414 1.062 1 98.56 123 ASP B C 1
ATOM 2774 O O . ASP B 1 123 ? -16.219 -13.398 0.605 1 98.56 123 ASP B O 1
ATOM 2778 N N . THR B 1 124 ? -16.422 -15.336 1.603 1 97.88 124 THR B N 1
ATOM 2779 C CA . THR B 1 124 ? -17.875 -15.328 1.545 1 97.88 124 THR B CA 1
ATOM 2780 C C . THR B 1 124 ? -18.453 -14.211 2.418 1 97.88 124 THR B C 1
ATOM 2782 O O . THR B 1 124 ? -19.609 -13.844 2.271 1 97.88 124 THR B O 1
ATOM 2785 N N . THR B 1 125 ? -17.641 -13.711 3.328 1 96.5 125 THR B N 1
ATOM 2786 C CA . THR B 1 125 ? -18.141 -12.672 4.227 1 96.5 125 THR B CA 1
ATOM 2787 C C . THR B 1 125 ? -17.781 -11.289 3.695 1 96.5 125 THR B C 1
ATOM 2789 O O . THR B 1 125 ? -18.156 -10.273 4.289 1 96.5 125 THR B O 1
ATOM 2792 N N . CYS B 1 126 ? -17.109 -11.227 2.65 1 97.06 126 CYS B N 1
ATOM 2793 C CA . CYS B 1 126 ? -16.656 -9.961 2.078 1 97.06 126 CYS B CA 1
ATOM 2794 C C . CYS B 1 126 ? -17.734 -9.359 1.19 1 97.06 126 CYS B C 1
ATOM 2796 O O . CYS B 1 126 ? -18.188 -9.984 0.227 1 97.06 126 CYS B O 1
ATOM 2798 N N . GLY B 1 127 ? -18.062 -8.141 1.427 1 96.25 127 GLY B N 1
ATOM 2799 C CA . GLY B 1 127 ? -19.125 -7.48 0.675 1 96.25 127 GLY B CA 1
ATOM 2800 C C . GLY B 1 127 ? -18.812 -7.348 -0.803 1 96.25 127 GLY B C 1
ATOM 2801 O O . GLY B 1 127 ? -19.672 -7.598 -1.651 1 96.25 127 GLY B O 1
ATOM 2802 N N . TYR B 1 128 ? -17.594 -6.945 -1.101 1 96.81 128 TYR B N 1
ATOM 2803 C CA . TYR B 1 128 ? -17.219 -6.77 -2.498 1 96.81 128 TYR B CA 1
ATOM 2804 C C . TYR B 1 128 ? -17.125 -8.117 -3.209 1 96.81 128 TYR B C 1
ATOM 2806 O O . TYR B 1 128 ? -17.359 -8.203 -4.418 1 96.81 128 TYR B O 1
ATOM 2814 N N . CYS B 1 129 ? -16.766 -9.18 -2.508 1 98.56 129 CYS B N 1
ATOM 2815 C CA . CYS B 1 129 ? -16.781 -10.516 -3.086 1 98.56 129 CYS B CA 1
ATOM 2816 C C . CYS B 1 129 ? -18.219 -10.922 -3.457 1 98.56 129 CYS B C 1
ATOM 2818 O O . CYS B 1 129 ? -18.438 -11.516 -4.516 1 98.56 129 CYS B O 1
ATOM 2820 N N . ARG B 1 130 ? -19.125 -10.562 -2.512 1 98.25 130 ARG B N 1
ATOM 2821 C CA . ARG B 1 130 ? -20.531 -10.828 -2.811 1 98.25 130 ARG B CA 1
ATOM 2822 C C . ARG B 1 130 ? -21 -10.008 -4.008 1 98.25 130 ARG B C 1
ATOM 2824 O O . ARG B 1 130 ? -21.719 -10.516 -4.863 1 98.25 130 ARG B O 1
ATOM 2831 N N . LYS B 1 131 ? -20.547 -8.773 -4.035 1 98.31 131 LYS B N 1
ATOM 2832 C CA . LYS B 1 131 ? -20.906 -7.926 -5.168 1 98.31 131 LYS B CA 1
ATOM 2833 C C . LYS B 1 131 ? -20.406 -8.531 -6.48 1 98.31 131 LYS B C 1
ATOM 2835 O O . LYS B 1 131 ? -21.156 -8.633 -7.449 1 98.31 131 LYS B O 1
ATOM 2840 N N . LEU B 1 132 ? -19.141 -8.938 -6.582 1 98.69 132 LEU B N 1
ATOM 2841 C CA . LEU B 1 132 ? -18.578 -9.578 -7.762 1 98.69 132 LEU B CA 1
ATOM 2842 C C . LEU B 1 132 ? -19.391 -10.812 -8.148 1 98.69 132 LEU B C 1
ATOM 2844 O O . LEU B 1 132 ? -19.734 -11 -9.312 1 98.69 132 LEU B O 1
ATOM 2848 N N . HIS B 1 133 ? -19.75 -11.586 -7.164 1 98.69 133 HIS B N 1
ATOM 2849 C CA . HIS B 1 133 ? -20.484 -12.82 -7.41 1 98.69 133 HIS B CA 1
ATOM 2850 C C . HIS B 1 133 ? -21.875 -12.531 -7.977 1 98.69 133 HIS B C 1
ATOM 2852 O O . HIS B 1 133 ? -22.328 -13.219 -8.891 1 98.69 133 HIS B O 1
ATOM 2858 N N . ASN B 1 134 ? -22.5 -11.531 -7.43 1 98.06 134 ASN B N 1
ATOM 2859 C CA . ASN B 1 134 ? -23.844 -11.164 -7.883 1 98.06 134 ASN B CA 1
ATOM 2860 C C . ASN B 1 134 ? -23.828 -10.688 -9.336 1 98.06 134 ASN B C 1
ATOM 2862 O O . ASN B 1 134 ? -24.875 -10.664 -9.992 1 98.06 134 ASN B O 1
ATOM 2866 N N . GLU B 1 135 ? -22.672 -10.336 -9.805 1 98.38 135 GLU B N 1
ATOM 2867 C CA . GLU B 1 135 ? -22.531 -9.883 -11.18 1 98.38 135 GLU B CA 1
ATOM 2868 C C . GLU B 1 135 ? -21.938 -10.969 -12.07 1 98.38 135 GLU B C 1
ATOM 2870 O O . GLU B 1 135 ? -21.422 -10.688 -13.148 1 98.38 135 GLU B O 1
ATOM 2875 N N . MET B 1 136 ? -22.062 -12.172 -11.703 1 98.69 136 MET B N 1
ATOM 2876 C CA . MET B 1 136 ? -21.438 -13.289 -12.414 1 98.69 136 MET B CA 1
ATOM 2877 C C . MET B 1 136 ? -21.906 -13.336 -13.867 1 98.69 136 MET B C 1
ATOM 2879 O O . MET B 1 136 ? -21.094 -13.508 -14.773 1 98.69 136 MET B O 1
ATOM 2883 N N . GLN B 1 137 ? -23.203 -13.164 -14.055 1 98.31 137 GLN B N 1
ATOM 2884 C CA . GLN B 1 137 ? -23.734 -13.219 -15.406 1 98.31 137 GLN B CA 1
ATOM 2885 C C . GLN B 1 137 ? -23.109 -12.133 -16.281 1 98.31 137 GLN B C 1
ATOM 2887 O O . GLN B 1 137 ? -22.844 -12.359 -17.469 1 98.31 137 GLN B O 1
ATOM 2892 N N . ALA B 1 138 ? -22.875 -10.953 -15.695 1 98.62 138 ALA B N 1
ATOM 2893 C CA . ALA B 1 138 ? -22.266 -9.852 -16.438 1 98.62 138 ALA B CA 1
ATOM 2894 C C . ALA B 1 138 ? -20.859 -10.219 -16.891 1 98.62 138 ALA B C 1
ATOM 2896 O O . ALA B 1 138 ? -20.453 -9.906 -18.016 1 98.62 138 ALA B O 1
ATOM 2897 N N . TYR B 1 139 ? -20.062 -10.844 -16.031 1 98.75 139 TYR B N 1
ATOM 2898 C CA . TYR B 1 139 ? -18.719 -11.312 -16.406 1 98.75 139 TYR B CA 1
ATOM 2899 C C . TYR B 1 139 ? -18.797 -12.344 -17.516 1 98.75 139 TYR B C 1
ATOM 2901 O O . TYR B 1 139 ? -18.078 -12.234 -18.516 1 98.75 139 TYR B O 1
ATOM 2909 N N . ASN B 1 140 ? -19.688 -13.297 -17.328 1 98.75 140 ASN B N 1
ATOM 2910 C CA . ASN B 1 140 ? -19.812 -14.359 -18.312 1 98.75 140 ASN B CA 1
ATOM 2911 C C . ASN B 1 140 ? -20.281 -13.828 -19.656 1 98.75 140 ASN B C 1
ATOM 2913 O O . ASN B 1 140 ? -19.797 -14.273 -20.703 1 98.75 140 ASN B O 1
ATOM 2917 N N . ASP B 1 141 ? -21.156 -12.852 -19.609 1 98.62 141 ASP B N 1
ATOM 2918 C CA . ASP B 1 141 ? -21.656 -12.242 -20.844 1 98.62 141 ASP B CA 1
ATOM 2919 C C . ASP B 1 141 ? -20.531 -11.562 -21.609 1 98.62 141 ASP B C 1
ATOM 2921 O O . ASP B 1 141 ? -20.578 -11.453 -22.828 1 98.62 141 ASP B O 1
ATOM 2925 N N . LYS B 1 142 ? -19.547 -11.109 -20.922 1 98.38 142 LYS B N 1
ATOM 2926 C CA . LYS B 1 142 ? -18.406 -10.445 -21.547 1 98.38 142 LYS B CA 1
ATOM 2927 C C . LYS B 1 142 ? -17.344 -11.461 -21.969 1 98.38 142 LYS B C 1
ATOM 2929 O O . LYS B 1 142 ? -16.266 -11.086 -22.422 1 98.38 142 LYS B O 1
ATOM 2934 N N . GLY B 1 143 ? -17.641 -12.727 -21.797 1 98.38 143 GLY B N 1
ATOM 2935 C CA . GLY B 1 143 ? -16.719 -13.789 -22.172 1 98.38 143 GLY B CA 1
ATOM 2936 C C . GLY B 1 143 ? -15.664 -14.062 -21.109 1 98.38 143 GLY B C 1
ATOM 2937 O O . GLY B 1 143 ? -14.602 -14.602 -21.422 1 98.38 143 GLY B O 1
ATOM 2938 N N . ILE B 1 144 ? -15.922 -13.656 -19.875 1 98.69 144 ILE B N 1
ATOM 2939 C CA . ILE B 1 144 ? -14.961 -13.852 -18.797 1 98.69 144 ILE B CA 1
ATOM 2940 C C . ILE B 1 144 ? -15.383 -15.031 -17.922 1 98.69 144 ILE B C 1
ATOM 2942 O O . ILE B 1 144 ? -16.422 -14.992 -17.266 1 98.69 144 ILE B O 1
ATOM 2946 N N . THR B 1 145 ? -14.641 -16.109 -17.969 1 98.75 145 THR B N 1
ATOM 2947 C CA . THR B 1 145 ? -14.781 -17.203 -17 1 98.75 145 THR B CA 1
ATOM 2948 C C . THR B 1 145 ? -14.18 -16.812 -15.656 1 98.75 145 THR B C 1
ATOM 2950 O O . THR B 1 145 ? -13.055 -16.297 -15.594 1 98.75 145 THR B O 1
ATOM 2953 N N . VAL B 1 146 ? -14.914 -17.047 -14.594 1 98.88 146 VAL B N 1
ATOM 2954 C CA . VAL B 1 146 ? -14.453 -16.703 -13.25 1 98.88 146 VAL B CA 1
ATOM 2955 C C . VAL B 1 146 ? -14.156 -17.984 -12.469 1 98.88 146 VAL B C 1
ATOM 2957 O O . VAL B 1 146 ? -15 -18.891 -12.398 1 98.88 146 VAL B O 1
ATOM 2960 N N . ARG B 1 147 ? -12.977 -18.078 -11.922 1 98.75 147 ARG B N 1
ATOM 2961 C CA . ARG B 1 147 ? -12.57 -19.188 -11.055 1 98.75 147 ARG B CA 1
ATOM 2962 C C . ARG B 1 147 ? -12.305 -18.688 -9.633 1 98.75 147 ARG B C 1
ATOM 2964 O O . ARG B 1 147 ? -11.625 -17.688 -9.438 1 98.75 147 ARG B O 1
ATOM 2971 N N . TYR B 1 148 ? -12.812 -19.438 -8.695 1 98.88 148 TYR B N 1
ATOM 2972 C CA . TYR B 1 148 ? -12.648 -19 -7.312 1 98.88 148 TYR B CA 1
ATOM 2973 C C . TYR B 1 148 ? -11.633 -19.875 -6.586 1 98.88 148 TYR B C 1
ATOM 2975 O O . TYR B 1 148 ? -11.617 -21.094 -6.754 1 98.88 148 TYR B O 1
ATOM 2983 N N . LEU B 1 149 ? -10.805 -19.266 -5.887 1 98.81 149 LEU B N 1
ATOM 2984 C CA . LEU B 1 149 ? -10.039 -19.844 -4.789 1 98.81 149 LEU B CA 1
ATOM 2985 C C . LEU B 1 149 ? -10.438 -19.203 -3.457 1 98.81 149 LEU B C 1
ATOM 2987 O O . LEU B 1 149 ? -10.797 -18.031 -3.404 1 98.81 149 LEU B O 1
ATOM 2991 N N . ALA B 1 150 ? -10.328 -20.031 -2.461 1 98.75 150 ALA B N 1
ATOM 2992 C CA . ALA B 1 150 ? -10.766 -19.594 -1.139 1 98.75 150 ALA B CA 1
ATOM 2993 C C . ALA B 1 150 ? -9.695 -18.734 -0.463 1 98.75 150 ALA B C 1
ATOM 2995 O O . ALA B 1 150 ? -8.516 -19.094 -0.459 1 98.75 150 ALA B O 1
ATOM 2996 N N . PHE B 1 151 ? -10.148 -17.609 0.1 1 98.5 151 PHE B N 1
ATOM 2997 C CA . PHE B 1 151 ? -9.25 -16.781 0.903 1 98.5 151 PHE B CA 1
ATOM 2998 C C . PHE B 1 151 ? -9.992 -16.203 2.1 1 98.5 151 PHE B C 1
ATOM 3000 O O . PHE B 1 151 ? -10.336 -15.016 2.1 1 98.5 151 PHE B O 1
ATOM 3007 N N . PRO B 1 152 ? -10.172 -17.047 3.135 1 98.31 152 PRO B N 1
ATOM 3008 C CA . PRO B 1 152 ? -10.672 -16.453 4.375 1 98.31 152 PRO B CA 1
ATOM 3009 C C . PRO B 1 152 ? -9.711 -15.406 4.957 1 98.31 152 PRO B C 1
ATOM 3011 O O . PRO B 1 152 ? -8.602 -15.75 5.363 1 98.31 152 PRO B O 1
ATOM 3014 N N . ARG B 1 153 ? -10.055 -14.133 5.004 1 95.75 153 ARG B N 1
ATOM 3015 C CA . ARG B 1 153 ? -9.156 -13.016 5.277 1 95.75 153 ARG B CA 1
ATOM 3016 C C . ARG B 1 153 ? -8.539 -13.133 6.664 1 95.75 153 ARG B C 1
ATOM 3018 O O . ARG B 1 153 ? -7.414 -12.68 6.891 1 95.75 153 ARG B O 1
ATOM 3025 N N . GLY B 1 154 ? -9.273 -13.812 7.648 1 93.94 154 GLY B N 1
ATOM 3026 C CA . GLY B 1 154 ? -8.742 -14 8.992 1 93.94 154 GLY B CA 1
ATOM 3027 C C . GLY B 1 154 ? -7.926 -15.273 9.133 1 93.94 154 GLY B C 1
ATOM 3028 O O . GLY B 1 154 ? -7.578 -15.664 10.25 1 93.94 154 GLY B O 1
ATOM 3029 N N . GLY B 1 155 ? -7.621 -15.914 8.07 1 94.19 155 GLY B N 1
ATOM 3030 C CA . GLY B 1 155 ? -6.898 -17.172 8.117 1 94.19 155 GLY B CA 1
ATOM 3031 C C . GLY B 1 155 ? -7.734 -18.312 8.656 1 94.19 155 GLY B C 1
ATOM 3032 O O . GLY B 1 155 ? -8.953 -18.344 8.477 1 94.19 155 GLY B O 1
ATOM 3033 N N . GLU B 1 156 ? -7.031 -19.234 9.25 1 92.44 156 GLU B N 1
ATOM 3034 C CA . GLU B 1 156 ? -7.684 -20.453 9.75 1 92.44 156 GLU B CA 1
ATOM 3035 C C . GLU B 1 156 ? -8.633 -20.141 10.898 1 92.44 156 GLU B C 1
ATOM 3037 O O . GLU B 1 156 ? -9.531 -20.922 11.211 1 92.44 156 GLU B O 1
ATOM 3042 N N . GLN B 1 157 ? -8.453 -18.953 11.43 1 92.75 157 GLN B N 1
ATOM 3043 C CA . GLN B 1 157 ? -9.281 -18.578 12.57 1 92.75 157 GLN B CA 1
ATOM 3044 C C . GLN B 1 157 ? -10.477 -17.734 12.133 1 92.75 157 GLN B C 1
ATOM 3046 O O . GLN B 1 157 ? -11.281 -17.297 12.961 1 92.75 157 GLN B O 1
ATOM 3051 N N . SER B 1 158 ? -10.586 -17.578 10.859 1 93.56 158 SER B N 1
ATOM 3052 C CA . SER B 1 158 ? -11.727 -16.844 10.344 1 93.56 158 SER B CA 1
ATOM 3053 C C . SER B 1 158 ? -13.047 -17.484 10.75 1 93.56 158 SER B C 1
ATOM 3055 O O . SER B 1 158 ? -13.164 -18.719 10.758 1 93.56 158 SER B O 1
ATOM 3057 N N . GLY B 1 159 ? -13.969 -16.719 11.109 1 93.19 159 GLY B N 1
ATOM 3058 C CA . GLY B 1 159 ? -15.289 -17.203 11.484 1 93.19 159 GLY B CA 1
ATOM 3059 C C . GLY B 1 159 ? -15.961 -18.016 10.398 1 93.19 159 GLY B C 1
ATOM 3060 O O . GLY B 1 159 ? -16.781 -18.891 10.68 1 93.19 159 GLY B O 1
ATOM 3061 N N . ASN B 1 160 ? -15.602 -17.75 9.156 1 96 160 ASN B N 1
ATOM 3062 C CA . ASN B 1 160 ? -16.266 -18.422 8.047 1 96 160 ASN B CA 1
ATOM 3063 C C . ASN B 1 160 ? -15.383 -19.516 7.445 1 96 160 ASN B C 1
ATOM 3065 O O . ASN B 1 160 ? -15.68 -20.016 6.363 1 96 160 ASN B O 1
ATOM 3069 N N . PHE B 1 161 ? -14.273 -19.844 8.109 1 97.62 161 PHE B N 1
ATOM 3070 C CA . PHE B 1 161 ? -13.352 -20.859 7.59 1 97.62 161 PHE B CA 1
ATOM 3071 C C . PHE B 1 161 ? -14.078 -22.172 7.363 1 97.62 161 PHE B C 1
ATOM 3073 O O . PHE B 1 161 ? -13.961 -22.766 6.289 1 97.62 161 PHE B O 1
ATOM 3080 N N . MET B 1 162 ? -14.852 -22.609 8.289 1 97 162 MET B N 1
ATOM 3081 C CA . MET B 1 162 ? -15.562 -23.875 8.195 1 97 162 MET B CA 1
ATOM 3082 C C . MET B 1 162 ? -16.641 -23.828 7.125 1 97 162 MET B C 1
ATOM 3084 O O . MET B 1 162 ? -16.859 -24.797 6.398 1 97 162 MET B O 1
ATOM 3088 N N . GLN B 1 163 ? -17.312 -22.734 7.047 1 97.75 163 GLN B N 1
ATOM 3089 C CA . GLN B 1 163 ? -18.297 -22.594 5.992 1 97.75 163 GLN B CA 1
ATOM 3090 C C . GLN B 1 163 ? -17.656 -22.734 4.613 1 97.75 163 GLN B C 1
ATOM 3092 O O . GLN B 1 163 ? -18.203 -23.406 3.738 1 97.75 163 GLN B O 1
ATOM 3097 N N . MET B 1 164 ? -16.547 -22.141 4.434 1 98.44 164 MET B N 1
ATOM 3098 C CA . MET B 1 164 ? -15.859 -22.203 3.15 1 98.44 164 MET B CA 1
ATOM 3099 C C . MET B 1 164 ? -15.391 -23.625 2.863 1 98.44 164 MET B C 1
ATOM 3101 O O . MET B 1 164 ? -15.484 -24.109 1.729 1 98.44 164 MET B O 1
ATOM 3105 N N . ALA B 1 165 ? -14.93 -24.297 3.918 1 98.62 165 ALA B N 1
ATOM 3106 C CA . ALA B 1 165 ? -14.531 -25.688 3.762 1 98.62 165 ALA B CA 1
ATOM 3107 C C . ALA B 1 165 ? -15.719 -26.547 3.324 1 98.62 165 ALA B C 1
ATOM 3109 O O . ALA B 1 165 ? -15.555 -27.484 2.537 1 98.62 165 ALA B O 1
ATOM 3110 N N . GLN B 1 166 ? -16.875 -26.234 3.818 1 98.56 166 GLN B N 1
ATOM 3111 C CA . GLN B 1 166 ? -18.078 -26.969 3.457 1 98.56 166 GLN B CA 1
ATOM 3112 C C . GLN B 1 166 ? -18.5 -26.672 2.018 1 98.56 166 GLN B C 1
ATOM 3114 O O . GLN B 1 166 ? -18.922 -27.578 1.291 1 98.56 166 GLN B O 1
ATOM 3119 N N . ILE B 1 167 ? -18.328 -25.469 1.594 1 98.69 167 ILE B N 1
ATOM 3120 C CA . ILE B 1 167 ? -18.641 -25.094 0.217 1 98.69 167 ILE B CA 1
ATOM 3121 C C . ILE B 1 167 ? -17.766 -25.906 -0.744 1 98.69 167 ILE B C 1
ATOM 3123 O O . ILE B 1 167 ? -18.281 -26.5 -1.696 1 98.69 167 ILE B O 1
ATOM 3127 N N . TRP B 1 168 ? -16.484 -26.016 -0.488 1 98.56 168 TRP B N 1
ATOM 3128 C CA . TRP B 1 168 ? -15.555 -26.734 -1.347 1 98.56 168 TRP B CA 1
ATOM 3129 C C . TRP B 1 168 ? -15.703 -28.234 -1.163 1 98.56 168 TRP B C 1
ATOM 3131 O O . TRP B 1 168 ? -15.117 -29.031 -1.917 1 98.56 168 TRP B O 1
ATOM 3141 N N . GLY B 1 169 ? -16.422 -28.656 -0.161 1 98.06 169 GLY B N 1
ATOM 3142 C CA . GLY B 1 169 ? -16.719 -30.062 0.043 1 98.06 169 GLY B CA 1
ATOM 3143 C C . GLY B 1 169 ? -18.062 -30.484 -0.546 1 98.06 169 GLY B C 1
ATOM 3144 O O . GLY B 1 169 ? -18.391 -31.672 -0.555 1 98.06 169 GLY B O 1
ATOM 3145 N N . ALA B 1 170 ? -18.828 -29.609 -1.006 1 98.06 170 ALA B N 1
ATOM 3146 C CA . ALA B 1 170 ? -20.172 -29.875 -1.513 1 98.06 170 ALA B CA 1
ATOM 3147 C C . ALA B 1 170 ? -20.109 -30.641 -2.838 1 98.06 170 ALA B C 1
ATOM 3149 O O . ALA B 1 170 ? -19.156 -30.5 -3.594 1 98.06 170 ALA B O 1
ATOM 3150 N N . LYS B 1 171 ? -21.094 -31.375 -3.168 1 96.5 171 LYS B N 1
ATOM 3151 C CA . LYS B 1 171 ? -21.219 -32.062 -4.445 1 96.5 171 LYS B CA 1
ATOM 3152 C C . LYS B 1 171 ? -21.344 -31.078 -5.602 1 96.5 171 LYS B C 1
ATOM 3154 O O . LYS B 1 171 ? -20.672 -31.234 -6.633 1 96.5 171 LYS B O 1
ATOM 3159 N N . ASP B 1 172 ? -22.156 -30.125 -5.379 1 97.5 172 ASP B N 1
ATOM 3160 C CA . ASP B 1 172 ? -22.281 -29 -6.301 1 97.5 172 ASP B CA 1
ATOM 3161 C C . ASP B 1 172 ? -21.688 -27.734 -5.691 1 97.5 172 ASP B C 1
ATOM 3163 O O . ASP B 1 172 ? -22.406 -26.953 -5.055 1 97.5 172 ASP B O 1
ATOM 3167 N N . ARG B 1 173 ? -20.453 -27.516 -5.945 1 98.06 173 ARG B N 1
ATOM 3168 C CA . ARG B 1 173 ? -19.719 -26.422 -5.297 1 98.06 173 ARG B CA 1
ATOM 3169 C C . ARG B 1 173 ? -20.219 -25.062 -5.773 1 98.06 173 ARG B C 1
ATOM 3171 O O . ARG B 1 173 ? -20.297 -24.109 -4.992 1 98.06 173 ARG B O 1
ATOM 3178 N N . ALA B 1 174 ? -20.547 -24.938 -7.004 1 98.31 174 ALA B N 1
ATOM 3179 C CA . ALA B 1 174 ? -21.031 -23.672 -7.539 1 98.31 174 ALA B CA 1
ATOM 3180 C C . ALA B 1 174 ? -22.344 -23.266 -6.875 1 98.31 174 ALA B C 1
ATOM 3182 O O . ALA B 1 174 ? -22.516 -22.109 -6.48 1 98.31 174 ALA B O 1
ATOM 3183 N N . LYS B 1 175 ? -23.25 -24.25 -6.738 1 97.75 175 LYS B N 1
ATOM 3184 C CA . LYS B 1 175 ? -24.516 -23.969 -6.066 1 97.75 175 LYS B CA 1
ATOM 3185 C C . LYS B 1 175 ? -24.297 -23.594 -4.605 1 97.75 175 LYS B C 1
ATOM 3187 O O . LYS B 1 175 ? -24.953 -22.688 -4.086 1 97.75 175 LYS B O 1
ATOM 3192 N N . ALA B 1 176 ? -23.438 -24.344 -3.963 1 98.31 176 ALA B N 1
ATOM 3193 C CA . ALA B 1 176 ? -23.125 -24.047 -2.57 1 98.31 176 ALA B CA 1
ATOM 3194 C C . ALA B 1 176 ? -22.578 -22.625 -2.428 1 98.31 176 ALA B C 1
ATOM 3196 O O . ALA B 1 176 ? -22.938 -21.906 -1.496 1 98.31 176 ALA B O 1
ATOM 3197 N N . MET B 1 177 ? -21.688 -22.172 -3.359 1 98.69 177 MET B N 1
ATOM 3198 C CA . MET B 1 177 ? -21.125 -20.828 -3.361 1 98.69 177 MET B CA 1
ATOM 3199 C C . MET B 1 177 ? -22.219 -19.781 -3.57 1 98.69 177 MET B C 1
ATOM 3201 O O . MET B 1 177 ? -22.266 -18.781 -2.857 1 98.69 177 MET B O 1
ATOM 3205 N N . ASP B 1 178 ? -23.141 -20.062 -4.512 1 98.38 178 ASP B N 1
ATOM 3206 C CA . ASP B 1 178 ? -24.281 -19.172 -4.746 1 98.38 178 ASP B CA 1
ATOM 3207 C C . ASP B 1 178 ? -25.094 -18.984 -3.471 1 98.38 178 ASP B C 1
ATOM 3209 O O . ASP B 1 178 ? -25.391 -17.859 -3.082 1 98.38 178 ASP B O 1
ATOM 3213 N N . ASP B 1 179 ? -25.375 -20.109 -2.84 1 97.81 179 ASP B N 1
ATOM 3214 C CA . ASP B 1 179 ? -26.203 -20.094 -1.641 1 97.81 179 ASP B CA 1
ATOM 3215 C C . ASP B 1 179 ? -25.5 -19.344 -0.504 1 97.81 179 ASP B C 1
ATOM 3217 O O . ASP B 1 179 ? -26.141 -18.562 0.204 1 97.81 179 ASP B O 1
ATOM 3221 N N . ALA B 1 180 ? -24.281 -19.578 -0.349 1 97.69 180 ALA B N 1
ATOM 3222 C CA . ALA B 1 180 ? -23.531 -18.938 0.726 1 97.69 180 ALA B CA 1
ATOM 3223 C C . ALA B 1 180 ? -23.469 -17.422 0.533 1 97.69 180 ALA B C 1
ATOM 3225 O O . ALA B 1 180 ? -23.719 -16.672 1.472 1 97.69 180 ALA B O 1
ATOM 3226 N N . LYS B 1 181 ? -23.156 -16.938 -0.639 1 96.88 181 LYS B N 1
ATOM 3227 C CA . LYS B 1 181 ? -23 -15.508 -0.898 1 96.88 181 LYS B CA 1
ATOM 3228 C C . LYS B 1 181 ? -24.359 -14.805 -0.919 1 96.88 181 LYS B C 1
ATOM 3230 O O . LYS B 1 181 ? -24.438 -13.586 -0.792 1 96.88 181 LYS B O 1
ATOM 3235 N N . ASN B 1 182 ? -25.406 -15.609 -1.01 1 94.5 182 ASN B N 1
ATOM 3236 C CA . ASN B 1 182 ? -26.75 -15.055 -0.938 1 94.5 182 ASN B CA 1
ATOM 3237 C C . ASN B 1 182 ? -27.344 -15.211 0.456 1 94.5 182 ASN B C 1
ATOM 3239 O O . ASN B 1 182 ? -28.484 -14.828 0.691 1 94.5 182 ASN B O 1
ATOM 3243 N N . GLY B 1 183 ? -26.578 -15.891 1.366 1 92.94 183 GLY B N 1
ATOM 3244 C CA . GLY B 1 183 ? -27 -15.984 2.756 1 92.94 183 GLY B CA 1
ATOM 3245 C C . GLY B 1 183 ? -27.922 -17.156 3.021 1 92.94 183 GLY B C 1
ATOM 3246 O O . GLY B 1 183 ? -28.625 -17.188 4.035 1 92.94 183 GLY B O 1
ATOM 3247 N N . SER B 1 184 ? -27.953 -18.141 2.15 1 93.62 184 SER B N 1
ATOM 3248 C CA . SER B 1 184 ? -28.906 -19.234 2.281 1 93.62 184 SER B CA 1
ATOM 3249 C C . SER B 1 184 ? -28.188 -20.594 2.365 1 93.62 184 SER B C 1
ATOM 3251 O O . SER B 1 184 ? -28.812 -21.641 2.164 1 93.62 184 SER B O 1
ATOM 3253 N N . PHE B 1 185 ? -26.953 -20.609 2.646 1 95.38 185 PHE B N 1
ATOM 3254 C CA . PHE B 1 185 ? -26.156 -21.828 2.619 1 95.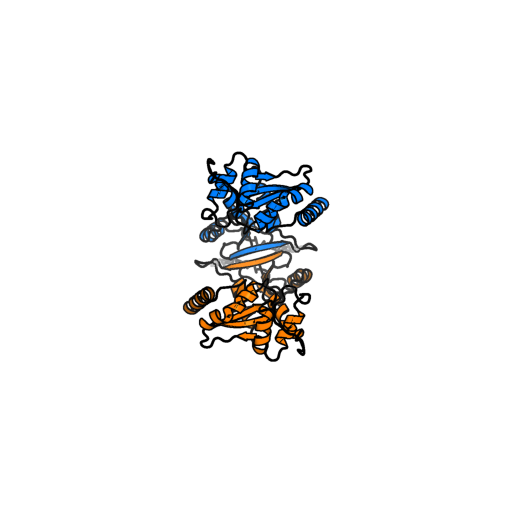38 185 PHE B CA 1
ATOM 3255 C C . PHE B 1 185 ? -26.547 -22.766 3.756 1 95.38 185 PHE B C 1
ATOM 3257 O O . PHE B 1 185 ? -26.672 -22.328 4.906 1 95.38 185 PHE B O 1
ATOM 3264 N N . ASP B 1 186 ? -26.828 -24.047 3.461 1 94.56 186 ASP B N 1
ATOM 3265 C CA . ASP B 1 186 ? -27.094 -25.109 4.426 1 94.56 186 ASP B CA 1
ATOM 3266 C C . ASP B 1 186 ? -25.953 -26.125 4.449 1 94.56 186 ASP B C 1
ATOM 3268 O O . ASP B 1 186 ? -25.797 -26.906 3.508 1 94.56 186 ASP B O 1
ATOM 3272 N N . PRO B 1 187 ? -25.203 -26.188 5.477 1 94.31 187 PRO B N 1
ATOM 3273 C CA . PRO B 1 187 ? -24.016 -27.047 5.547 1 94.31 187 PRO B CA 1
ATOM 3274 C C . PRO B 1 187 ? -24.359 -28.5 5.895 1 94.31 187 PRO B C 1
ATOM 3276 O O . PRO B 1 187 ? -23.453 -29.344 5.961 1 94.31 187 PRO B O 1
ATOM 3279 N N . LYS B 1 188 ? -25.594 -28.781 6.086 1 93.62 188 LYS B N 1
ATOM 3280 C CA . LYS B 1 188 ? -25.969 -30.094 6.586 1 93.62 188 LYS B CA 1
ATOM 3281 C C . LYS B 1 188 ? -25.516 -31.203 5.641 1 93.62 188 LYS B C 1
ATOM 3283 O O . LYS B 1 188 ? -25.719 -31.109 4.43 1 93.62 188 LYS B O 1
ATOM 3288 N N . GLY B 1 189 ? -24.875 -32.219 6.148 1 94.69 189 GLY B N 1
ATOM 3289 C CA . GLY B 1 189 ? -24.484 -33.438 5.426 1 94.69 189 GLY B CA 1
ATOM 3290 C C . GLY B 1 189 ? -23.234 -33.25 4.586 1 94.69 189 GLY B C 1
ATOM 3291 O O . GLY B 1 189 ? -22.828 -34.156 3.855 1 94.69 189 GLY B O 1
ATOM 3292 N N . ILE B 1 190 ? -22.562 -32.125 4.637 1 97.19 190 ILE B N 1
ATOM 3293 C CA . ILE B 1 190 ? -21.406 -31.875 3.795 1 97.19 190 ILE B CA 1
ATOM 3294 C C . ILE B 1 190 ? -20.125 -32.094 4.602 1 97.19 190 ILE B C 1
ATOM 3296 O O . ILE B 1 190 ? -19.984 -31.594 5.715 1 97.19 190 ILE B O 1
ATOM 3300 N N . THR B 1 191 ? -19.234 -32.875 4.094 1 97.69 191 THR B N 1
ATOM 3301 C CA . THR B 1 191 ? -17.922 -33.062 4.688 1 97.69 191 THR B CA 1
ATOM 3302 C C . THR B 1 191 ? -17 -31.906 4.316 1 97.69 191 THR B C 1
ATOM 3304 O O . THR B 1 191 ? -16.703 -31.703 3.139 1 97.69 191 THR B O 1
ATOM 3307 N N . PRO B 1 192 ? -16.562 -31.188 5.293 1 98.12 192 PRO B N 1
ATOM 3308 C CA . PRO B 1 192 ? -15.742 -30.016 5.008 1 98.12 192 PRO B CA 1
ATOM 3309 C C . PRO B 1 192 ? -14.367 -30.375 4.461 1 98.12 192 PRO B C 1
ATOM 3311 O O . PRO B 1 192 ? -13.758 -31.359 4.902 1 98.12 192 PRO B O 1
ATOM 3314 N N . ARG B 1 193 ? -13.906 -29.594 3.463 1 98.06 193 ARG B N 1
ATOM 3315 C CA . ARG B 1 193 ? -12.555 -29.75 2.932 1 98.06 193 ARG B CA 1
ATOM 3316 C C . ARG B 1 193 ? -11.625 -28.688 3.514 1 98.06 193 ARG B C 1
ATOM 3318 O O . ARG B 1 193 ? -11.156 -27.797 2.795 1 98.06 193 ARG B O 1
ATOM 3325 N N . THR B 1 194 ? -11.234 -28.844 4.75 1 97.94 194 THR B N 1
ATOM 3326 C CA . THR B 1 194 ? -10.391 -27.875 5.461 1 97.94 194 THR B CA 1
ATOM 3327 C C . THR B 1 194 ? -8.992 -27.844 4.852 1 97.94 194 THR B C 1
ATOM 3329 O O . THR B 1 194 ? -8.336 -26.797 4.855 1 97.94 194 THR B O 1
ATOM 3332 N N . ASP B 1 195 ? -8.594 -28.938 4.316 1 97.25 195 ASP B N 1
ATOM 3333 C CA . ASP B 1 195 ? -7.281 -29.031 3.68 1 97.25 195 ASP B CA 1
ATOM 3334 C C . ASP B 1 195 ? -7.191 -28.109 2.469 1 97.25 195 ASP B C 1
ATOM 3336 O O . ASP B 1 195 ? -6.191 -27.406 2.289 1 97.25 195 ASP B O 1
ATOM 3340 N N . LEU B 1 196 ? -8.258 -28.062 1.673 1 97.31 196 LEU B N 1
ATOM 3341 C CA . LEU B 1 196 ? -8.273 -27.234 0.475 1 97.31 196 LEU B CA 1
ATOM 3342 C C . LEU B 1 196 ? -8.281 -25.75 0.841 1 97.31 196 LEU B C 1
ATOM 3344 O O . LEU B 1 196 ? -7.59 -24.938 0.215 1 97.31 196 LEU B O 1
ATOM 3348 N N . ILE B 1 197 ? -9 -25.422 1.886 1 98.38 197 ILE B N 1
ATOM 3349 C CA . ILE B 1 197 ? -9.117 -24.031 2.277 1 98.38 197 ILE B CA 1
ATOM 3350 C C .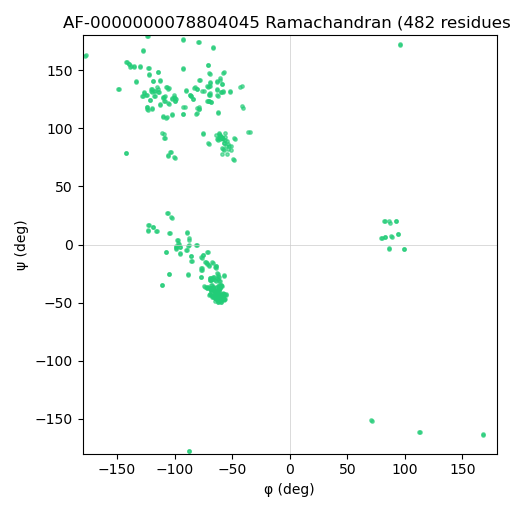 ILE B 1 197 ? -7.777 -23.531 2.805 1 98.38 197 ILE B C 1
ATOM 3352 O O . ILE B 1 197 ? -7.34 -22.422 2.461 1 98.38 197 ILE B O 1
ATOM 3356 N N . LYS B 1 198 ? -7.168 -24.375 3.59 1 97.5 198 LYS B N 1
ATOM 3357 C CA . LYS B 1 198 ? -5.844 -24.031 4.094 1 97.5 198 LYS B CA 1
ATOM 3358 C C . LYS B 1 198 ? -4.852 -23.828 2.951 1 97.5 198 LYS B C 1
ATOM 3360 O O . LYS B 1 198 ? -4.102 -22.859 2.926 1 97.5 198 LYS B O 1
ATOM 3365 N N . LYS B 1 199 ? -4.871 -24.75 2.021 1 96.81 199 LYS B N 1
ATOM 3366 C CA . LYS B 1 199 ? -3.99 -24.688 0.86 1 96.81 199 LYS B CA 1
ATOM 3367 C C . LYS B 1 199 ? -4.23 -23.406 0.051 1 96.81 199 LYS B C 1
ATOM 3369 O O . LYS B 1 199 ? -3.279 -22.719 -0.331 1 96.81 199 LYS B O 1
ATOM 3374 N N . HIS B 1 200 ? -5.52 -23.094 -0.222 1 98.06 200 HIS B N 1
ATOM 3375 C CA . HIS B 1 200 ? -5.867 -21.891 -0.971 1 98.06 200 HIS B CA 1
ATOM 3376 C C . HIS B 1 200 ? -5.402 -20.625 -0.242 1 98.06 200 HIS B C 1
ATOM 3378 O O . HIS B 1 200 ? -4.82 -19.734 -0.853 1 98.06 200 HIS B O 1
ATOM 3384 N N . TYR B 1 201 ? -5.613 -20.625 1.046 1 97 201 TYR B N 1
ATOM 3385 C CA . TYR B 1 201 ? -5.238 -19.469 1.848 1 97 201 TYR B CA 1
ATOM 3386 C C . TYR B 1 201 ? -3.734 -19.234 1.802 1 97 201 TYR B C 1
ATOM 3388 O O . TYR B 1 201 ? -3.279 -18.125 1.535 1 97 201 TYR B O 1
ATOM 3396 N N . GLU B 1 202 ? -2.979 -20.25 2.037 1 93.38 202 GLU B N 1
ATOM 3397 C CA . GLU B 1 202 ? -1.522 -20.156 2.025 1 93.38 202 GLU B CA 1
ATOM 3398 C C . GLU B 1 202 ? -1.008 -19.734 0.65 1 93.38 202 GLU B C 1
ATOM 3400 O O . GLU B 1 202 ? -0.05 -18.969 0.545 1 93.38 202 GLU B O 1
ATOM 3405 N N . LEU B 1 203 ? -1.66 -20.281 -0.383 1 95.12 203 LEU B N 1
ATOM 3406 C CA . LEU B 1 203 ? -1.32 -19.875 -1.743 1 95.12 203 LEU B CA 1
ATOM 3407 C C . LEU B 1 203 ? -1.542 -18.375 -1.937 1 95.12 203 LEU B C 1
ATOM 3409 O O . LEU B 1 203 ? -0.678 -17.672 -2.477 1 95.12 203 LEU B O 1
ATOM 3413 N N . GLY B 1 204 ? -2.713 -17.891 -1.475 1 96.19 204 GLY B N 1
ATOM 3414 C CA . GLY B 1 204 ? -2.992 -16.469 -1.565 1 96.19 204 GLY B CA 1
ATOM 3415 C C . GLY B 1 204 ? -1.97 -15.617 -0.841 1 96.19 204 GLY B C 1
ATOM 3416 O O . GLY B 1 204 ? -1.509 -14.609 -1.375 1 96.19 204 GLY B O 1
ATOM 3417 N N . VAL B 1 205 ? -1.589 -16.016 0.327 1 91.56 205 VAL B N 1
ATOM 3418 C CA . VAL B 1 205 ? -0.588 -15.297 1.109 1 91.56 205 VAL B CA 1
ATOM 3419 C C . VAL B 1 205 ? 0.735 -15.258 0.348 1 91.56 205 VAL B C 1
ATOM 3421 O O . VAL B 1 205 ? 1.352 -14.203 0.216 1 91.56 205 VAL B O 1
ATOM 3424 N N . ALA B 1 206 ? 1.12 -16.359 -0.229 1 89.62 206 ALA B N 1
ATOM 3425 C CA . ALA B 1 206 ? 2.377 -16.453 -0.965 1 89.62 206 ALA B CA 1
ATOM 3426 C C . ALA B 1 206 ? 2.357 -15.586 -2.215 1 89.62 206 ALA B C 1
ATOM 3428 O O . ALA B 1 206 ? 3.398 -15.086 -2.65 1 89.62 206 ALA B O 1
ATOM 3429 N N . MET B 1 207 ? 1.172 -15.406 -2.717 1 93.69 207 MET B N 1
ATOM 3430 C CA . MET B 1 207 ? 1.024 -14.625 -3.939 1 93.69 207 MET B CA 1
ATOM 3431 C C . MET B 1 207 ? 0.832 -13.148 -3.619 1 93.69 207 MET B C 1
ATOM 3433 O O . MET B 1 207 ? 0.731 -12.32 -4.523 1 93.69 207 MET B O 1
ATOM 3437 N N . GLY B 1 208 ? 0.739 -12.883 -2.367 1 89.31 208 GLY B N 1
ATOM 3438 C CA . GLY B 1 208 ? 0.689 -11.492 -1.96 1 89.31 208 GLY B CA 1
ATOM 3439 C C . GLY B 1 208 ? -0.724 -10.953 -1.837 1 89.31 208 GLY B C 1
ATOM 3440 O O . GLY B 1 208 ? -0.936 -9.742 -1.844 1 89.31 208 GLY B O 1
ATOM 3441 N N . VAL B 1 209 ? -1.709 -11.852 -1.701 1 94.06 209 VAL B N 1
ATOM 3442 C CA . VAL B 1 209 ? -3.084 -11.406 -1.495 1 94.06 209 VAL B CA 1
ATOM 3443 C C . VAL B 1 209 ? -3.221 -10.766 -0.118 1 94.06 209 VAL B C 1
ATOM 3445 O O . VAL B 1 209 ? -2.855 -11.367 0.895 1 94.06 209 VAL B O 1
ATOM 3448 N N . ASN B 1 210 ? -3.662 -9.5 -0.093 1 88.81 210 ASN B N 1
ATOM 3449 C CA . ASN B 1 210 ? -3.809 -8.812 1.183 1 88.81 210 ASN B CA 1
ATOM 3450 C C . ASN B 1 210 ? -5.234 -8.305 1.382 1 88.81 210 ASN B C 1
ATOM 3452 O O . ASN B 1 210 ? -5.492 -7.508 2.287 1 88.81 210 ASN B O 1
ATOM 3456 N N . GLY B 1 211 ? -6.129 -8.75 0.545 1 93.88 211 GLY B N 1
ATOM 3457 C CA . GLY B 1 211 ? -7.543 -8.414 0.592 1 93.88 211 GLY B CA 1
ATOM 3458 C C . GLY B 1 211 ? -8.359 -9.133 -0.463 1 93.88 211 GLY B C 1
ATOM 3459 O O . GLY B 1 211 ? -7.809 -9.727 -1.39 1 93.88 211 GLY B O 1
ATOM 3460 N N . THR B 1 212 ? -9.734 -9.109 -0.196 1 97.38 212 THR B N 1
ATOM 3461 C CA . THR B 1 212 ? -10.609 -9.773 -1.161 1 97.38 212 THR B CA 1
ATOM 3462 C C . THR B 1 212 ? -11.648 -8.797 -1.699 1 97.38 212 THR B C 1
ATOM 3464 O O . THR B 1 212 ? -12.016 -7.836 -1.021 1 97.38 212 THR B O 1
ATOM 3467 N N . PRO B 1 213 ? -12.062 -9.062 -2.873 1 98.56 213 PRO B N 1
ATOM 3468 C CA . PRO B 1 213 ? -11.516 -10.039 -3.82 1 98.56 213 PRO B CA 1
ATOM 3469 C C . PRO B 1 213 ? -10.148 -9.625 -4.359 1 98.56 213 PRO B C 1
ATOM 3471 O O . PRO B 1 213 ? -9.789 -8.445 -4.312 1 98.56 213 PRO B O 1
ATOM 3474 N N . ALA B 1 214 ? -9.281 -10.539 -4.633 1 98.56 214 ALA B N 1
ATOM 3475 C CA . ALA B 1 214 ? -8.07 -10.352 -5.418 1 98.56 214 ALA B CA 1
ATOM 3476 C C . ALA B 1 214 ? -8.148 -11.109 -6.742 1 98.56 214 ALA B C 1
ATOM 3478 O O . ALA B 1 214 ? -8.312 -12.336 -6.754 1 98.56 214 ALA B O 1
ATOM 3479 N N . ILE B 1 215 ? -8.047 -10.383 -7.859 1 98.62 215 ILE B N 1
ATOM 3480 C CA . ILE B 1 215 ? -8.227 -10.961 -9.188 1 98.62 215 ILE B CA 1
ATOM 3481 C C . ILE B 1 215 ? -6.867 -11.234 -9.82 1 98.62 215 ILE B C 1
ATOM 3483 O O . ILE B 1 215 ? -6.016 -10.344 -9.891 1 98.62 215 ILE B O 1
ATOM 3487 N N . VAL B 1 216 ? -6.691 -12.43 -10.18 1 98.25 216 VAL B N 1
ATOM 3488 C CA . VAL B 1 216 ? -5.484 -12.805 -10.906 1 98.25 216 VAL B CA 1
ATOM 3489 C C . VAL B 1 216 ? -5.816 -13.031 -12.383 1 98.25 216 VAL B C 1
ATOM 3491 O O . VAL B 1 216 ? -6.641 -13.883 -12.711 1 98.25 216 VAL B O 1
ATOM 3494 N N . LEU B 1 217 ? -5.176 -12.289 -13.219 1 97.31 217 LEU B N 1
ATOM 3495 C CA . LEU B 1 217 ? -5.391 -12.375 -14.656 1 97.31 217 LEU B CA 1
ATOM 3496 C C . LEU B 1 217 ? -4.648 -13.578 -15.242 1 97.31 217 LEU B C 1
ATOM 3498 O O . LEU B 1 217 ? -3.91 -14.258 -14.531 1 97.31 217 LEU B O 1
ATOM 3502 N N . GLU B 1 218 ? -4.863 -13.828 -16.531 1 95.25 218 GLU B N 1
ATOM 3503 C CA . GLU B 1 218 ? -4.293 -14.984 -17.203 1 95.25 218 GLU B CA 1
ATOM 3504 C C . GLU B 1 218 ? -2.766 -14.945 -17.172 1 95.25 218 GLU B C 1
ATOM 3506 O O . GLU B 1 218 ? -2.115 -15.992 -17.094 1 95.25 218 GLU B O 1
ATOM 3511 N N . ASP B 1 219 ? -2.188 -13.766 -17.188 1 94.25 219 ASP B N 1
ATOM 3512 C CA . ASP B 1 219 ? -0.733 -13.641 -17.203 1 94.25 219 ASP B CA 1
ATOM 3513 C C . ASP B 1 219 ? -0.161 -13.633 -15.797 1 94.25 219 ASP B C 1
ATOM 3515 O O . ASP B 1 219 ? 1.046 -13.469 -15.609 1 94.25 219 ASP B O 1
ATOM 3519 N N . GLY B 1 220 ? -1.035 -13.719 -14.875 1 96.38 220 GLY B N 1
ATOM 3520 C CA . GLY B 1 220 ? -0.598 -13.812 -13.484 1 96.38 220 GLY B CA 1
ATOM 3521 C C . GLY B 1 220 ? -0.656 -12.484 -12.758 1 96.38 220 GLY B C 1
ATOM 3522 O O . GLY B 1 220 ? -0.452 -12.422 -11.547 1 96.38 220 GLY B O 1
ATOM 3523 N N . THR B 1 221 ? -1.01 -11.398 -13.5 1 95.88 221 THR B N 1
ATOM 3524 C CA . THR B 1 221 ? -1.145 -10.094 -12.867 1 95.88 221 THR B CA 1
ATOM 3525 C C . THR B 1 221 ? -2.262 -10.109 -11.836 1 95.88 221 THR B C 1
ATOM 3527 O O . THR B 1 221 ? -3.332 -10.672 -12.07 1 95.88 221 THR B O 1
ATOM 3530 N N . MET B 1 222 ? -1.933 -9.555 -10.711 1 96.06 222 MET B N 1
ATOM 3531 C CA . MET B 1 222 ? -2.932 -9.477 -9.648 1 96.06 222 MET B CA 1
ATOM 3532 C C . MET B 1 222 ? -3.57 -8.094 -9.602 1 96.06 222 MET B C 1
ATOM 3534 O O . MET B 1 222 ? -2.867 -7.078 -9.586 1 96.06 222 MET B O 1
ATOM 3538 N N . ILE B 1 223 ? -4.828 -8.039 -9.664 1 95.88 223 ILE B N 1
ATOM 3539 C CA . ILE B 1 223 ? -5.613 -6.824 -9.461 1 95.88 223 ILE B CA 1
ATOM 3540 C C . ILE B 1 223 ? -6.324 -6.887 -8.117 1 95.88 223 ILE B C 1
ATOM 3542 O O . ILE B 1 223 ? -7.262 -7.668 -7.934 1 95.88 223 ILE B O 1
ATOM 3546 N N . PRO B 1 224 ? -5.84 -6.051 -7.164 1 95.44 224 PRO B N 1
ATOM 3547 C CA . PRO B 1 224 ? -6.531 -6.043 -5.871 1 95.44 224 PRO B CA 1
ATOM 3548 C C . PRO B 1 224 ? -7.926 -5.422 -5.953 1 95.44 224 PRO B C 1
ATOM 3550 O O . PRO B 1 224 ? -8.109 -4.391 -6.598 1 95.44 224 PRO B O 1
ATOM 3553 N N . GLY B 1 225 ? -8.906 -6.121 -5.422 1 96 225 GLY B N 1
ATOM 3554 C CA . GLY B 1 225 ? -10.227 -5.527 -5.266 1 96 225 GLY B CA 1
ATOM 3555 C C . GLY B 1 225 ? -11.172 -5.867 -6.406 1 96 225 GLY B C 1
ATOM 3556 O O . GLY B 1 225 ? -10.75 -6.434 -7.418 1 96 225 GLY B O 1
ATOM 3557 N N . TYR B 1 226 ? -12.375 -5.516 -6.238 1 97.88 226 TYR B N 1
ATOM 3558 C CA . TYR B 1 226 ? -13.461 -5.723 -7.188 1 97.88 226 TYR B CA 1
ATOM 3559 C C . TYR B 1 226 ? -13.312 -4.816 -8.398 1 97.88 226 TYR B C 1
ATOM 3561 O O . TYR B 1 226 ? -12.922 -3.652 -8.273 1 97.88 226 TYR B O 1
ATOM 3569 N N . GLN B 1 227 ? -13.523 -5.41 -9.555 1 97.38 227 GLN B N 1
ATOM 3570 C CA . GLN B 1 227 ? -13.633 -4.676 -10.812 1 97.38 227 GLN B CA 1
ATOM 3571 C C . GLN B 1 227 ? -14.953 -4.98 -11.516 1 97.38 227 GLN B C 1
ATOM 3573 O O . GLN B 1 227 ? -15.297 -6.148 -11.727 1 97.38 227 GLN B O 1
ATOM 3578 N N . PRO B 1 228 ? -15.648 -3.887 -11.883 1 97.62 228 PRO B N 1
ATOM 3579 C CA . PRO B 1 228 ? -16.844 -4.156 -12.688 1 97.62 228 PRO B CA 1
ATOM 3580 C C . PRO B 1 228 ? -16.531 -4.918 -13.977 1 97.62 228 PRO B C 1
ATOM 3582 O O . PRO B 1 228 ? -15.477 -4.695 -14.586 1 97.62 228 PRO B O 1
ATOM 3585 N N . ALA B 1 229 ? -17.516 -5.754 -14.383 1 97.88 229 ALA B N 1
ATOM 3586 C CA . ALA B 1 229 ? -17.297 -6.637 -15.531 1 97.88 229 ALA B CA 1
ATOM 3587 C C . ALA B 1 229 ? -16.922 -5.84 -16.781 1 97.88 229 ALA B C 1
ATOM 3589 O O . ALA B 1 229 ? -16.016 -6.223 -17.516 1 97.88 229 ALA B O 1
ATOM 3590 N N . ALA B 1 230 ? -17.594 -4.758 -16.984 1 97.19 230 ALA B N 1
ATOM 3591 C CA . ALA B 1 230 ? -17.344 -3.955 -18.172 1 97.19 230 ALA B CA 1
ATOM 3592 C C . ALA B 1 230 ? -15.938 -3.373 -18.172 1 97.19 230 ALA B C 1
ATOM 3594 O O . ALA B 1 230 ? -15.234 -3.428 -19.188 1 97.19 230 ALA B O 1
ATOM 3595 N N . SER B 1 231 ? -15.547 -2.84 -17.078 1 96.94 231 SER B N 1
ATOM 3596 C CA . SER B 1 231 ? -14.219 -2.254 -16.938 1 96.94 231 SER B CA 1
ATOM 3597 C C . SER B 1 231 ? -13.133 -3.309 -17.094 1 96.94 231 SER B C 1
ATOM 3599 O O . SER B 1 231 ? -12.141 -3.086 -17.797 1 96.94 231 SER B O 1
ATOM 3601 N N . LEU B 1 232 ? -13.32 -4.41 -16.438 1 97.38 232 LEU B N 1
ATOM 3602 C CA . LEU B 1 232 ? -12.344 -5.492 -16.516 1 97.38 232 LEU B CA 1
ATOM 3603 C C . LEU B 1 232 ? -12.211 -6.004 -17.953 1 97.38 232 LEU B C 1
ATOM 3605 O O . LEU B 1 232 ? -11.102 -6.23 -18.422 1 97.38 232 LEU B O 1
ATOM 3609 N N . SER B 1 233 ? -13.344 -6.195 -18.594 1 96.81 233 SER B N 1
ATOM 3610 C CA . SER B 1 233 ? -13.328 -6.66 -19.984 1 96.81 233 SER B CA 1
ATOM 3611 C C . SER B 1 233 ? -12.547 -5.707 -20.875 1 96.81 233 SER B C 1
ATOM 3613 O O . SER B 1 233 ? -11.742 -6.145 -21.703 1 96.81 233 SER B O 1
ATOM 3615 N N . GLN B 1 234 ? -12.766 -4.422 -20.703 1 95.19 234 GLN B N 1
ATOM 3616 C CA . GLN B 1 234 ? -12.055 -3.418 -21.5 1 95.19 234 GLN B CA 1
ATOM 3617 C C . GLN B 1 234 ? -10.555 -3.504 -21.266 1 95.19 234 GLN B C 1
ATOM 3619 O O . GLN B 1 234 ? -9.766 -3.445 -22.219 1 95.19 234 GLN B O 1
ATOM 3624 N N . MET B 1 235 ? -10.242 -3.654 -20.047 1 93.88 235 MET B N 1
ATOM 3625 C CA . MET B 1 235 ? -8.828 -3.758 -19.688 1 93.88 235 MET B CA 1
ATOM 3626 C C . MET B 1 235 ? -8.211 -5.008 -20.297 1 93.88 235 MET B C 1
ATOM 3628 O O . MET B 1 235 ? -7.117 -4.949 -20.875 1 93.88 235 MET B O 1
ATOM 3632 N N . LEU B 1 236 ? -8.875 -6.113 -20.25 1 95.5 236 LEU B N 1
ATOM 3633 C CA . LEU B 1 236 ? -8.367 -7.387 -20.75 1 95.5 236 LEU B CA 1
ATOM 3634 C C . LEU B 1 236 ? -8.266 -7.363 -22.266 1 95.5 236 LEU B C 1
ATOM 3636 O O . LEU B 1 236 ? -7.293 -7.863 -22.844 1 95.5 236 LEU B O 1
ATOM 3640 N N . ASP B 1 237 ? -9.227 -6.746 -22.906 1 92.75 237 ASP B N 1
ATOM 3641 C CA . ASP B 1 237 ? -9.211 -6.645 -24.375 1 92.75 237 ASP B CA 1
ATOM 3642 C C . ASP B 1 237 ? -8.055 -5.777 -24.844 1 92.75 237 ASP B C 1
ATOM 3644 O O . ASP B 1 237 ? -7.426 -6.07 -25.875 1 92.75 237 ASP B O 1
ATOM 3648 N N . ALA B 1 238 ? -7.789 -4.742 -24.062 1 88.19 238 ALA B N 1
ATOM 3649 C CA . ALA B 1 238 ? -6.703 -3.834 -24.422 1 88.19 238 ALA B CA 1
ATOM 3650 C C . ALA B 1 238 ? -5.348 -4.527 -24.297 1 88.19 238 ALA B C 1
ATOM 3652 O O . ALA B 1 238 ? -4.43 -4.254 -25.078 1 88.19 238 ALA B O 1
ATOM 3653 N N . GLN B 1 239 ? -5.223 -5.398 -23.344 1 83.12 239 GLN B N 1
ATOM 3654 C CA . GLN B 1 239 ? -3.973 -6.121 -23.141 1 83.12 239 GLN B CA 1
ATOM 3655 C C . GLN B 1 239 ? -3.746 -7.16 -24.234 1 83.12 239 GLN B C 1
ATOM 3657 O O . GLN B 1 239 ? -2.605 -7.43 -24.609 1 83.12 239 GLN B O 1
ATOM 3662 N N . GLN B 1 240 ? -4.762 -7.785 -24.672 1 76.69 240 GLN B N 1
ATOM 3663 C CA . GLN B 1 240 ? -4.656 -8.789 -25.719 1 76.69 240 GLN B CA 1
ATOM 3664 C C . GLN B 1 240 ? -4.27 -8.156 -27.062 1 76.69 240 GLN B C 1
ATOM 3666 O O . GLN B 1 240 ? -3.557 -8.766 -27.859 1 76.69 240 GLN B O 1
ATOM 3671 N N . SER B 1 241 ? -4.695 -6.934 -27.219 1 68.38 241 SER B N 1
ATOM 3672 C CA . SER B 1 241 ? -4.391 -6.234 -28.453 1 68.38 241 SER B CA 1
ATOM 3673 C C . SER B 1 241 ? -2.941 -5.754 -28.484 1 68.38 241 SER B C 1
ATOM 3675 O O . SER B 1 241 ? -2.354 -5.582 -29.547 1 68.38 241 SER B O 1
ATOM 3677 N N . LYS B 1 242 ? -2.43 -5.652 -27.438 1 61.47 242 LYS B N 1
ATOM 3678 C CA . LYS B 1 242 ? -1.053 -5.172 -27.375 1 61.47 242 LYS B CA 1
ATOM 3679 C C . LYS B 1 242 ? -0.063 -6.316 -27.547 1 61.47 242 LYS B C 1
ATOM 3681 O O . LYS B 1 242 ? 1.133 -6.09 -27.734 1 61.47 242 LYS B O 1
ATOM 3686 N N . LYS B 1 243 ? -0.601 -7.375 -27.5 1 55.19 243 LYS B N 1
ATOM 3687 C CA . LYS B 1 243 ? 0.242 -8.531 -27.797 1 55.19 243 LYS B CA 1
ATOM 3688 C C . LYS B 1 243 ? 0.261 -8.828 -29.297 1 55.19 243 LYS B C 1
ATOM 3690 O O . LYS B 1 243 ? 1.266 -9.305 -29.828 1 55.19 243 LYS B O 1
#

Sequence (486 aa):
MHIIGRTLLATVIAATAFSASAAPNKAAITKKLSAIGLVPTEITASQVAGLNEVVTERGIVYTSDDGNYFIVGHLYDNQAAQPVNVTEQKMAKINKDKLQGMEDEMIIYPAKNQKHVITVFTDTTCGYCRKLHNEMQAYNDKGITVRYLAFPRGGEQSGNFMQMAQIWGAKDRAKAMDDAKNGSFDPKGITPRTDLIKKHYELGVAMGVNGTPAIVLEDGTMIPGYQPAASLSQMLDAQQSKKMHIIGRTLLATVIAATAFSASAAPNKAAITKKLSAIGLVPTEITASQVAGLNEVVTERGIVYTSDDGNYFIVGHLYDNQAAQPVNVTEQKMAKINKDKLQGMEDEMIIYPAKNQKHVITVFTDTTCGYCRKLHNEMQAYNDKGITVRYLAFPRGGEQSGNFMQMAQIWGAKDRAKAMDDAKNGSFDPKGITPRTDLIKKHYELGVAMGVNGTPAIVLEDGTMIPGYQPAASLSQMLDAQQSKK

Secondary structure (DSSP, 8-state):
-------------------------HHHHHHHHHTTT--EEEEEE-SSTTEEEEEETTEEEEEETTSSEEEEEEEEE-SSSS-EEHHHHHHHHHHHHHHTT-GGGSEEE--TT-SEEEEEEE-TT-HHHHHHHHTHHHHHHTTEEEEEEE--TTGGG-TTHHHHHHHHHSSSHHHHHHHHHTT----TTPPP-HHHHHHHHHHHHHTT--SSSEEE-TTS-EEES---HHHHHHHHHHHHHT-/-------------------------HHHHHHHHHTTT--EEEEEE-SSTTEEEEEETTEEEEEETTSSEEEEEEEEE-SSSS-EEHHHHHHHHHHHHHHTT-GGGSEEE--TT-SEEEEEEE-TT-HHHHHHHHTHHHHHHTTEEEEEEE--TTGGG-TTHHHHHHHHHSSSHHHHHHHHHTT----TTPPP-HHHHHHHHHHHHHTT--SSSEEE-TTS-EEES---HHHHHHHHHHHHHT-

InterPro domains:
  IPR009094 Disulphide bond isomerase DsbC/G, N-terminal domain superfamily [G3DSA:3.10.450.70] (25-73)
  IPR009094 Disulphide bond isomerase DsbC/G, N-terminal domain superfamily [SSF54423] (26-83)
  IPR012336 Thioredoxin-like fold [PF13098] (103-239)
  IPR017937 Thioredoxin, conserved site [PS00194] (118-136)
  IPR018950 Disulphide bond isomerase, DsbC/G, N-terminal [PF10411] (20-88)
  IPR033954 Disulphide bond isomerase, DsbC/G [cd03020] (40-236)
  IPR036249 Thioredoxin-like superfamily [SSF52833] (94-237)
  IPR051470 Thiol:disulfide interchange protein [PTHR35272] (7-239)

Foldseek 3Di:
DPPPPPPPPPPPPPPPPPPPLPAAPVVQQQVLCVVVPFHFPDWACDPDRQKIWTQGLQAIKIAGSRNPDIDDDFDWDPPDPDIDGVSLLVLLQVQLVLCPPCQVQKDKDFAPQADWEKEWAADLPDPLSLVQVVCSVVLSVLRYMYIYFYAQLVACPRPCLQVLQQLSQDPNNNVQSVCSSVPNHDSPPGDGRSVRNNVSNSSCSSSNNNDPTWMATNSRRIDPTHDDSVRVSVVVVVVVVVD/DPPPPPPPPPPPPPDPPPPPLPAAPVVQQQVLCVVVPFHFPDWACDPDRQKIWTQGLQAIKIAGSRNPDIDDDFDWDPPDPDIDGVSLLVLLQVQLVLCPPCQVQKDKDFAPQADWEKEWAADLPDPLSLVQVVCSVVLSVLRYMYIYFYAQLVACPRPCLQVLQLLSQDPNNNVQSVCSSVPRHDSPPGDGRSVRNNVSNSSCSSSNNNDPTWMATNSRRIDPTDDDSVRVSVVVVVVVVVD

Organism: NCBI:txid675817

Radius of gyration: 29.5 Å; Cα contacts (8 Å, |Δi|>4): 882; chains: 2; bounding box: 115×69×62 Å

pLDDT: mean 90.97, std 15.64, range [29.92, 98.88]

Nearest PDB structures (foldseek):
  4i5q-assembly1_B  TM=8.082E-01  e=4.522E-26  Salmonella enterica subsp. enterica serovar Typhimurium str. LT2
  4ilf-assembly1_B  TM=8.112E-01  e=2.437E-25  Salmonella enterica subsp. enterica serovar Typhimurium str. LT2
  4npb-assembly1_B  TM=8.066E-01  e=2.583E-25  Yersinia pestis CO92
  1jzd-assembly1_B  TM=7.991E-01  e=1.862E-24  Escherichia coli
  1eej-assembly1_A  TM=7.777E-01  e=1.507E-23  Escherichia coli

Solvent-accessible surface area (backbone atoms only — not comparable to full-atom values): 26183 Å² total; per-residue (Å²): 136,83,80,77,78,79,76,78,78,79,77,77,78,78,78,76,78,73,73,65,73,72,72,64,39,62,66,45,27,41,54,48,32,39,77,73,72,45,45,60,78,44,79,44,80,44,97,40,61,53,33,26,37,30,38,29,58,69,28,62,34,34,24,30,41,60,24,45,32,37,31,54,53,40,42,26,43,43,77,54,99,60,67,40,55,51,45,56,53,50,48,8,50,52,38,38,59,68,52,58,88,43,66,89,76,37,44,69,48,75,20,90,63,62,75,44,54,36,39,30,34,32,27,77,85,34,66,52,28,34,51,54,56,76,39,44,66,55,26,22,72,69,6,30,20,44,28,36,40,46,32,48,90,61,42,87,73,23,90,56,34,65,58,52,7,23,28,73,33,36,92,53,34,58,59,39,47,53,27,42,53,70,72,64,57,75,66,77,93,42,58,58,32,57,67,57,40,51,51,32,32,53,49,36,38,32,68,50,54,85,58,64,18,24,32,28,40,77,70,17,45,71,42,82,41,74,67,59,46,69,60,47,46,52,53,53,52,54,55,59,68,73,102,138,82,80,77,79,79,78,79,77,78,76,79,78,78,77,77,78,71,75,65,73,73,73,64,39,62,67,45,28,41,55,48,32,38,74,73,72,45,46,59,80,44,78,43,79,46,97,39,61,52,34,27,37,31,36,27,58,69,25,63,34,35,24,28,42,61,24,44,30,36,32,55,53,40,43,27,42,44,76,53,99,60,68,38,55,52,44,56,54,52,48,9,50,51,39,38,61,68,52,56,88,43,68,86,76,36,44,70,46,77,20,90,63,61,76,43,55,37,39,29,33,32,27,76,85,35,67,53,29,34,52,52,56,76,39,43,65,56,26,21,72,70,8,29,20,44,28,37,40,46,31,50,89,61,42,89,74,22,90,56,36,62,59,52,8,24,27,72,33,36,93,53,35,58,59,38,46,52,27,42,53,69,71,64,57,75,67,79,93,44,59,58,32,56,67,57,40,51,52,33,32,53,51,36,38,30,65,49,54,87,58,65,19,25,33,28,41,76,70,17,45,72,41,81,42,76,66,58,47,69,60,46,48,51,52,53,53,55,55,59,69,72,102